Protein AF-A0A1Y6C029-F1 (afdb_monomer_lite)

InterPro domains:
  IPR007001 Bacterial shufflon protein, N-terminal [PF04917] (75-294)

Radius of gyration: 64.98 Å; chains: 1; bounding box: 108×84×203 Å

Organism: NCBI:txid560819

Structure (mmCIF, N/CA/C/O backbone):
data_AF-A0A1Y6C029-F1
#
_entry.id   AF-A0A1Y6C029-F1
#
loop_
_atom_site.group_PDB
_atom_site.id
_atom_site.type_symbol
_atom_site.label_atom_id
_atom_site.label_alt_id
_atom_site.label_comp_id
_atom_site.label_asym_id
_atom_site.label_entity_id
_atom_site.label_seq_id
_atom_site.pdbx_PDB_ins_code
_atom_site.Cartn_x
_atom_site.Cartn_y
_atom_site.Cartn_z
_atom_site.occupancy
_atom_site.B_iso_or_equiv
_atom_site.auth_seq_id
_atom_site.auth_comp_id
_atom_site.auth_asym_id
_atom_site.auth_atom_id
_atom_site.pdbx_PDB_model_num
ATOM 1 N N . MET A 1 1 ? -11.923 -45.412 23.834 1.00 36.31 1 MET A N 1
ATOM 2 C CA . MET A 1 1 ? -11.552 -46.823 24.087 1.00 36.31 1 MET A CA 1
ATOM 3 C C . MET A 1 1 ? -10.099 -46.885 24.559 1.00 36.31 1 MET A C 1
ATOM 5 O O . MET A 1 1 ? -9.344 -46.024 24.126 1.00 36.31 1 MET A O 1
ATOM 9 N N . PRO A 1 2 ? -9.738 -47.802 25.477 1.00 58.06 2 PRO A N 1
ATOM 10 C CA . PRO A 1 2 ? -8.610 -47.654 26.410 1.00 58.06 2 PRO A CA 1
ATOM 11 C C . PRO A 1 2 ? -7.475 -48.680 26.199 1.00 58.06 2 PRO A C 1
ATOM 13 O O . PRO A 1 2 ? -7.687 -49.678 25.525 1.00 58.06 2 PRO A O 1
ATOM 16 N N . LEU A 1 3 ? -6.317 -48.466 26.841 1.00 40.16 3 LEU A N 1
ATOM 17 C CA . LEU A 1 3 ? -5.255 -49.447 27.186 1.00 40.16 3 LEU A CA 1
ATOM 18 C C . LEU A 1 3 ? -4.322 -48.718 28.184 1.00 40.16 3 LEU A C 1
ATOM 20 O O . LEU A 1 3 ? -3.753 -47.699 27.818 1.00 40.16 3 LEU A O 1
ATOM 24 N N . ILE A 1 4 ? -4.324 -48.933 29.507 1.00 44.34 4 ILE A N 1
ATOM 25 C CA . ILE A 1 4 ? -3.969 -50.086 30.371 1.00 44.34 4 ILE A CA 1
ATOM 26 C C . ILE A 1 4 ? -2.526 -50.597 30.209 1.00 44.34 4 ILE A C 1
ATOM 28 O O . ILE A 1 4 ? -2.234 -51.295 29.245 1.00 44.34 4 ILE A O 1
ATOM 32 N N . ALA A 1 5 ? -1.715 -50.325 31.251 1.00 41.22 5 ALA A N 1
ATOM 33 C CA . ALA A 1 5 ? -0.671 -51.138 31.925 1.00 41.22 5 ALA A CA 1
ATOM 34 C C . ALA A 1 5 ? 0.509 -50.223 32.339 1.00 41.22 5 ALA A C 1
ATOM 36 O O . ALA A 1 5 ? 0.945 -49.410 31.542 1.00 41.22 5 ALA A O 1
ATOM 37 N N . GLY A 1 6 ? 1.102 -50.233 33.537 1.00 40.00 6 GLY A N 1
ATOM 38 C CA . GLY A 1 6 ? 1.032 -51.111 34.704 1.00 40.00 6 GLY A CA 1
ATOM 39 C C . GLY A 1 6 ? 2.453 -51.292 35.267 1.00 40.00 6 GLY A C 1
ATOM 40 O O . GLY A 1 6 ? 3.295 -51.788 34.540 1.00 40.00 6 GLY A O 1
ATOM 41 N N . LEU A 1 7 ? 2.729 -50.904 36.522 1.00 36.62 7 LEU A N 1
ATOM 42 C CA . LEU A 1 7 ? 3.889 -51.326 37.351 1.00 36.62 7 LEU A CA 1
ATOM 43 C C . LEU A 1 7 ? 3.725 -50.678 38.750 1.00 36.62 7 LEU A C 1
ATOM 45 O O . LEU A 1 7 ? 3.695 -49.461 38.853 1.00 36.62 7 LEU A O 1
ATOM 49 N N . SER A 1 8 ? 3.330 -51.368 39.828 1.00 40.12 8 SER A N 1
ATOM 50 C CA . SER A 1 8 ? 3.964 -52.455 40.607 1.00 40.12 8 SER A CA 1
ATOM 51 C C . SER A 1 8 ? 5.141 -52.022 41.498 1.00 40.12 8 SER A C 1
ATOM 53 O O . SER A 1 8 ? 6.244 -51.839 40.999 1.00 40.12 8 SER A O 1
ATOM 55 N N . ALA A 1 9 ? 4.889 -51.989 42.821 1.00 40.41 9 ALA A N 1
ATOM 56 C CA . ALA A 1 9 ? 5.679 -52.572 43.935 1.00 40.41 9 ALA A CA 1
ATOM 57 C C . ALA A 1 9 ? 5.615 -51.681 45.202 1.00 40.41 9 ALA A C 1
ATOM 59 O O . ALA A 1 9 ? 6.105 -50.563 45.226 1.00 40.41 9 ALA A O 1
ATOM 60 N N . ARG A 1 10 ? 4.853 -52.080 46.232 1.00 42.09 10 ARG A N 1
ATOM 61 C CA . ARG A 1 10 ? 5.277 -52.846 47.433 1.00 42.09 10 ARG A CA 1
ATOM 62 C C . ARG A 1 10 ? 6.065 -52.028 48.476 1.00 42.09 10 ARG A C 1
ATOM 64 O O . ARG A 1 10 ? 7.266 -51.846 48.360 1.00 42.09 10 ARG A O 1
ATOM 71 N N . GLY A 1 11 ? 5.401 -51.715 49.593 1.00 36.81 11 GLY A N 1
ATOM 72 C CA . GLY A 1 11 ? 6.038 -51.271 50.839 1.00 36.81 11 GLY A CA 1
ATOM 73 C C . GLY A 1 11 ? 5.141 -51.525 52.055 1.00 36.81 11 GLY A C 1
ATOM 74 O O . GLY A 1 11 ? 4.142 -50.850 52.254 1.00 36.81 11 GLY A O 1
ATOM 75 N N . ARG A 1 12 ? 5.467 -52.563 52.831 1.00 44.53 12 ARG A N 1
ATOM 76 C CA . ARG A 1 12 ? 4.744 -53.090 54.007 1.00 44.53 12 ARG A CA 1
ATOM 77 C C . ARG A 1 12 ? 4.944 -52.208 55.247 1.00 44.53 12 ARG A C 1
ATOM 79 O O . ARG A 1 12 ? 6.050 -51.718 55.441 1.00 44.53 12 ARG A O 1
ATOM 86 N N . GLY A 1 13 ? 3.984 -52.166 56.185 1.00 37.22 13 GLY A N 1
ATOM 87 C CA . GLY A 1 13 ? 4.285 -51.554 57.489 1.00 37.22 13 GLY A CA 1
ATOM 88 C C . GLY A 1 13 ? 3.221 -51.488 58.594 1.00 37.22 13 GLY A C 1
ATOM 89 O O . GLY A 1 13 ? 2.918 -50.405 59.060 1.00 37.22 13 GLY A O 1
ATOM 90 N N . ARG A 1 14 ? 2.799 -52.647 59.118 1.00 47.97 14 ARG A N 1
ATOM 91 C CA . ARG A 1 14 ? 2.467 -52.899 60.546 1.00 47.97 14 ARG A CA 1
ATOM 92 C C . ARG A 1 14 ? 1.189 -52.285 61.162 1.00 47.97 14 ARG A C 1
ATOM 94 O O . ARG A 1 14 ? 1.183 -51.217 61.761 1.00 47.97 14 ARG A O 1
ATOM 101 N N . PHE A 1 15 ? 0.172 -53.150 61.219 1.00 45.56 15 PHE A N 1
ATOM 102 C CA . PHE A 1 15 ? -0.856 -53.222 62.263 1.00 45.56 15 PHE A CA 1
ATOM 103 C C . PHE A 1 15 ? -0.260 -53.120 63.681 1.00 45.56 15 PHE A C 1
ATOM 105 O O . PHE A 1 15 ? 0.565 -53.954 64.070 1.00 45.56 15 PHE A O 1
ATOM 112 N N . ARG A 1 16 ? -0.732 -52.166 64.495 1.00 48.97 16 ARG A N 1
ATOM 113 C CA . ARG A 1 16 ? -0.515 -52.188 65.950 1.00 48.97 16 ARG A CA 1
ATOM 114 C C . ARG A 1 16 ? -1.663 -52.909 66.653 1.00 48.97 16 ARG A C 1
ATOM 116 O O . ARG A 1 16 ? -2.835 -52.587 66.490 1.00 48.97 16 ARG A O 1
ATOM 123 N N . ARG A 1 17 ? -1.264 -53.928 67.415 1.00 45.47 17 ARG A N 1
ATOM 124 C CA . ARG A 1 17 ? -2.083 -54.825 68.229 1.00 45.47 17 ARG A CA 1
ATOM 125 C C . ARG A 1 17 ? -2.697 -54.101 69.432 1.00 45.47 17 ARG A C 1
ATOM 127 O O . ARG A 1 17 ? -2.052 -53.266 70.061 1.00 45.47 17 ARG A O 1
ATOM 134 N N . ARG A 1 18 ? -3.918 -54.515 69.777 1.00 43.56 18 ARG A N 1
ATOM 135 C CA . ARG A 1 18 ? -4.595 -54.255 71.057 1.00 43.56 18 ARG A CA 1
ATOM 136 C C . ARG A 1 18 ? -3.767 -54.789 72.238 1.00 43.56 18 ARG A C 1
ATOM 138 O O . ARG A 1 18 ? -3.310 -55.930 72.152 1.00 43.56 18 ARG A O 1
ATOM 145 N N . PRO A 1 19 ? -3.663 -54.064 73.364 1.00 50.59 19 PRO A N 1
ATOM 146 C CA . PRO A 1 19 ? -3.292 -54.661 74.634 1.00 50.59 19 PRO A CA 1
ATOM 147 C C . PRO A 1 19 ? -4.546 -55.130 75.384 1.00 50.59 19 PRO A C 1
ATOM 149 O O . PRO A 1 19 ? -5.455 -54.358 75.685 1.00 50.59 19 PRO A O 1
ATOM 152 N N . THR A 1 20 ? -4.573 -56.419 75.704 1.00 52.31 20 THR A N 1
ATOM 153 C CA . THR A 1 20 ? -5.422 -57.023 76.733 1.00 52.31 20 THR A CA 1
ATOM 154 C C . THR A 1 20 ? -5.023 -56.478 78.104 1.00 52.31 20 THR A C 1
ATOM 156 O O . THR A 1 20 ? -3.860 -56.614 78.493 1.00 52.31 20 THR A O 1
ATOM 159 N N . ARG A 1 21 ? -5.963 -55.912 78.872 1.00 42.66 21 ARG A N 1
ATOM 160 C CA . ARG A 1 21 ? -5.742 -55.607 80.291 1.00 42.66 21 ARG A CA 1
ATOM 161 C C . ARG A 1 21 ? -6.826 -56.242 81.157 1.00 42.66 21 ARG A C 1
ATOM 163 O O . ARG A 1 21 ? -8.006 -56.219 80.829 1.00 42.66 21 ARG A O 1
ATOM 170 N N . ARG A 1 22 ? -6.323 -56.872 82.215 1.00 43.81 22 ARG A N 1
ATOM 171 C CA . ARG A 1 22 ? -6.956 -57.775 83.174 1.00 43.81 22 ARG A CA 1
ATOM 172 C C . ARG A 1 22 ? -8.194 -57.197 83.859 1.00 43.81 22 ARG A C 1
ATOM 174 O O . ARG A 1 22 ? -8.252 -56.014 84.175 1.00 43.81 22 ARG A O 1
ATOM 181 N N . VAL A 1 23 ? -9.107 -58.113 84.159 1.00 50.19 23 VAL A N 1
ATOM 182 C CA . VAL A 1 23 ? -10.266 -57.968 85.041 1.00 50.19 23 VAL A CA 1
ATOM 183 C C . VAL A 1 23 ? -9.814 -57.759 86.493 1.00 50.19 23 VAL A C 1
ATOM 185 O O . VAL A 1 23 ? -8.959 -58.492 86.986 1.00 50.19 23 VAL A O 1
ATOM 188 N N . ALA A 1 24 ? -10.434 -56.794 87.173 1.00 45.94 24 ALA A N 1
ATOM 189 C CA . ALA A 1 24 ? -10.551 -56.695 88.630 1.00 45.94 24 ALA A CA 1
ATOM 190 C C . ALA A 1 24 ? -11.930 -56.071 88.966 1.00 45.94 24 ALA A C 1
ATOM 192 O O . ALA A 1 24 ? -12.511 -55.406 88.106 1.00 45.94 24 ALA A O 1
ATOM 193 N N . PRO A 1 25 ? -12.507 -56.347 90.150 1.00 53.28 25 PRO A N 1
ATOM 194 C CA . PRO A 1 25 ? -13.935 -56.621 90.276 1.00 53.28 25 PRO A CA 1
ATOM 195 C C . PRO A 1 25 ? -14.823 -55.397 90.530 1.00 53.28 25 PRO A C 1
ATOM 197 O O . PRO A 1 25 ? -14.404 -54.366 91.053 1.00 53.28 25 PRO A O 1
ATOM 200 N N . PHE A 1 26 ? -16.096 -55.593 90.183 1.00 50.72 26 PHE A N 1
ATOM 201 C CA . PHE A 1 26 ? -17.255 -54.750 90.459 1.00 50.72 26 PHE A CA 1
ATOM 202 C C . PHE A 1 26 ? -17.260 -54.155 91.879 1.00 50.72 26 PHE A C 1
ATOM 204 O O . PHE A 1 26 ? -17.330 -54.878 92.873 1.00 50.72 26 PHE A O 1
ATOM 211 N N . ARG A 1 27 ? -17.322 -52.821 91.963 1.00 50.06 27 ARG A N 1
ATOM 212 C CA . ARG A 1 27 ? -17.817 -52.081 93.132 1.00 50.06 27 ARG A CA 1
ATOM 213 C C . ARG A 1 27 ? -18.992 -51.193 92.711 1.00 50.06 27 ARG A C 1
ATOM 215 O O . ARG A 1 27 ? -18.793 -50.206 92.020 1.00 50.06 27 ARG A O 1
ATOM 222 N N . GLY A 1 28 ? -20.186 -51.598 93.155 1.00 50.06 28 GLY A N 1
ATOM 223 C CA . GLY A 1 28 ? -21.361 -50.781 93.496 1.00 50.06 28 GLY A CA 1
ATOM 224 C C . GLY A 1 28 ? -21.942 -49.817 92.446 1.00 50.06 28 GLY A C 1
ATOM 225 O O . GLY A 1 28 ? -21.314 -48.808 92.138 1.00 50.06 28 GLY A O 1
ATOM 226 N N . PRO A 1 29 ? -23.197 -49.997 91.987 1.00 50.44 29 PRO A N 1
ATOM 227 C CA . PRO A 1 29 ? -23.883 -48.936 91.264 1.00 50.44 29 PRO A CA 1
ATOM 228 C C . PRO A 1 29 ? -24.217 -47.793 92.233 1.00 50.44 29 PRO A C 1
ATOM 230 O O . PRO A 1 29 ? -24.973 -47.971 93.192 1.00 50.44 29 PRO A O 1
ATOM 233 N N . LEU A 1 30 ? -23.695 -46.594 91.961 1.00 53.88 30 LEU A N 1
ATOM 234 C CA . LEU A 1 30 ? -24.238 -45.363 92.529 1.00 53.88 30 LEU A CA 1
ATOM 235 C C . LEU A 1 30 ? -25.687 -45.236 92.050 1.00 53.88 30 LEU A C 1
ATOM 237 O O . LEU A 1 30 ? -25.963 -44.810 90.929 1.00 53.88 30 LEU A O 1
ATOM 241 N N . ARG A 1 31 ? -26.629 -45.626 92.914 1.00 50.53 31 ARG A N 1
ATOM 242 C CA . ARG A 1 31 ? -28.053 -45.330 92.760 1.00 50.53 31 ARG A CA 1
ATOM 243 C C . ARG A 1 31 ? -28.228 -43.809 92.742 1.00 50.53 31 ARG A C 1
ATOM 245 O O . ARG A 1 31 ? -28.439 -43.193 93.785 1.00 50.53 31 ARG A O 1
ATOM 252 N N . ARG A 1 32 ? -28.204 -43.192 91.557 1.00 53.84 32 ARG A N 1
ATOM 253 C CA . ARG A 1 32 ? -28.836 -41.884 91.363 1.00 53.84 32 ARG A CA 1
ATOM 254 C C . ARG A 1 32 ? -30.337 -42.097 91.505 1.00 53.84 32 ARG A C 1
ATOM 256 O O . ARG A 1 32 ? -31.007 -42.599 90.607 1.00 53.84 32 ARG A O 1
ATOM 263 N N . ARG A 1 33 ? -30.854 -41.759 92.686 1.00 50.19 33 ARG A N 1
ATOM 264 C CA . ARG A 1 33 ? -32.289 -41.617 92.923 1.00 50.19 33 ARG A CA 1
ATOM 265 C C . ARG A 1 33 ? -32.805 -40.548 91.960 1.00 50.19 33 ARG A C 1
ATOM 267 O O . ARG A 1 33 ? -32.587 -39.362 92.188 1.00 50.19 33 ARG A O 1
ATOM 274 N N . LEU A 1 34 ? -33.498 -40.965 90.904 1.00 57.59 34 LEU A N 1
ATOM 275 C CA . LEU A 1 34 ? -34.440 -40.105 90.195 1.00 57.59 34 LEU A CA 1
ATOM 276 C C . LEU A 1 34 ? -35.531 -39.728 91.202 1.00 57.59 34 LEU A C 1
ATOM 278 O O . LEU A 1 34 ? -36.471 -40.486 91.441 1.00 57.59 34 LEU A O 1
ATOM 282 N N . ARG A 1 35 ? -35.369 -38.577 91.860 1.00 53.88 35 ARG A N 1
ATOM 283 C CA . ARG A 1 35 ? -36.437 -37.969 92.652 1.00 53.88 35 ARG A CA 1
ATOM 284 C C . ARG A 1 35 ? -37.494 -37.471 91.664 1.00 53.88 35 ARG A C 1
ATOM 286 O O . ARG A 1 35 ? -37.357 -36.394 91.098 1.00 53.88 35 ARG A O 1
ATOM 293 N N . ARG A 1 36 ? -38.553 -38.262 91.469 1.00 54.72 36 ARG A N 1
ATOM 294 C CA . ARG A 1 36 ? -39.771 -37.933 90.698 1.00 54.72 36 ARG A CA 1
ATOM 295 C C . ARG A 1 36 ? -40.638 -36.822 91.344 1.00 54.72 36 ARG A C 1
ATOM 297 O O . ARG A 1 36 ? -41.840 -36.797 91.143 1.00 54.72 36 ARG A O 1
ATOM 304 N N . GLY A 1 37 ? -40.050 -35.900 92.112 1.00 54.16 37 GLY A N 1
ATOM 305 C CA . GLY A 1 37 ? -40.796 -34.873 92.859 1.00 54.16 37 GLY A CA 1
ATOM 306 C C . GLY A 1 37 ? -41.042 -33.557 92.113 1.00 54.16 37 GLY A C 1
ATOM 307 O O . GLY A 1 37 ? -42.087 -32.957 92.306 1.00 54.16 37 GLY A O 1
ATOM 308 N N . ASN A 1 38 ? -40.134 -33.125 91.224 1.00 61.00 38 ASN A N 1
ATOM 309 C CA . ASN A 1 38 ? -40.182 -31.780 90.612 1.00 61.00 38 ASN A CA 1
ATOM 310 C C . ASN A 1 38 ? -40.140 -31.801 89.072 1.00 61.00 38 ASN A C 1
ATOM 312 O O . ASN A 1 38 ? -39.666 -30.852 88.450 1.00 61.00 38 ASN A O 1
ATOM 316 N N . MET A 1 39 ? -40.613 -32.876 88.432 1.00 64.94 39 MET A N 1
ATOM 317 C CA . MET A 1 39 ? -40.639 -32.947 86.961 1.00 64.94 39 MET A CA 1
ATOM 318 C C . MET A 1 39 ? -41.540 -31.867 86.345 1.00 64.94 39 MET A C 1
ATOM 320 O O . MET A 1 39 ? -41.173 -31.300 85.324 1.00 64.94 39 MET A O 1
ATOM 324 N N . LEU A 1 40 ? -42.656 -31.517 86.995 1.00 70.25 40 LEU A N 1
ATOM 325 C CA . LEU A 1 40 ? -43.554 -30.447 86.541 1.00 70.25 40 LEU A CA 1
ATOM 326 C C . LEU A 1 40 ? -42.917 -29.054 86.637 1.00 70.25 40 LEU A C 1
ATOM 328 O O . LEU A 1 40 ? -43.010 -28.279 85.693 1.00 70.25 40 LEU A O 1
ATOM 332 N N . LEU A 1 41 ? -42.220 -28.750 87.738 1.00 68.25 41 LEU A N 1
ATOM 333 C CA . LEU A 1 41 ? -41.574 -27.445 87.924 1.00 68.25 41 LEU A CA 1
ATOM 334 C C . LEU A 1 41 ? -40.386 -27.254 86.966 1.00 68.25 41 LEU A C 1
ATOM 336 O O . LEU A 1 41 ? -40.220 -26.186 86.386 1.00 68.25 41 LEU A O 1
ATOM 340 N N . GLY A 1 42 ? -39.582 -28.306 86.768 1.00 74.56 42 GLY A N 1
ATOM 341 C CA . GLY A 1 42 ? -38.482 -28.299 85.801 1.00 74.56 42 GLY A CA 1
ATOM 342 C C . GLY A 1 42 ? -38.969 -28.224 84.351 1.00 74.56 42 GLY A C 1
ATOM 343 O O . GLY A 1 42 ? -38.375 -27.505 83.552 1.00 74.56 42 GLY A O 1
ATOM 344 N N . ALA A 1 43 ? -40.073 -28.905 84.020 1.00 78.75 43 ALA A N 1
ATOM 345 C CA . ALA A 1 43 ? -40.700 -28.813 82.703 1.00 78.75 43 ALA A CA 1
ATOM 346 C C . ALA A 1 43 ? -41.279 -27.415 82.438 1.00 78.75 43 ALA A C 1
ATOM 348 O O . ALA A 1 43 ? -41.061 -26.876 81.359 1.00 78.75 43 ALA A O 1
ATOM 349 N N . LEU A 1 44 ? -41.938 -26.791 83.423 1.00 79.75 44 LEU A N 1
ATOM 350 C CA . LEU A 1 44 ? -42.438 -25.414 83.316 1.00 79.75 44 LEU A CA 1
ATOM 351 C C . LEU A 1 44 ? -41.307 -24.391 83.172 1.00 79.75 44 LEU A C 1
ATOM 353 O O . LEU A 1 44 ? -41.401 -23.501 82.333 1.00 79.75 44 LEU A O 1
ATOM 357 N N . ALA A 1 45 ? -40.218 -24.534 83.932 1.00 80.50 45 ALA A N 1
ATOM 358 C CA . ALA A 1 45 ? -39.046 -23.669 83.796 1.00 80.50 45 ALA A CA 1
ATOM 359 C C . ALA A 1 45 ? -38.373 -23.818 82.418 1.00 80.50 45 ALA A C 1
ATOM 361 O O . ALA A 1 45 ? -37.977 -22.822 81.815 1.00 80.50 45 ALA A O 1
ATOM 362 N N . ALA A 1 46 ? -38.289 -25.042 81.885 1.00 84.06 46 ALA A N 1
ATOM 363 C CA . ALA A 1 46 ? -37.775 -25.293 80.540 1.00 84.06 46 ALA A CA 1
ATOM 364 C C . ALA A 1 46 ? -38.685 -24.700 79.449 1.00 84.06 46 ALA A C 1
ATOM 366 O O . ALA A 1 46 ? -38.182 -24.121 78.491 1.00 84.06 46 ALA A O 1
ATOM 367 N N . LEU A 1 47 ? -40.009 -24.786 79.611 1.00 84.88 47 LEU A N 1
ATOM 368 C CA . LEU A 1 47 ? -40.985 -24.179 78.700 1.00 84.88 47 LEU A CA 1
ATOM 369 C C . LEU A 1 47 ? -40.930 -22.647 78.741 1.00 84.88 47 LEU A C 1
ATOM 371 O O . LEU A 1 47 ? -40.963 -22.012 77.693 1.00 84.88 47 LEU A O 1
ATOM 375 N N . ALA A 1 48 ? -40.770 -22.056 79.928 1.00 83.62 48 ALA A N 1
ATOM 376 C CA . ALA A 1 48 ? -40.584 -20.617 80.090 1.00 83.62 48 ALA A CA 1
ATOM 377 C C . ALA A 1 48 ? -39.274 -20.131 79.438 1.00 83.62 48 ALA A C 1
ATOM 379 O O . ALA A 1 48 ? -39.269 -19.115 78.748 1.00 83.62 48 ALA A O 1
ATOM 380 N N . LEU A 1 49 ? -38.175 -20.882 79.583 1.00 84.94 49 LEU A N 1
ATOM 381 C CA . LEU A 1 49 ? -36.897 -20.589 78.918 1.00 84.94 49 LEU A CA 1
ATOM 382 C C . LEU A 1 49 ? -36.969 -20.773 77.395 1.00 84.94 49 LEU A C 1
ATOM 384 O O . LEU A 1 49 ? -36.402 -19.974 76.648 1.00 84.94 49 LEU A O 1
ATOM 388 N N . ALA A 1 50 ? -37.685 -21.792 76.918 1.00 84.50 50 ALA A N 1
ATOM 389 C CA . ALA A 1 50 ? -37.929 -21.990 75.495 1.00 84.50 50 ALA A CA 1
ATOM 390 C C . ALA A 1 50 ? -38.778 -20.846 74.922 1.00 84.50 50 ALA A C 1
ATOM 392 O O . ALA A 1 50 ? -38.400 -20.263 73.914 1.00 84.50 50 ALA A O 1
ATOM 393 N N . ALA A 1 51 ? -39.851 -20.431 75.600 1.00 84.81 51 ALA A N 1
ATOM 394 C CA . ALA A 1 51 ? -40.680 -19.300 75.179 1.00 84.81 51 ALA A CA 1
ATOM 395 C C . ALA A 1 51 ? -39.896 -17.975 75.095 1.00 84.81 51 ALA A C 1
ATOM 397 O O . ALA A 1 51 ? -40.230 -17.114 74.288 1.00 84.81 51 ALA A O 1
ATOM 398 N N . LEU A 1 52 ? -38.827 -17.824 75.886 1.00 85.75 52 LEU A N 1
ATOM 399 C CA . LEU A 1 52 ? -37.986 -16.624 75.905 1.00 85.75 52 LEU A CA 1
ATOM 400 C C . LEU A 1 52 ? -36.865 -16.649 74.848 1.00 85.75 52 LEU A C 1
ATOM 402 O O . LEU A 1 52 ? -36.427 -15.596 74.380 1.00 85.75 52 LEU A O 1
ATOM 406 N N . THR A 1 53 ? -36.396 -17.839 74.461 1.00 87.25 53 THR A N 1
ATOM 407 C CA . THR A 1 53 ? -35.293 -18.016 73.496 1.00 87.25 53 THR A CA 1
ATOM 408 C C . THR A 1 53 ? -35.767 -18.300 72.071 1.00 87.25 53 THR A C 1
ATOM 410 O O . THR A 1 53 ? -35.132 -17.826 71.130 1.00 87.25 53 THR A O 1
ATOM 413 N N . LEU A 1 54 ? -36.898 -18.991 71.887 1.00 87.25 54 LEU A N 1
ATOM 414 C CA . LEU A 1 54 ? -37.468 -19.310 70.573 1.00 87.25 54 LEU A CA 1
ATOM 415 C C . LEU A 1 54 ? -37.710 -18.066 69.699 1.00 87.25 54 LEU A C 1
ATOM 417 O O . LEU A 1 54 ? -37.296 -18.106 68.543 1.00 87.25 54 LEU A O 1
ATOM 421 N N . PRO A 1 55 ? -38.262 -16.937 70.198 1.00 87.19 55 PRO A N 1
ATOM 422 C CA . PRO A 1 55 ? -38.446 -15.740 69.374 1.00 87.19 55 PRO A CA 1
ATOM 423 C C . PRO A 1 55 ? -37.122 -15.162 68.861 1.00 87.19 55 PRO A C 1
ATOM 425 O O . PRO A 1 55 ? -37.030 -14.762 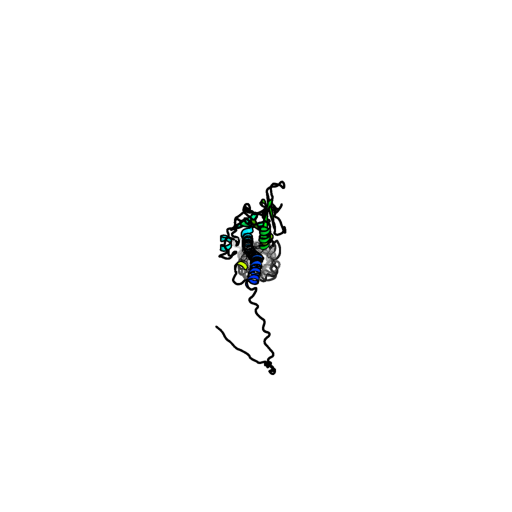67.706 1.00 87.19 55 PRO A O 1
ATOM 428 N N . ARG A 1 56 ? -36.065 -15.175 69.691 1.00 82.62 56 ARG A N 1
ATOM 429 C CA . ARG A 1 56 ? -34.720 -14.741 69.274 1.00 82.62 56 ARG A CA 1
ATOM 430 C C . ARG A 1 56 ? -34.090 -15.703 68.270 1.00 82.62 56 ARG A C 1
ATOM 432 O O . ARG A 1 56 ? -33.421 -15.253 67.348 1.00 82.62 56 ARG A O 1
ATOM 439 N N . GLY A 1 57 ? -34.313 -17.007 68.435 1.00 85.75 57 GLY A N 1
ATOM 440 C CA . GLY A 1 57 ? -33.866 -18.022 67.481 1.00 85.75 57 GLY A CA 1
ATOM 441 C C . GLY A 1 57 ? -34.541 -17.875 66.115 1.00 85.75 57 GLY A C 1
ATOM 442 O O . GLY A 1 57 ? -33.860 -17.922 65.095 1.00 85.75 57 GLY A O 1
ATOM 443 N N . VAL A 1 58 ? -35.855 -17.630 66.092 1.00 84.62 58 VAL A N 1
ATOM 444 C CA . VAL A 1 58 ? -36.615 -17.376 64.856 1.00 84.62 58 VAL A CA 1
ATOM 445 C C . VAL A 1 58 ? -36.161 -16.075 64.195 1.00 84.62 58 VAL A C 1
ATOM 447 O O . VAL A 1 58 ? -35.886 -16.090 63.002 1.00 84.62 58 VAL A O 1
ATOM 450 N N . ALA A 1 59 ? -35.983 -14.991 64.957 1.00 83.81 59 ALA A N 1
ATOM 451 C CA . ALA A 1 59 ? -35.469 -13.728 64.422 1.00 83.81 59 ALA A CA 1
ATOM 452 C C . ALA A 1 59 ? -34.059 -13.880 63.817 1.00 83.81 59 ALA A C 1
ATOM 454 O O . ALA A 1 59 ? -33.775 -13.336 62.757 1.00 83.81 59 ALA A O 1
ATOM 455 N N . MET A 1 60 ? -33.184 -14.675 64.443 1.00 85.94 60 MET A N 1
ATOM 456 C CA . MET A 1 60 ? -31.848 -14.959 63.909 1.00 85.94 60 MET A CA 1
ATOM 457 C C . MET A 1 60 ? -31.897 -15.805 62.624 1.00 85.94 60 MET A C 1
ATOM 459 O O . MET A 1 60 ? -31.112 -15.565 61.709 1.00 85.94 60 MET A O 1
ATOM 463 N N . LEU A 1 61 ? -32.813 -16.775 62.536 1.00 87.62 61 LEU A N 1
ATOM 464 C CA . LEU A 1 61 ? -33.052 -17.558 61.316 1.00 87.62 61 LEU A CA 1
ATOM 465 C C . LEU A 1 61 ? -33.617 -16.690 60.185 1.00 87.62 61 LEU A C 1
ATOM 467 O O . LEU A 1 61 ? -33.170 -16.823 59.051 1.00 87.62 61 LEU A O 1
ATOM 471 N N . GLN A 1 62 ? -34.539 -15.779 60.501 1.00 84.94 62 GLN A N 1
ATOM 472 C CA . GLN A 1 62 ? -35.094 -14.812 59.551 1.00 84.94 62 GLN A CA 1
ATOM 473 C C . GLN A 1 62 ? -34.013 -13.852 59.034 1.00 84.94 62 GLN A C 1
ATOM 475 O O . GLN A 1 62 ? -33.846 -13.697 57.830 1.00 84.94 62 GLN A O 1
ATOM 480 N N . GLU A 1 63 ? -33.176 -13.303 59.919 1.00 86.94 63 GLU A N 1
ATOM 481 C CA . GLU A 1 63 ? -32.038 -12.465 59.517 1.00 86.94 63 GLU A CA 1
ATOM 482 C C . GLU A 1 63 ? -31.064 -13.240 58.605 1.00 86.94 63 GLU A C 1
ATOM 484 O O . GLU A 1 63 ? -30.519 -12.685 57.646 1.00 86.94 63 GLU A O 1
ATOM 489 N N . GLN A 1 64 ? -30.853 -14.538 58.869 1.00 87.94 64 GLN A N 1
ATOM 490 C CA . GLN A 1 64 ? -30.039 -15.395 58.006 1.00 87.94 64 GLN A CA 1
ATOM 491 C C . GLN A 1 64 ? -30.671 -15.614 56.630 1.00 87.94 64 GLN A C 1
ATOM 493 O O . GLN A 1 64 ? -29.951 -15.516 55.635 1.00 87.94 64 GLN A O 1
ATOM 498 N N . THR A 1 65 ? -31.977 -15.881 56.545 1.00 88.56 65 THR A N 1
ATOM 499 C CA . THR A 1 65 ? -32.664 -16.023 55.254 1.00 88.56 65 THR A CA 1
ATOM 500 C C . THR A 1 65 ? -32.645 -14.715 54.477 1.00 88.56 65 THR A C 1
ATOM 502 O O . THR A 1 65 ? -32.259 -14.717 53.312 1.00 88.56 65 THR A O 1
ATOM 505 N N . ASP A 1 66 ? -32.920 -13.588 55.130 1.00 88.06 66 ASP A N 1
ATOM 506 C CA . ASP A 1 66 ? -32.916 -12.267 54.497 1.00 88.06 66 ASP A CA 1
ATOM 507 C C . ASP A 1 66 ? -31.518 -11.899 54.001 1.00 88.06 66 ASP A C 1
ATOM 509 O O . ASP A 1 66 ? -31.340 -11.309 52.935 1.00 88.06 66 ASP A O 1
ATOM 513 N N . ARG A 1 67 ? -30.478 -12.291 54.748 1.00 89.94 67 ARG A N 1
ATOM 514 C CA . ARG A 1 67 ? -29.092 -12.126 54.306 1.00 89.94 67 ARG A CA 1
ATOM 515 C C . ARG A 1 67 ? -28.802 -12.944 53.052 1.00 89.94 67 ARG A C 1
ATOM 517 O O . ARG A 1 67 ? -28.165 -12.408 52.152 1.00 89.94 67 ARG A O 1
ATOM 524 N N . GLN A 1 68 ? -29.254 -14.194 52.982 1.00 91.88 68 GLN A N 1
ATOM 525 C CA . GLN A 1 68 ? -29.071 -15.019 51.786 1.00 91.88 68 GLN A CA 1
ATOM 526 C C . GLN A 1 68 ? -29.834 -14.445 50.590 1.00 91.88 68 GLN A C 1
ATOM 528 O O . GLN A 1 68 ? -29.259 -14.321 49.514 1.00 91.88 68 GLN A O 1
ATOM 533 N N . LEU A 1 69 ? -31.081 -14.006 50.784 1.00 91.56 69 LEU A N 1
ATOM 534 C CA . LEU A 1 69 ? -31.873 -13.373 49.727 1.00 91.56 69 LEU A CA 1
ATOM 535 C C . LEU A 1 69 ? -31.202 -12.103 49.190 1.00 91.56 69 LEU A C 1
ATOM 537 O O . LEU A 1 69 ? -31.159 -11.912 47.975 1.00 91.56 69 LEU A O 1
ATOM 541 N N . ARG A 1 70 ? -30.612 -11.271 50.062 1.00 92.44 70 ARG A N 1
ATOM 542 C CA . ARG A 1 70 ? -29.829 -10.093 49.646 1.00 92.44 70 ARG A CA 1
ATOM 543 C C . ARG A 1 70 ? -28.579 -10.471 48.857 1.00 92.44 70 ARG A C 1
ATOM 545 O O . ARG A 1 70 ? -28.332 -9.880 47.815 1.00 92.44 70 ARG A O 1
ATOM 552 N N . ILE A 1 71 ? -27.811 -11.457 49.323 1.00 92.94 71 ILE A N 1
ATOM 553 C CA . ILE A 1 71 ? -26.597 -11.909 48.626 1.00 92.94 71 ILE A CA 1
ATOM 554 C C . ILE A 1 71 ? -26.942 -12.442 47.232 1.00 92.94 71 ILE A C 1
ATOM 556 O O . ILE A 1 71 ? -26.306 -12.059 46.255 1.00 92.94 71 ILE A O 1
ATOM 560 N N . VAL A 1 72 ? -27.979 -13.277 47.122 1.00 93.88 72 VAL A N 1
ATOM 561 C CA . VAL A 1 72 ? -28.421 -13.822 45.832 1.00 93.88 72 VAL A CA 1
ATOM 562 C C . VAL A 1 72 ? -28.925 -12.706 44.918 1.00 93.88 72 VAL A C 1
ATOM 564 O O . VAL A 1 72 ? -28.488 -12.628 43.773 1.00 93.88 72 VAL A O 1
ATOM 567 N N . SER A 1 73 ? -29.762 -11.798 45.424 1.00 94.00 73 SER A N 1
ATOM 568 C CA . SER A 1 73 ? -30.269 -10.657 44.647 1.00 94.00 73 SER A CA 1
ATOM 569 C C . SER A 1 73 ? -29.141 -9.753 44.143 1.00 94.00 73 SER A C 1
ATOM 571 O O . SER A 1 73 ? -29.137 -9.373 42.975 1.00 94.00 73 SER A O 1
ATOM 573 N N . GLY A 1 74 ? -28.150 -9.467 44.994 1.00 94.69 74 GLY A N 1
ATOM 574 C CA . GLY A 1 74 ? -26.959 -8.711 44.612 1.00 94.69 74 GLY A CA 1
ATOM 575 C C . GLY A 1 74 ? -26.142 -9.423 43.533 1.00 94.69 74 GLY A C 1
ATOM 576 O O . GLY A 1 74 ? -25.773 -8.808 42.537 1.00 94.69 74 GLY A O 1
ATOM 577 N N . SER A 1 75 ? -25.951 -10.741 43.660 1.00 93.25 75 SER A N 1
ATOM 578 C CA . SER A 1 75 ? -25.250 -11.539 42.646 1.00 93.25 75 SER A CA 1
ATOM 579 C C . SER A 1 75 ? -25.985 -11.598 41.301 1.00 93.25 75 SER A C 1
ATOM 581 O O . SER A 1 75 ? -25.338 -11.613 40.258 1.00 93.25 75 SER A O 1
ATOM 583 N N . GLN A 1 76 ? -27.324 -11.590 41.304 1.00 94.25 76 GLN A N 1
ATOM 584 C CA . GLN A 1 76 ? -28.129 -11.528 40.080 1.00 94.25 76 GLN A CA 1
ATOM 585 C C . GLN A 1 76 ? -27.955 -10.176 39.383 1.00 94.25 76 GLN A C 1
ATOM 587 O O . GLN A 1 76 ? -27.706 -10.147 38.182 1.00 94.25 76 GLN A O 1
ATOM 592 N N . ALA A 1 77 ? -28.025 -9.072 40.133 1.00 94.94 77 ALA A N 1
ATOM 593 C CA . ALA A 1 77 ? -27.793 -7.736 39.590 1.00 94.94 77 ALA A CA 1
ATOM 594 C C . ALA A 1 77 ? -26.358 -7.574 39.059 1.00 94.94 77 ALA A C 1
ATOM 596 O O . ALA A 1 77 ? -26.171 -7.049 37.969 1.00 94.94 77 ALA A O 1
ATOM 597 N N . SER A 1 78 ? -25.359 -8.093 39.780 1.00 95.00 78 SER A N 1
ATOM 598 C CA . SER A 1 78 ? -23.958 -8.100 39.342 1.00 95.00 78 SER A CA 1
ATOM 599 C C . SER A 1 78 ? -23.758 -8.913 38.055 1.00 95.00 78 SER A C 1
ATOM 601 O O . SER A 1 78 ? -23.110 -8.440 37.128 1.00 95.00 78 SER A O 1
ATOM 603 N N . ALA A 1 79 ? -24.372 -10.096 37.937 1.00 94.44 79 ALA A N 1
ATOM 604 C CA . ALA A 1 79 ? -24.302 -10.898 36.714 1.00 94.44 79 ALA A CA 1
ATOM 605 C C . ALA A 1 79 ? -24.923 -10.180 35.503 1.00 94.44 79 ALA A C 1
ATOM 607 O O . ALA A 1 79 ? -24.384 -10.255 34.400 1.00 94.44 79 ALA A O 1
ATOM 608 N N . VAL A 1 80 ? -26.036 -9.470 35.710 1.00 96.19 80 VAL A N 1
ATOM 609 C CA . VAL A 1 80 ? -26.664 -8.649 34.667 1.00 96.19 80 VAL A CA 1
ATOM 610 C C . VAL A 1 80 ? -25.795 -7.441 34.321 1.00 96.19 80 VAL A C 1
ATOM 612 O O . VAL A 1 80 ? -25.651 -7.146 33.142 1.00 96.19 80 VAL A O 1
ATOM 615 N N . LEU A 1 81 ? -25.165 -6.789 35.304 1.00 96.38 81 LEU A N 1
ATOM 616 C CA . LEU A 1 81 ? -24.244 -5.677 35.059 1.00 96.38 81 LEU A CA 1
ATOM 617 C C . LEU A 1 81 ? -23.046 -6.112 34.210 1.00 96.38 81 LEU A C 1
ATOM 619 O O . LEU A 1 81 ? -22.714 -5.432 33.251 1.00 96.38 81 LEU A O 1
ATOM 623 N N . VAL A 1 82 ? -22.438 -7.262 34.512 1.00 95.69 82 VAL A N 1
ATOM 624 C CA . VAL A 1 82 ? -21.314 -7.804 33.727 1.00 95.69 82 VAL A CA 1
ATOM 625 C C . VAL A 1 82 ? -21.736 -8.124 32.288 1.00 95.69 82 VAL A C 1
ATOM 627 O O . VAL A 1 82 ? -20.991 -7.850 31.350 1.00 95.69 82 VAL A O 1
ATOM 630 N N . ALA A 1 83 ? -22.936 -8.676 32.090 1.00 96.25 83 ALA A N 1
ATOM 631 C CA . ALA A 1 83 ? -23.469 -8.915 30.748 1.00 96.25 83 ALA A CA 1
ATOM 632 C C . ALA A 1 83 ? -23.765 -7.599 30.004 1.00 96.25 83 ALA A C 1
ATOM 634 O O . ALA A 1 83 ? -23.462 -7.479 28.819 1.00 96.25 83 ALA A O 1
ATOM 635 N N . ALA A 1 84 ? -24.318 -6.606 30.703 1.00 96.06 84 ALA A N 1
ATOM 636 C CA . ALA A 1 84 ? -24.599 -5.284 30.158 1.00 96.06 84 ALA A CA 1
ATOM 637 C C . ALA A 1 84 ? -23.318 -4.509 29.810 1.00 96.06 84 ALA A C 1
ATOM 639 O O . ALA A 1 84 ? -23.296 -3.831 28.792 1.00 96.06 84 ALA A O 1
ATOM 640 N N . ASP A 1 85 ? -22.245 -4.646 30.596 1.00 95.12 85 ASP A N 1
ATOM 641 C CA . ASP A 1 85 ? -20.912 -4.116 30.279 1.00 95.12 85 ASP A CA 1
ATOM 642 C C . ASP A 1 85 ? -20.375 -4.702 28.968 1.00 95.12 85 ASP A C 1
ATOM 644 O O . ASP A 1 85 ? -19.964 -3.960 28.076 1.00 95.12 85 ASP A O 1
ATOM 648 N N . ALA A 1 86 ? -20.452 -6.024 28.798 1.00 93.81 86 ALA A N 1
ATOM 649 C CA . ALA A 1 86 ? -20.039 -6.670 27.555 1.00 93.81 86 ALA A CA 1
ATOM 650 C C . ALA A 1 86 ? -20.878 -6.205 26.348 1.00 93.81 86 ALA A C 1
ATOM 652 O O . ALA A 1 86 ? -20.322 -5.933 25.282 1.00 93.81 86 ALA A O 1
ATOM 653 N N . TYR A 1 87 ? -22.192 -6.042 26.529 1.00 94.50 87 TYR A N 1
ATOM 654 C CA . TYR A 1 87 ? -23.085 -5.505 25.500 1.00 94.50 87 TYR A CA 1
ATOM 655 C C . TYR A 1 87 ? -22.726 -4.054 25.161 1.00 94.50 87 TYR A C 1
ATOM 657 O O . TYR A 1 87 ? -22.561 -3.694 23.998 1.00 94.50 87 TYR A O 1
ATOM 665 N N . ALA A 1 88 ? -22.532 -3.210 26.175 1.00 93.31 88 ALA A N 1
ATOM 666 C CA . ALA A 1 88 ? -22.182 -1.810 25.988 1.00 93.31 88 ALA A CA 1
ATOM 667 C C . ALA A 1 88 ? -20.817 -1.632 25.311 1.00 93.31 88 ALA A C 1
ATOM 669 O O . ALA A 1 88 ? -20.648 -0.689 24.544 1.00 93.31 88 ALA A O 1
ATOM 670 N N . LYS A 1 89 ? -19.860 -2.543 25.533 1.00 91.88 89 LYS A N 1
ATOM 671 C CA . LYS A 1 89 ? -18.593 -2.589 24.787 1.00 91.88 89 LYS A CA 1
ATOM 672 C C . LYS A 1 89 ? -18.820 -2.897 23.309 1.00 91.88 89 LYS A C 1
ATOM 674 O O . LYS A 1 89 ? -18.281 -2.192 22.461 1.00 91.88 89 LYS A O 1
ATOM 679 N N . ALA A 1 90 ? -19.641 -3.899 22.995 1.00 90.38 90 ALA A N 1
ATOM 680 C CA . ALA A 1 90 ? -19.962 -4.261 21.613 1.00 90.38 90 ALA A CA 1
ATOM 681 C C . ALA A 1 90 ? -20.719 -3.142 20.869 1.00 90.38 90 ALA A C 1
ATOM 683 O O . ALA A 1 90 ? -20.469 -2.896 19.690 1.00 90.38 90 ALA A O 1
ATOM 684 N N . HIS A 1 91 ? -21.587 -2.417 21.578 1.00 91.25 91 HIS A N 1
ATOM 685 C CA . HIS A 1 91 ? -22.452 -1.365 21.031 1.00 91.25 91 HIS A CA 1
ATOM 686 C C . HIS A 1 91 ? -22.011 0.055 21.424 1.00 91.25 91 HIS A C 1
ATOM 688 O O . HIS A 1 91 ? -22.792 1.004 21.369 1.00 91.25 91 HIS A O 1
ATOM 694 N N . PHE A 1 92 ? -20.744 0.239 21.806 1.00 91.31 92 PHE A N 1
ATOM 695 C CA . PHE A 1 92 ? -20.255 1.517 22.334 1.00 91.31 92 PHE A CA 1
ATOM 696 C C . PHE A 1 92 ? -20.485 2.713 21.398 1.00 91.31 92 PHE A C 1
ATOM 698 O O . PHE A 1 92 ? -20.942 3.748 21.882 1.00 91.31 92 PHE A O 1
ATOM 705 N N . PRO A 1 93 ? -20.216 2.632 20.074 1.00 86.44 93 PRO A N 1
ATOM 706 C CA . PRO A 1 93 ? -20.350 3.797 19.200 1.00 86.44 93 PRO A CA 1
ATOM 707 C C . PRO A 1 93 ? -21.774 4.358 19.131 1.00 86.44 93 PRO A C 1
ATOM 709 O O . PRO A 1 93 ? -21.933 5.558 18.927 1.00 86.44 93 PRO A O 1
ATOM 712 N N . THR A 1 94 ? -22.803 3.519 19.294 1.00 87.88 94 THR A N 1
ATOM 713 C CA . THR A 1 94 ? -24.204 3.964 19.281 1.00 87.88 94 THR A CA 1
ATOM 714 C C . THR A 1 94 ? -24.621 4.510 20.644 1.00 87.88 94 THR A C 1
ATOM 716 O O . THR A 1 94 ? -25.245 5.567 20.713 1.00 87.88 94 THR A O 1
ATOM 719 N N . LEU A 1 95 ? -24.216 3.850 21.731 1.00 90.44 95 LEU A N 1
ATOM 720 C CA . LEU A 1 95 ? -24.554 4.253 23.098 1.00 90.44 95 LEU A CA 1
ATOM 721 C C . LEU A 1 95 ? -23.817 5.522 23.553 1.00 90.44 95 LEU A C 1
ATOM 723 O O . LEU A 1 95 ? -24.372 6.304 24.315 1.00 90.44 95 LEU A O 1
ATOM 727 N N . ALA A 1 96 ? -22.593 5.765 23.075 1.00 86.88 96 ALA A N 1
ATOM 728 C CA . ALA A 1 96 ? -21.757 6.883 23.526 1.00 86.88 96 ALA A CA 1
ATOM 729 C C . ALA A 1 96 ? -22.170 8.258 22.963 1.00 86.88 96 ALA A C 1
ATOM 731 O O . ALA A 1 96 ? -21.637 9.285 23.388 1.00 86.88 96 ALA A O 1
ATOM 732 N N . VAL A 1 97 ? -23.079 8.290 21.984 1.00 81.69 97 VAL A N 1
ATOM 733 C CA . VAL A 1 97 ? -23.533 9.524 21.308 1.00 81.69 97 VAL A CA 1
ATOM 734 C C . VAL A 1 97 ? -25.057 9.576 21.130 1.00 81.69 97 VAL A C 1
ATOM 736 O O . VAL A 1 97 ? -25.594 10.603 20.717 1.00 81.69 97 VAL A O 1
ATOM 739 N N . GLY A 1 98 ? -25.753 8.470 21.403 1.00 71.38 98 GLY A N 1
ATOM 740 C CA . GLY A 1 98 ? -27.203 8.357 21.299 1.00 71.38 98 GLY A CA 1
ATOM 741 C C . GLY A 1 98 ? -27.946 8.842 22.543 1.00 71.38 98 GLY A C 1
ATOM 742 O O . GLY A 1 98 ? -27.355 9.145 23.579 1.00 71.38 98 GLY A O 1
ATOM 743 N N . SER A 1 99 ? -29.275 8.895 22.434 1.00 81.31 99 SER A N 1
ATOM 744 C CA . SER A 1 99 ? -30.151 8.990 23.602 1.00 81.31 99 SER A CA 1
ATOM 745 C C . SER A 1 99 ? -30.032 7.732 24.458 1.00 81.31 99 SER A C 1
ATOM 747 O O . SER A 1 99 ? -29.633 6.680 23.965 1.00 81.31 99 SER A O 1
ATOM 749 N N . GLU A 1 100 ? -30.442 7.830 25.716 1.00 90.06 100 GLU A N 1
ATOM 750 C CA . GLU A 1 100 ? -30.603 6.686 26.607 1.00 90.06 100 GLU A CA 1
ATOM 751 C C . GLU A 1 100 ? -31.364 5.520 25.940 1.00 90.06 100 GLU A C 1
ATOM 753 O O . GLU A 1 100 ? -32.399 5.719 25.296 1.00 90.06 100 GLU A O 1
ATOM 758 N N . VAL A 1 101 ? -30.841 4.303 26.103 1.00 93.69 101 VAL 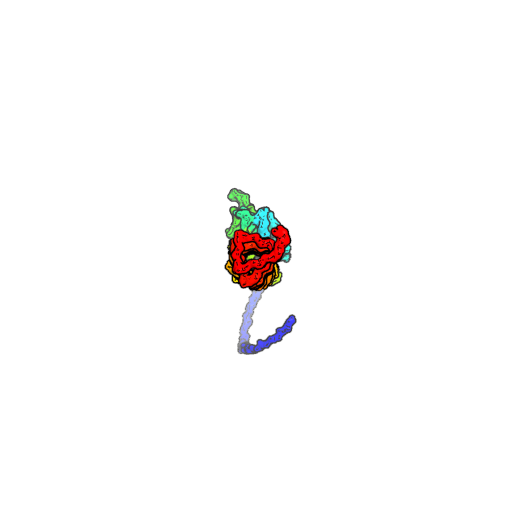A N 1
ATOM 759 C CA . VAL A 1 101 ? -31.378 3.063 25.541 1.00 93.69 101 VAL A CA 1
ATOM 760 C C . VAL A 1 101 ? -31.656 2.071 26.667 1.00 93.69 101 VAL A C 1
ATOM 762 O O . VAL A 1 101 ? -30.762 1.704 27.431 1.00 93.69 101 VAL A O 1
ATOM 765 N N . ALA A 1 102 ? -32.896 1.590 26.743 1.00 94.81 102 ALA A N 1
ATOM 766 C CA . ALA A 1 102 ? -33.232 0.430 27.558 1.00 94.81 102 ALA A CA 1
ATOM 767 C C . ALA A 1 102 ? -32.708 -0.838 26.871 1.00 94.81 102 ALA A C 1
ATOM 769 O O . ALA A 1 102 ? -33.003 -1.054 25.696 1.00 94.81 102 ALA A O 1
ATOM 770 N N . ILE A 1 103 ? -31.963 -1.668 27.601 1.00 95.38 103 ILE A N 1
ATOM 771 C CA . ILE A 1 103 ? -31.410 -2.934 27.110 1.00 95.38 103 ILE A CA 1
ATOM 772 C C . ILE A 1 103 ? -32.263 -4.076 27.686 1.00 95.38 103 ILE A C 1
ATOM 774 O O . ILE A 1 103 ? -32.164 -4.384 28.879 1.00 95.38 103 ILE A O 1
ATOM 778 N N . PRO A 1 104 ? -33.139 -4.708 26.887 1.00 94.31 104 PRO A N 1
ATOM 779 C CA . PRO A 1 104 ? -33.885 -5.880 27.317 1.00 94.31 104 PRO A CA 1
ATOM 780 C C . PRO A 1 104 ? -32.948 -6.999 27.780 1.00 94.31 104 PRO A C 1
ATOM 782 O O . PRO A 1 104 ? -31.941 -7.298 27.144 1.00 94.31 104 PRO A O 1
ATOM 785 N N . LEU A 1 105 ? -33.327 -7.711 28.846 1.00 93.12 105 LEU A N 1
ATOM 786 C CA . LEU A 1 105 ? -32.590 -8.911 29.264 1.00 93.12 105 LEU A CA 1
ATOM 787 C C . LEU A 1 105 ? -32.580 -9.998 28.172 1.00 93.12 105 LEU A C 1
ATOM 789 O O . LEU A 1 105 ? -31.703 -10.855 28.194 1.00 93.12 105 LEU A O 1
ATOM 793 N N . ALA A 1 106 ? -33.549 -9.976 27.249 1.00 92.56 106 ALA A N 1
ATOM 794 C CA . ALA A 1 106 ? -33.598 -10.880 26.103 1.00 92.56 106 ALA A CA 1
ATOM 795 C C . ALA A 1 106 ? -32.401 -10.666 25.167 1.00 92.56 106 ALA A C 1
ATOM 797 O O . ALA A 1 106 ? -31.722 -11.635 24.855 1.00 92.56 106 ALA A O 1
ATOM 798 N N . ASP A 1 107 ? -32.071 -9.416 24.840 1.00 94.56 107 ASP A N 1
ATOM 799 C CA . ASP A 1 107 ? -30.952 -9.069 23.957 1.00 94.56 107 ASP A CA 1
ATOM 800 C C . ASP A 1 107 ? -29.616 -9.566 24.539 1.00 94.56 107 ASP A C 1
ATOM 802 O O . ASP A 1 107 ? -28.795 -10.153 23.836 1.00 94.56 107 ASP A O 1
ATOM 806 N N . LEU A 1 108 ? -29.439 -9.451 25.863 1.00 95.25 108 LEU A N 1
ATOM 807 C CA . LEU A 1 108 ? -28.264 -9.994 26.556 1.00 95.25 108 LEU A CA 1
ATOM 808 C C . LEU A 1 108 ? -28.178 -11.529 26.473 1.00 95.25 108 LEU A C 1
ATOM 810 O O . LEU A 1 108 ? -27.082 -12.090 26.476 1.00 95.25 108 LEU A O 1
ATOM 814 N N . VAL A 1 109 ? -29.317 -12.226 26.442 1.00 94.81 109 VAL A N 1
ATOM 815 C CA . VAL A 1 109 ? -29.370 -13.689 26.286 1.00 94.81 109 VAL A CA 1
ATOM 816 C C . VAL A 1 109 ? -29.135 -14.090 24.829 1.00 94.81 109 VAL A C 1
ATOM 818 O O . VAL A 1 109 ? -28.408 -15.054 24.587 1.00 94.81 109 VAL A O 1
ATOM 821 N N . ASP A 1 110 ? -29.702 -13.351 23.878 1.00 93.44 110 ASP A N 1
ATOM 822 C CA . ASP A 1 110 ? -29.602 -13.617 22.441 1.00 93.44 110 ASP A CA 1
ATOM 823 C C . ASP A 1 110 ? -28.163 -13.440 21.928 1.00 93.44 110 ASP A C 1
ATOM 825 O O . ASP A 1 110 ? -27.694 -14.248 21.125 1.00 93.44 110 ASP A O 1
ATOM 829 N N . GLU A 1 111 ? -27.416 -12.468 22.465 1.00 93.06 111 GLU A N 1
ATOM 830 C CA . GLU A 1 111 ? -25.976 -12.301 22.203 1.00 93.06 111 GLU A CA 1
ATOM 831 C C . GLU A 1 111 ? -25.082 -13.260 23.016 1.00 93.06 111 GLU A C 1
ATOM 833 O O . GLU A 1 111 ? -23.856 -13.241 22.903 1.00 93.06 111 GLU A O 1
ATOM 838 N N . GLY A 1 112 ? -25.671 -14.128 23.844 1.00 92.44 112 GLY A N 1
ATOM 839 C CA . GLY A 1 112 ? -24.937 -15.109 24.646 1.00 92.44 112 GLY A CA 1
ATOM 840 C C . GLY A 1 112 ? -24.136 -14.513 25.811 1.00 92.44 112 GLY A C 1
ATOM 841 O O . GLY A 1 112 ? -23.299 -15.208 26.391 1.00 92.44 112 GLY A O 1
ATOM 842 N N . LEU A 1 113 ? -24.397 -13.254 26.175 1.00 93.94 113 LEU A N 1
ATOM 843 C CA . LEU A 1 113 ? -23.728 -12.532 27.263 1.00 93.94 113 LEU A CA 1
ATOM 844 C C . LEU A 1 113 ? -24.322 -12.881 28.636 1.00 93.94 113 LEU A C 1
ATOM 846 O O . LEU A 1 113 ? -23.616 -12.896 29.645 1.00 93.94 113 LEU A O 1
ATOM 850 N N . LEU A 1 114 ? -25.618 -13.207 28.680 1.00 94.31 114 LEU A N 1
ATOM 851 C CA . LEU A 1 114 ? -26.346 -13.613 29.879 1.00 94.31 114 LEU A CA 1
ATOM 852 C C . LEU A 1 114 ? -26.843 -15.060 29.759 1.00 94.31 114 LEU A C 1
ATOM 854 O O . LEU A 1 114 ? -27.346 -15.501 28.728 1.00 94.31 114 LEU A O 1
ATOM 858 N N . ARG A 1 115 ? -26.741 -15.831 30.849 1.00 90.50 115 ARG A N 1
ATOM 859 C CA . ARG A 1 115 ? -27.212 -17.225 30.876 1.00 90.50 115 ARG A CA 1
ATOM 860 C C . ARG A 1 115 ? -28.732 -17.299 30.682 1.00 90.50 115 ARG A C 1
ATOM 862 O O . ARG A 1 115 ? -29.489 -16.740 31.476 1.00 90.50 115 ARG A O 1
ATOM 869 N N . ALA A 1 116 ? -29.167 -18.128 29.731 1.00 84.50 116 ALA A N 1
ATOM 870 C CA . ALA A 1 116 ? -30.574 -18.482 29.558 1.00 84.50 116 ALA A CA 1
ATOM 871 C C . ALA A 1 116 ? -31.178 -19.074 30.851 1.00 84.50 116 ALA A C 1
ATOM 873 O O . ALA A 1 116 ? -30.622 -19.999 31.450 1.00 84.50 116 ALA A O 1
ATOM 874 N N . GLY A 1 117 ? -32.328 -18.541 31.278 1.00 80.75 117 GLY A N 1
ATOM 875 C CA . GLY A 1 117 ? -33.055 -18.989 32.473 1.00 80.75 117 GLY A CA 1
ATOM 876 C C . GLY A 1 117 ? -32.848 -18.148 33.738 1.00 80.75 117 GLY A C 1
ATOM 877 O O . GLY A 1 117 ? -33.408 -18.495 34.778 1.00 80.75 117 GLY A O 1
ATOM 878 N N . LEU A 1 118 ? -32.087 -17.047 33.683 1.00 84.00 118 LEU A N 1
ATOM 879 C CA . LEU A 1 118 ? -32.103 -16.048 34.756 1.00 84.00 118 LEU A CA 1
ATOM 880 C C . LEU A 1 118 ? -33.487 -15.374 34.809 1.00 84.00 118 LEU A C 1
ATOM 882 O O . LEU A 1 118 ? -33.991 -14.905 33.789 1.00 84.00 118 LEU A O 1
ATOM 886 N N . SER A 1 119 ? -34.119 -15.324 35.984 1.00 83.38 119 SER A N 1
ATOM 887 C CA . SER A 1 119 ? -35.381 -14.599 36.155 1.00 83.38 119 SER A CA 1
ATOM 888 C C . SER A 1 119 ? -35.154 -13.091 36.038 1.00 83.38 119 SER A C 1
ATOM 890 O O . SER A 1 119 ? -34.225 -12.561 36.639 1.00 83.38 119 SER A O 1
ATOM 892 N N . GLY A 1 120 ? -36.068 -12.378 35.371 1.00 86.19 120 GLY A N 1
ATOM 893 C CA . GLY A 1 120 ? -36.097 -10.905 35.366 1.00 86.19 120 GLY A CA 1
ATOM 894 C C . GLY A 1 120 ? -36.468 -10.276 36.717 1.00 86.19 120 GLY A C 1
ATOM 895 O O . GLY A 1 120 ? -36.663 -9.067 36.805 1.00 86.19 120 GLY A O 1
ATOM 896 N N . GLN A 1 121 ? -36.590 -11.096 37.764 1.00 91.12 121 GLN A N 1
ATOM 897 C CA . GLN A 1 121 ? -36.792 -10.677 39.141 1.00 91.12 121 GLN A CA 1
ATOM 898 C C . GLN A 1 121 ? -35.684 -11.220 40.039 1.00 91.12 121 GLN A C 1
ATOM 900 O O . GLN A 1 121 ? -35.214 -12.349 39.856 1.00 91.12 121 GLN A O 1
ATOM 905 N N . THR A 1 122 ? -35.303 -10.430 41.036 1.00 92.75 122 THR A N 1
ATOM 906 C CA . THR A 1 122 ? -34.369 -10.837 42.081 1.00 92.75 122 THR A CA 1
ATOM 907 C C . THR A 1 122 ? -35.030 -11.775 43.090 1.00 92.75 122 THR A C 1
ATOM 909 O O . THR A 1 122 ? -36.256 -11.873 43.168 1.00 92.75 122 THR A O 1
ATOM 912 N N . ALA A 1 123 ? -34.232 -12.433 43.932 1.00 91.19 123 ALA A N 1
ATOM 913 C CA . ALA A 1 123 ? -34.746 -13.253 45.033 1.00 91.19 123 ALA A CA 1
ATOM 914 C C . ALA A 1 123 ? -35.598 -12.462 46.056 1.00 91.19 123 ALA A C 1
ATOM 916 O O . ALA A 1 123 ? -36.366 -13.062 46.805 1.00 91.19 123 ALA A O 1
ATOM 917 N N . LEU A 1 124 ? -35.487 -11.128 46.078 1.00 90.94 124 LEU A N 1
ATOM 918 C CA . LEU A 1 124 ? -36.319 -10.220 46.879 1.00 90.94 124 LEU A CA 1
ATOM 919 C C . LEU A 1 124 ? -37.600 -9.754 46.156 1.00 90.94 124 LEU A C 1
ATOM 921 O O . LEU A 1 124 ? -38.361 -8.964 46.713 1.00 90.94 124 LEU A O 1
ATOM 925 N N . GLY A 1 125 ? -37.856 -10.233 44.934 1.00 90.75 125 GLY A N 1
ATOM 926 C CA . GLY A 1 125 ? -39.050 -9.902 44.149 1.00 90.75 125 GLY A CA 1
ATOM 927 C C . GLY A 1 125 ? -38.993 -8.546 43.440 1.00 90.75 125 GLY A C 1
ATOM 928 O O . GLY A 1 125 ? -40.034 -8.020 43.055 1.00 90.75 125 GLY A O 1
ATOM 929 N N . GLN A 1 126 ? -37.803 -7.962 43.285 1.00 92.94 126 GLN A N 1
ATOM 930 C CA . GLN A 1 126 ? -37.602 -6.715 42.537 1.00 92.94 126 GLN A CA 1
ATOM 931 C C . GLN A 1 126 ? -37.367 -7.037 41.063 1.00 92.94 126 GLN A C 1
ATOM 933 O O . GLN A 1 126 ? -36.646 -7.987 40.769 1.00 92.94 126 GLN A O 1
ATOM 938 N N . SER A 1 127 ? -37.930 -6.265 40.138 1.00 93.75 127 SER A N 1
ATOM 939 C CA . SER A 1 127 ? -37.607 -6.371 38.713 1.00 93.75 127 SER A CA 1
ATOM 940 C C . SER A 1 127 ? -36.224 -5.799 38.417 1.00 93.75 127 SER A C 1
ATOM 942 O O . SER A 1 127 ? -35.812 -4.815 39.028 1.00 93.75 127 SER A O 1
ATOM 944 N N . ILE A 1 128 ? -35.519 -6.417 37.471 1.00 94.75 128 ILE A N 1
ATOM 945 C CA . ILE A 1 128 ? -34.214 -5.963 36.989 1.00 94.75 128 ILE A CA 1
ATOM 946 C C . ILE A 1 128 ? -34.428 -5.231 35.663 1.00 94.75 128 ILE A C 1
ATOM 948 O O . ILE A 1 128 ? -34.891 -5.839 34.699 1.00 94.75 128 ILE A O 1
ATOM 952 N N . ALA A 1 129 ? -34.094 -3.944 35.616 1.00 94.50 129 ALA A N 1
ATOM 953 C CA . ALA A 1 129 ? -34.100 -3.139 34.398 1.00 94.50 129 ALA A CA 1
ATOM 954 C C . ALA A 1 129 ? -32.675 -2.681 34.078 1.00 94.50 129 ALA A C 1
ATOM 956 O O . ALA A 1 129 ? -31.942 -2.296 34.987 1.00 94.50 129 ALA A O 1
ATOM 957 N N . VAL A 1 130 ? -32.286 -2.739 32.805 1.00 96.75 130 VAL A N 1
ATOM 958 C CA . VAL A 1 130 ? -30.967 -2.300 32.339 1.00 96.75 130 VAL A CA 1
ATOM 959 C C . VAL A 1 130 ? -31.149 -1.138 31.384 1.00 96.75 130 VAL A C 1
ATOM 961 O O . VAL A 1 130 ? -31.927 -1.225 30.433 1.00 96.75 130 VAL A O 1
ATOM 964 N N . THR A 1 131 ? -30.391 -0.082 31.622 1.00 96.31 131 THR A N 1
ATOM 965 C CA . THR A 1 131 ? -30.373 1.103 30.782 1.00 96.31 131 THR A CA 1
ATOM 966 C C . THR A 1 131 ? -28.932 1.535 30.569 1.00 96.31 131 THR A C 1
ATOM 968 O O . THR A 1 131 ? -28.135 1.512 31.504 1.00 96.31 131 THR A O 1
ATOM 971 N N . ALA A 1 132 ? -28.583 1.932 29.350 1.00 95.75 132 ALA A N 1
ATOM 972 C CA . ALA A 1 132 ? -27.290 2.524 29.047 1.00 95.75 132 ALA A CA 1
ATOM 973 C C . ALA A 1 132 ? -27.462 3.814 28.247 1.00 95.75 132 ALA A C 1
ATOM 975 O O . ALA A 1 132 ? -28.406 3.960 27.473 1.00 95.75 132 ALA A O 1
ATOM 976 N N . GLY A 1 133 ? -26.536 4.749 28.410 1.00 92.50 133 GLY A N 1
ATOM 977 C CA . GLY A 1 133 ? -26.543 5.998 27.658 1.00 92.50 133 GLY A CA 1
ATOM 978 C C . GLY A 1 133 ? -25.199 6.702 27.707 1.00 92.50 133 GLY A C 1
ATOM 979 O O . GLY A 1 133 ? -24.306 6.313 28.465 1.00 92.50 133 GLY A O 1
ATOM 980 N N . ALA A 1 134 ? -25.064 7.741 26.886 1.00 90.00 134 ALA A N 1
ATOM 981 C CA . ALA A 1 134 ? -23.903 8.611 26.922 1.00 90.00 134 ALA A CA 1
ATOM 982 C C . ALA A 1 134 ? -23.755 9.208 28.325 1.00 90.00 134 ALA A C 1
ATOM 984 O O . ALA A 1 134 ? -24.728 9.644 28.941 1.00 90.00 134 ALA A O 1
ATOM 985 N N . ASP A 1 135 ? -22.529 9.209 28.824 1.00 85.00 135 ASP A N 1
ATOM 986 C CA . ASP A 1 135 ? -22.226 9.757 30.135 1.00 85.00 135 ASP A CA 1
ATOM 987 C C . ASP A 1 135 ? -22.424 11.282 30.154 1.00 85.00 135 ASP A C 1
ATOM 989 O O . ASP A 1 135 ? -21.742 12.012 29.428 1.00 85.00 135 ASP A O 1
ATOM 993 N N . ALA A 1 136 ? -23.370 11.760 30.967 1.00 74.50 136 ALA A N 1
ATOM 994 C CA . ALA A 1 136 ? -23.844 13.145 30.942 1.00 74.50 136 ALA A CA 1
ATOM 995 C C . ALA A 1 136 ? -22.784 14.165 31.396 1.00 74.50 136 ALA A C 1
ATOM 997 O O . ALA A 1 136 ? -22.823 15.325 30.981 1.00 74.50 136 ALA A O 1
ATOM 998 N N . SER A 1 137 ? -21.822 13.742 32.218 1.00 71.81 137 SER A N 1
ATOM 999 C CA . SER A 1 137 ? -20.775 14.608 32.771 1.00 71.81 137 SER A CA 1
ATOM 1000 C C . SER A 1 137 ? -19.487 14.650 31.946 1.00 71.81 137 SER A C 1
ATOM 1002 O O . SER A 1 137 ? -18.592 15.455 32.220 1.00 71.81 137 SER A O 1
ATOM 1004 N N . GLY A 1 138 ? -19.369 13.786 30.936 1.00 73.62 138 GLY A N 1
ATOM 1005 C CA . GLY A 1 138 ? -18.187 13.657 30.091 1.00 73.62 138 GLY A CA 1
ATOM 1006 C C . GLY A 1 138 ? -18.290 14.402 28.754 1.00 73.62 138 GLY A C 1
ATOM 1007 O O . GLY A 1 138 ? -19.360 14.857 28.351 1.00 73.62 138 GLY A O 1
ATOM 1008 N N . PRO A 1 139 ? -17.177 14.517 28.006 1.00 74.88 139 PRO A N 1
ATOM 1009 C CA . PRO A 1 139 ? -17.251 14.909 26.603 1.00 74.88 139 PRO A CA 1
ATOM 1010 C C . PRO A 1 139 ? -18.084 13.883 25.820 1.00 74.88 139 PRO A C 1
ATOM 1012 O O . PRO A 1 139 ? -17.939 12.675 26.026 1.00 74.88 139 PRO A O 1
ATOM 1015 N N . ALA A 1 140 ? -18.921 14.359 24.894 1.00 73.75 140 ALA A N 1
ATOM 1016 C CA . ALA A 1 140 ? -19.738 13.497 24.041 1.00 73.75 140 ALA A CA 1
ATOM 1017 C C . ALA A 1 140 ? -18.874 12.428 23.341 1.00 73.75 140 ALA A C 1
ATOM 1019 O O . ALA A 1 140 ? -17.815 12.737 22.790 1.00 73.75 140 ALA A O 1
ATOM 1020 N N . GLY A 1 141 ? -19.305 11.162 23.378 1.00 77.44 141 GLY A N 1
ATOM 1021 C CA . GLY A 1 141 ? -18.532 10.033 22.847 1.00 77.44 141 GLY A CA 1
ATOM 1022 C C . GLY A 1 141 ? -17.365 9.560 23.727 1.00 77.44 141 GLY A C 1
ATOM 1023 O O . GLY A 1 141 ? -16.586 8.710 23.282 1.00 77.44 141 GLY A O 1
ATOM 1024 N N . GLY A 1 142 ? -17.206 10.121 24.932 1.00 84.25 142 GLY A N 1
ATO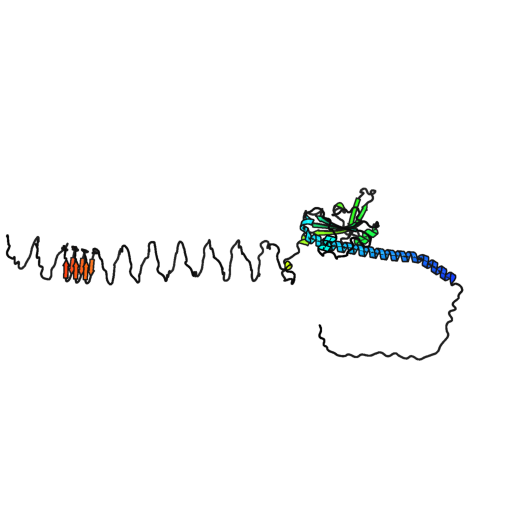M 1025 C CA . GLY A 1 142 ? -16.103 9.834 25.853 1.00 84.25 142 GLY A CA 1
ATOM 1026 C C . GLY A 1 142 ? -16.330 8.632 26.773 1.00 84.25 142 GLY A C 1
ATOM 1027 O O . GLY A 1 142 ? -15.374 7.908 27.064 1.00 84.25 142 GLY A O 1
ATOM 1028 N N . ALA A 1 143 ? -17.570 8.392 27.205 1.00 90.38 143 ALA A N 1
ATOM 1029 C CA . ALA A 1 143 ? -17.943 7.264 28.055 1.00 90.38 143 ALA A CA 1
ATOM 1030 C C . ALA A 1 143 ? -19.428 6.896 27.892 1.00 90.38 143 ALA A C 1
ATOM 1032 O O . ALA A 1 143 ? -20.239 7.712 27.451 1.00 90.38 143 ALA A O 1
ATOM 1033 N N . VAL A 1 144 ? -19.760 5.662 28.265 1.00 93.12 144 VAL A N 1
ATOM 1034 C CA . VAL A 1 144 ? -21.131 5.152 28.393 1.00 93.12 144 VAL A CA 1
ATOM 1035 C C . VAL A 1 144 ? -21.364 4.809 29.857 1.00 93.12 144 VAL A C 1
ATOM 1037 O O . VAL A 1 144 ? -20.548 4.114 30.460 1.00 93.12 144 VAL A O 1
ATOM 1040 N N . THR A 1 145 ? -22.473 5.268 30.422 1.00 93.94 145 THR A N 1
ATOM 1041 C CA . THR A 1 145 ? -22.901 4.886 31.770 1.00 93.94 145 THR A CA 1
ATOM 1042 C C . THR A 1 145 ? -23.973 3.811 31.652 1.00 93.94 145 THR A C 1
ATOM 1044 O O . THR A 1 145 ? -24.901 3.930 30.853 1.00 93.94 145 THR A O 1
ATOM 1047 N N . ILE A 1 146 ? -23.823 2.739 32.423 1.00 95.50 146 ILE A N 1
ATOM 1048 C CA . ILE A 1 146 ? -24.719 1.585 32.451 1.00 95.50 146 ILE A CA 1
ATOM 1049 C C . ILE A 1 146 ? -25.344 1.530 33.833 1.00 95.50 146 ILE A C 1
ATOM 1051 O O . ILE A 1 146 ? -24.639 1.553 34.842 1.00 95.50 146 ILE A O 1
ATOM 1055 N N . VAL A 1 147 ? -26.666 1.422 33.880 1.00 96.31 147 VAL A N 1
ATOM 1056 C CA . VAL A 1 147 ? -27.432 1.332 35.116 1.00 96.31 147 VAL A CA 1
ATOM 1057 C C . VAL A 1 147 ? -28.264 0.064 35.103 1.00 96.31 147 VAL A C 1
ATOM 1059 O O . VAL A 1 147 ? -29.079 -0.165 34.211 1.00 96.31 147 VAL A O 1
ATOM 1062 N N . VAL A 1 148 ? -28.083 -0.753 36.137 1.00 96.94 148 VAL A N 1
ATOM 1063 C CA . VAL A 1 148 ? -28.959 -1.884 36.444 1.00 96.94 148 VAL A CA 1
ATOM 1064 C C . VAL A 1 148 ? -29.823 -1.493 37.634 1.00 96.94 148 VAL A C 1
ATOM 1066 O O . VAL A 1 148 ? -29.367 -1.506 38.777 1.00 96.94 148 VAL A O 1
ATOM 1069 N N . ALA A 1 149 ? -31.072 -1.125 37.376 1.00 95.69 149 ALA A N 1
ATOM 1070 C CA . ALA A 1 149 ? -32.019 -0.686 38.388 1.00 95.69 149 ALA A CA 1
ATOM 1071 C C . ALA A 1 149 ? -32.833 -1.864 38.943 1.00 95.69 149 ALA A C 1
ATOM 1073 O O . ALA A 1 149 ? -33.424 -2.643 38.191 1.00 95.69 149 ALA A O 1
ATOM 1074 N N . LEU A 1 150 ? -32.900 -1.971 40.275 1.00 95.19 150 LEU A N 1
ATOM 1075 C CA . LEU A 1 150 ? -33.798 -2.889 40.975 1.00 95.19 150 LEU A CA 1
ATOM 1076 C C . LEU A 1 150 ? -35.070 -2.141 41.380 1.00 95.19 150 LEU A C 1
ATOM 1078 O O . LEU A 1 150 ? -35.102 -1.416 42.386 1.00 95.19 150 LEU A O 1
ATOM 1082 N N . THR A 1 151 ? -36.109 -2.316 40.569 1.00 90.69 151 THR A N 1
ATOM 1083 C CA . THR A 1 151 ? -37.389 -1.609 40.676 1.00 90.69 151 THR A CA 1
ATOM 1084 C C . THR A 1 151 ? -38.467 -2.481 41.314 1.00 90.69 151 THR A C 1
ATOM 1086 O O . THR A 1 151 ? -38.432 -3.712 41.258 1.00 90.69 151 THR A O 1
ATOM 1089 N N . GLY A 1 152 ? -39.439 -1.843 41.964 1.00 84.81 152 GLY A N 1
ATOM 1090 C CA . GLY A 1 152 ? -40.539 -2.549 42.623 1.00 84.81 152 GLY A CA 1
ATOM 1091 C C . GLY A 1 152 ? -40.106 -3.394 43.832 1.00 84.81 152 GLY A C 1
ATOM 1092 O O . GLY A 1 152 ? -39.112 -3.102 44.502 1.00 84.81 152 GLY A O 1
ATOM 1093 N N . GLY A 1 153 ? -40.893 -4.431 44.132 1.00 84.56 153 GLY A N 1
ATOM 1094 C CA . GLY A 1 153 ? -40.735 -5.271 45.322 1.00 84.56 153 GLY A CA 1
ATOM 1095 C C . GLY A 1 153 ? -41.182 -4.597 46.632 1.00 84.56 153 GLY A C 1
ATOM 1096 O O . GLY A 1 153 ? -41.701 -3.477 46.623 1.00 84.56 153 GLY A O 1
ATOM 1097 N N . PRO A 1 154 ? -41.018 -5.278 47.781 1.00 86.06 154 PRO A N 1
ATOM 1098 C CA . PRO A 1 154 ? -41.303 -4.697 49.090 1.00 86.06 154 PRO A CA 1
ATOM 1099 C C . PRO A 1 154 ? -40.414 -3.469 49.356 1.00 86.06 154 PRO A C 1
ATOM 1101 O O . PRO A 1 154 ? -39.244 -3.471 48.961 1.00 86.06 154 PRO A O 1
ATOM 1104 N N . PRO A 1 155 ? -40.916 -2.431 50.048 1.00 85.44 155 PRO A N 1
ATOM 1105 C CA . PRO A 1 155 ? -40.077 -1.312 50.458 1.00 85.44 155 PRO A CA 1
ATOM 1106 C C . PRO A 1 155 ? -38.989 -1.799 51.424 1.00 85.44 155 PRO A C 1
ATOM 1108 O O . PRO A 1 155 ? -39.274 -2.429 52.444 1.00 85.44 155 PRO A O 1
ATOM 1111 N N . LEU A 1 156 ? -37.736 -1.501 51.097 1.00 88.88 156 LEU A N 1
ATOM 1112 C CA . LEU A 1 156 ? -36.556 -1.814 51.887 1.00 88.88 156 LEU A CA 1
ATOM 1113 C C . LEU A 1 156 ? -36.188 -0.610 52.755 1.00 88.88 156 LEU A C 1
ATOM 1115 O O . LEU A 1 156 ? -36.085 0.524 52.279 1.00 88.88 156 LEU A O 1
ATOM 1119 N N . GLY A 1 157 ? -35.921 -0.862 54.037 1.00 89.75 157 GLY A N 1
ATOM 1120 C CA . GLY A 1 157 ? -35.336 0.147 54.914 1.00 89.75 157 GLY A CA 1
ATOM 1121 C C . GLY A 1 157 ? -33.942 0.564 54.430 1.00 89.75 157 GLY A C 1
ATOM 1122 O O . GLY A 1 157 ? -33.243 -0.204 53.768 1.00 89.75 157 GLY A O 1
ATOM 1123 N N . LEU A 1 158 ? -33.497 1.769 54.799 1.00 89.31 158 LEU A N 1
ATOM 1124 C CA . LEU A 1 158 ? -32.208 2.318 54.350 1.00 89.31 158 LEU A CA 1
ATOM 1125 C C . LEU A 1 158 ? -31.026 1.375 54.640 1.00 89.31 158 LEU A C 1
ATOM 1127 O O . LEU A 1 158 ? -30.171 1.171 53.785 1.00 89.31 158 LEU A O 1
ATOM 1131 N N . THR A 1 159 ? -31.013 0.724 55.804 1.00 90.75 159 THR A N 1
ATOM 1132 C CA . THR A 1 159 ? -29.981 -0.263 56.153 1.00 90.75 159 THR A CA 1
ATOM 1133 C C . THR A 1 159 ? -29.979 -1.477 55.220 1.00 90.75 159 THR A C 1
ATOM 1135 O O . THR A 1 159 ? -28.909 -1.967 54.862 1.00 90.75 159 THR A O 1
ATOM 1138 N N . ASP A 1 160 ? -31.148 -1.967 54.806 1.00 92.25 160 ASP A N 1
ATOM 1139 C CA . ASP A 1 160 ? -31.244 -3.113 53.898 1.00 92.25 160 ASP A CA 1
ATOM 1140 C C . ASP A 1 160 ? -30.846 -2.751 52.472 1.00 92.25 160 ASP A C 1
ATOM 1142 O O . ASP A 1 160 ? -30.204 -3.560 51.805 1.00 92.25 160 ASP A O 1
ATOM 1146 N N . ARG A 1 161 ? -31.137 -1.519 52.042 1.00 93.31 161 ARG A N 1
ATOM 1147 C CA . ARG A 1 161 ? -30.686 -0.981 50.753 1.00 93.31 161 ARG A CA 1
ATOM 1148 C C . ARG A 1 161 ? -29.165 -0.909 50.686 1.00 93.31 161 ARG A C 1
ATOM 1150 O O . ARG A 1 161 ? -28.586 -1.413 49.733 1.00 93.31 161 ARG A O 1
ATOM 1157 N N . VAL A 1 162 ? -28.514 -0.393 51.733 1.00 94.06 162 VAL A N 1
ATOM 1158 C CA . VAL A 1 162 ? -27.042 -0.359 51.831 1.00 94.06 162 VAL A CA 1
ATOM 1159 C C . VAL A 1 162 ? -26.455 -1.773 51.824 1.00 94.06 162 VAL A C 1
ATOM 1161 O O . VAL A 1 162 ? -25.487 -2.033 51.115 1.00 94.06 162 VAL A O 1
ATOM 1164 N N . LYS A 1 163 ? -27.042 -2.712 52.582 1.00 93.62 163 LYS A N 1
ATOM 1165 C CA . LYS A 1 163 ? -26.591 -4.117 52.612 1.00 93.62 163 LYS A CA 1
ATOM 1166 C C . LYS A 1 163 ? -26.756 -4.810 51.255 1.00 93.62 163 LYS A C 1
ATOM 1168 O O . LYS A 1 163 ? -25.911 -5.626 50.900 1.00 93.62 163 LYS A O 1
ATOM 1173 N N . LEU A 1 164 ? -27.839 -4.529 50.529 1.00 95.38 164 LEU A N 1
ATOM 1174 C CA . LEU A 1 164 ? -28.078 -5.083 49.198 1.00 95.38 164 LEU A CA 1
ATOM 1175 C C . LEU A 1 164 ? -27.148 -4.448 48.156 1.00 95.38 164 LEU A C 1
ATOM 1177 O O . LEU A 1 164 ? -26.543 -5.186 47.389 1.00 95.38 164 LEU A O 1
ATOM 1181 N N . ALA A 1 165 ? -26.950 -3.127 48.186 1.00 95.81 165 ALA A N 1
ATOM 1182 C CA . ALA A 1 165 ? -25.954 -2.439 47.363 1.00 95.81 165 ALA A CA 1
ATOM 1183 C C . ALA A 1 165 ? -24.553 -3.034 47.586 1.00 95.81 165 ALA A C 1
ATOM 1185 O O . ALA A 1 165 ? -23.877 -3.417 46.639 1.00 95.81 165 ALA A O 1
ATOM 1186 N N . ALA A 1 166 ? -24.159 -3.250 48.844 1.00 95.19 166 ALA A N 1
ATOM 1187 C CA . ALA A 1 166 ? -22.892 -3.902 49.174 1.00 95.19 166 ALA A CA 1
ATOM 1188 C C . ALA A 1 166 ? -22.794 -5.355 48.668 1.00 95.19 166 ALA A C 1
ATOM 1190 O O . ALA A 1 166 ? -21.693 -5.854 48.456 1.00 95.19 166 ALA A O 1
ATOM 1191 N N . ALA A 1 167 ? -23.925 -6.047 48.490 1.00 95.50 167 ALA A N 1
ATOM 1192 C CA . ALA A 1 167 ? -23.958 -7.396 47.931 1.00 95.50 167 ALA A CA 1
ATOM 1193 C C . ALA A 1 167 ? -23.809 -7.424 46.400 1.00 95.50 167 ALA A C 1
ATOM 1195 O O . ALA A 1 167 ? -23.463 -8.472 45.861 1.00 95.50 167 ALA A O 1
ATOM 1196 N N . ILE A 1 168 ? -24.069 -6.307 45.712 1.00 95.50 168 ILE A N 1
ATOM 1197 C CA . ILE A 1 168 ? -23.780 -6.139 44.279 1.00 95.50 168 ILE A CA 1
ATOM 1198 C C . ILE A 1 168 ? -22.270 -5.970 44.066 1.00 95.50 168 ILE A C 1
ATOM 1200 O O . ILE A 1 168 ? -21.724 -6.499 43.103 1.00 95.50 168 ILE A O 1
ATOM 1204 N N . GLY A 1 169 ? -21.597 -5.281 44.991 1.00 93.81 169 GLY A N 1
ATOM 1205 C CA . GLY A 1 169 ? -20.159 -5.027 44.950 1.00 93.81 169 GLY A CA 1
ATOM 1206 C C . GLY A 1 169 ? -19.852 -3.537 44.853 1.00 93.81 169 GLY A C 1
ATOM 1207 O O . GLY A 1 169 ? -20.627 -2.710 45.329 1.00 93.81 169 GLY A O 1
ATOM 1208 N N . GLU A 1 170 ? -18.715 -3.197 44.248 1.00 92.06 170 GLU A N 1
ATOM 1209 C CA . GLU A 1 170 ? -18.245 -1.808 44.128 1.00 92.06 170 GLU A CA 1
ATOM 1210 C C . GLU A 1 170 ? -19.178 -0.929 43.287 1.00 92.06 170 GLU A C 1
ATOM 1212 O O . GLU A 1 170 ? -19.456 0.202 43.673 1.00 92.06 170 GLU A O 1
ATOM 1217 N N . ALA A 1 171 ? -19.761 -1.486 42.225 1.00 94.94 171 ALA A N 1
ATOM 1218 C CA . ALA A 1 171 ? -20.756 -0.824 41.386 1.00 94.94 171 ALA A CA 1
ATOM 1219 C C . ALA A 1 171 ? -22.112 -0.616 42.089 1.00 94.94 171 ALA A C 1
ATOM 1221 O O . ALA A 1 171 ? -22.984 0.077 41.573 1.00 94.94 171 ALA A O 1
ATOM 1222 N N . GLY A 1 172 ? -22.343 -1.242 43.248 1.00 95.56 172 GLY A N 1
ATOM 1223 C CA . GLY A 1 172 ? -23.631 -1.213 43.931 1.00 95.56 172 GLY A CA 1
ATOM 1224 C C . GLY A 1 172 ? -23.918 0.118 44.620 1.00 95.56 172 GLY A C 1
ATOM 1225 O O . GLY A 1 172 ? -23.121 0.594 45.428 1.00 95.56 172 GLY A O 1
ATOM 1226 N N . GLY A 1 173 ? -25.107 0.669 44.382 1.00 94.69 173 GLY A N 1
ATOM 1227 C CA . GLY A 1 173 ? -25.603 1.895 44.998 1.00 94.69 173 GLY A CA 1
ATOM 1228 C C . GLY A 1 173 ? -27.066 1.815 45.433 1.00 94.69 173 GLY A C 1
ATOM 1229 O O . GLY A 1 173 ? -27.794 0.871 45.132 1.00 94.69 173 GLY A O 1
ATOM 1230 N N . TYR A 1 174 ? -27.513 2.807 46.192 1.00 93.56 174 TYR A N 1
ATOM 1231 C CA . TYR A 1 174 ? -28.882 2.942 46.669 1.00 93.56 174 TYR A CA 1
ATOM 1232 C C . TYR A 1 174 ? -29.341 4.389 46.546 1.00 93.56 174 TYR A C 1
ATOM 1234 O O . TYR A 1 174 ? -28.555 5.320 46.711 1.00 93.56 174 TYR A O 1
ATOM 1242 N N . LEU A 1 175 ? -30.639 4.569 46.299 1.00 91.62 175 LEU A N 1
ATOM 1243 C CA . LEU A 1 175 ? -31.244 5.892 46.408 1.00 91.62 175 LEU A CA 1
ATOM 1244 C C . LEU A 1 175 ? -31.522 6.225 47.879 1.00 91.62 175 LEU A C 1
ATOM 1246 O O . LEU A 1 175 ? -31.841 5.365 48.697 1.00 91.62 175 LEU A O 1
ATOM 1250 N N . ARG A 1 176 ? -31.431 7.486 48.255 1.00 87.69 176 ARG A N 1
ATOM 1251 C CA . ARG A 1 176 ? -31.859 7.978 49.558 1.00 87.69 176 ARG A CA 1
ATOM 1252 C C . ARG A 1 176 ? -32.877 9.068 49.312 1.00 87.69 176 ARG A C 1
ATOM 1254 O O . ARG A 1 176 ? -32.566 10.046 48.653 1.00 87.69 176 ARG A O 1
ATOM 1261 N N . GLN A 1 177 ? -34.075 8.901 49.856 1.00 80.06 177 GLN A N 1
ATOM 1262 C CA . GLN A 1 177 ? -35.051 9.980 49.853 1.00 80.06 177 GLN A CA 1
ATOM 1263 C C . GLN A 1 177 ? -34.666 10.964 50.960 1.00 80.06 177 GLN A C 1
ATOM 1265 O O . GLN A 1 177 ? -34.448 10.548 52.104 1.00 80.06 177 GLN A O 1
ATOM 1270 N N . THR A 1 178 ? -34.518 12.239 50.619 1.00 69.25 178 THR A N 1
ATOM 1271 C CA . THR A 1 178 ? -34.314 13.309 51.594 1.00 69.25 178 THR A CA 1
ATOM 1272 C C . THR A 1 178 ? -35.666 13.906 51.955 1.00 69.25 178 THR A C 1
ATOM 1274 O O . THR A 1 178 ? -36.486 14.239 51.096 1.00 69.25 178 THR A O 1
ATOM 1277 N N . ASP A 1 179 ? -35.933 14.013 53.253 1.00 60.66 179 ASP A N 1
ATOM 1278 C CA . ASP A 1 179 ? -37.174 14.614 53.720 1.00 60.66 179 ASP A CA 1
ATOM 1279 C C . ASP A 1 179 ? -37.174 16.111 53.374 1.00 60.66 179 ASP A C 1
ATOM 1281 O O . ASP A 1 179 ? -36.180 16.816 53.561 1.00 60.66 179 ASP A O 1
ATOM 1285 N N . ALA A 1 180 ? -38.319 16.639 52.935 1.00 55.72 180 ALA A N 1
ATOM 1286 C CA . ALA A 1 180 ? -38.476 18.054 52.576 1.00 55.72 180 ALA A CA 1
ATOM 1287 C C . ALA A 1 180 ? -38.137 19.037 53.726 1.00 55.72 180 ALA A C 1
ATOM 1289 O O . ALA A 1 180 ? -37.957 20.231 53.492 1.00 55.72 180 ALA A O 1
ATOM 1290 N N . ALA A 1 181 ? -38.013 18.545 54.965 1.00 55.72 181 ALA A N 1
ATOM 1291 C CA . ALA A 1 181 ? -37.650 19.323 56.148 1.00 55.72 181 ALA A CA 1
ATOM 1292 C C . ALA A 1 181 ? -36.201 19.859 56.135 1.00 55.72 181 ALA A C 1
ATOM 1294 O O . ALA A 1 181 ? -35.913 20.810 56.858 1.00 55.72 181 ALA A O 1
ATOM 1295 N N . SER A 1 182 ? -35.302 19.300 55.313 1.00 53.97 182 SER A N 1
ATOM 1296 C CA . SER A 1 182 ? -33.907 19.762 55.164 1.00 53.97 182 SER A CA 1
ATOM 1297 C C . SER A 1 182 ? -33.673 20.742 54.002 1.00 53.97 182 SER A C 1
ATOM 1299 O O . SER A 1 182 ? -32.527 21.029 53.673 1.00 53.97 182 SER A O 1
ATOM 1301 N N . GLY A 1 183 ? -34.729 21.297 53.394 1.00 45.03 183 GLY A N 1
ATOM 1302 C CA . GLY A 1 183 ? -34.603 22.360 52.382 1.00 45.03 183 GLY A CA 1
ATOM 1303 C C . GLY A 1 183 ? -34.337 21.887 50.947 1.00 45.03 183 GLY A C 1
ATOM 1304 O O . GLY A 1 183 ? -34.142 22.718 50.067 1.00 45.03 183 GLY A O 1
ATOM 1305 N N . GLY A 1 184 ? -34.395 20.580 50.691 1.00 51.56 184 GLY A N 1
ATOM 1306 C CA . GLY A 1 184 ? -34.347 19.996 49.351 1.00 51.56 184 GLY A CA 1
ATOM 1307 C C . GLY A 1 184 ? -35.017 18.629 49.376 1.00 51.56 184 GLY A C 1
ATOM 1308 O O . GLY A 1 184 ? -34.399 17.651 49.782 1.00 51.56 184 GLY A O 1
ATOM 1309 N N . GLY A 1 185 ? -36.306 18.571 49.031 1.00 55.53 185 GLY A N 1
ATOM 1310 C CA . GLY A 1 185 ? -36.998 17.300 48.830 1.00 55.53 185 GLY A CA 1
ATOM 1311 C C . GLY A 1 185 ? -36.511 16.686 47.524 1.00 55.53 185 GLY A C 1
ATOM 1312 O O . GLY A 1 185 ? -36.826 17.210 46.459 1.00 55.53 185 GLY A O 1
ATOM 1313 N N . GLY A 1 186 ? -35.718 15.624 47.613 1.00 70.88 186 GLY A N 1
ATOM 1314 C CA . GLY A 1 186 ? -35.094 14.985 46.462 1.00 70.88 186 GLY A CA 1
ATOM 1315 C C . GLY A 1 186 ? -34.729 13.529 46.735 1.00 70.88 186 GLY A C 1
ATOM 1316 O O . GLY A 1 186 ? -34.966 12.989 47.819 1.00 70.88 186 GLY A O 1
ATOM 1317 N N . SER A 1 187 ? -34.169 12.886 45.719 1.00 80.75 187 SER A N 1
ATOM 1318 C CA . SER A 1 187 ? -33.531 11.579 45.838 1.00 80.75 187 SER A CA 1
ATOM 1319 C C . SER A 1 187 ? -32.046 11.779 45.582 1.00 80.75 187 SER A C 1
ATOM 1321 O O . SER A 1 187 ? -31.695 12.466 44.637 1.00 80.75 187 SER A O 1
ATOM 1323 N N . GLU A 1 188 ? -31.188 11.193 46.405 1.00 88.50 188 GLU A N 1
ATOM 1324 C CA . GLU A 1 188 ? -29.732 11.201 46.217 1.00 88.50 188 GLU A CA 1
ATOM 1325 C C . GLU A 1 188 ? -29.256 9.776 45.923 1.00 88.50 188 GLU A C 1
ATOM 1327 O O . GLU A 1 188 ? -29.818 8.823 46.472 1.00 88.50 188 GLU A O 1
ATOM 1332 N N . VAL A 1 189 ? -28.223 9.602 45.099 1.00 91.44 189 VAL A N 1
ATOM 1333 C CA . VAL A 1 189 ? -27.652 8.281 44.785 1.00 91.44 189 VAL A CA 1
ATOM 1334 C C . VAL A 1 189 ? -26.281 8.132 45.421 1.00 91.44 189 VAL A C 1
ATOM 1336 O O . VAL A 1 189 ? -25.374 8.909 45.145 1.00 91.44 189 VAL A O 1
ATOM 1339 N N . TYR A 1 190 ? -26.105 7.085 46.227 1.00 92.19 190 TYR A N 1
ATOM 1340 C CA . TYR A 1 190 ? -24.810 6.747 46.814 1.00 92.19 190 TYR A CA 1
ATOM 1341 C C . TYR A 1 190 ? -24.451 5.295 46.557 1.00 92.19 190 TYR A C 1
ATOM 1343 O O . TYR A 1 190 ? -25.289 4.403 46.678 1.00 92.19 190 TYR A O 1
ATOM 1351 N N . GLY A 1 191 ? -23.171 5.049 46.308 1.00 93.56 191 GLY A N 1
ATOM 1352 C CA . GLY A 1 191 ? -22.563 3.736 46.411 1.00 93.56 191 GLY A CA 1
ATOM 1353 C C . GLY A 1 191 ? -22.701 3.158 47.820 1.00 93.56 191 GLY A C 1
ATOM 1354 O O . GLY A 1 191 ? -22.899 3.877 48.809 1.00 93.56 191 GLY A O 1
ATOM 1355 N N . ALA A 1 192 ? -22.577 1.838 47.936 1.00 91.31 192 ALA A N 1
ATOM 1356 C CA . ALA A 1 192 ? -22.593 1.152 49.220 1.00 91.31 192 ALA A CA 1
ATOM 1357 C C . ALA A 1 192 ? -21.618 1.813 50.213 1.00 91.31 192 ALA A C 1
ATOM 1359 O O . ALA A 1 192 ? -20.456 2.061 49.897 1.00 91.31 192 ALA A O 1
ATOM 1360 N N . PHE A 1 193 ? -22.108 2.123 51.419 1.00 89.25 193 PHE A N 1
ATOM 1361 C CA . PHE A 1 193 ? -21.344 2.819 52.464 1.00 89.25 193 PHE A CA 1
ATOM 1362 C C . PHE A 1 193 ? -20.714 4.157 52.021 1.00 89.25 193 PHE A C 1
ATOM 1364 O O . PHE A 1 193 ? -19.691 4.549 52.574 1.00 89.25 193 PHE A O 1
ATOM 1371 N N . HIS A 1 194 ? -21.333 4.861 51.062 1.00 87.69 194 HIS A N 1
ATOM 1372 C CA . HIS A 1 194 ? -20.823 6.102 50.462 1.00 87.69 194 HIS A CA 1
ATOM 1373 C C . HIS A 1 194 ? -19.470 5.936 49.741 1.00 87.69 194 HIS A C 1
ATOM 1375 O O . HIS A 1 194 ? -18.684 6.878 49.679 1.00 87.69 194 HIS A O 1
ATOM 1381 N N . GLY A 1 195 ? -19.184 4.748 49.193 1.00 86.31 195 GLY A N 1
ATOM 1382 C CA . GLY A 1 195 ? -17.944 4.494 48.443 1.00 86.31 195 GLY A CA 1
ATOM 1383 C C . GLY A 1 195 ? -17.798 5.331 47.165 1.00 86.31 195 GLY A C 1
ATOM 1384 O O . GLY A 1 195 ? -16.680 5.614 46.746 1.00 86.31 195 GLY A O 1
ATOM 1385 N N . TRP A 1 196 ? -18.918 5.755 46.581 1.00 90.44 196 TRP A N 1
ATOM 1386 C CA . TRP A 1 196 ? -19.001 6.693 45.461 1.00 90.44 196 TRP A CA 1
ATOM 1387 C C . TRP A 1 196 ? -20.365 7.403 45.498 1.00 90.44 196 TRP A C 1
ATOM 1389 O O . TRP A 1 196 ? -21.246 7.022 46.275 1.00 90.44 196 TRP A O 1
ATOM 1399 N N . CYS A 1 197 ? -20.554 8.435 44.685 1.00 88.31 197 CYS A N 1
ATOM 1400 C CA . CYS A 1 197 ? -21.875 8.950 44.329 1.00 88.31 197 CYS A CA 1
ATOM 1401 C C . CYS A 1 197 ? -21.868 9.348 42.848 1.00 88.31 197 CYS A C 1
ATOM 1403 O O . CYS A 1 197 ? -20.783 9.459 42.268 1.00 88.31 197 CYS A O 1
ATOM 1405 N N . SER A 1 198 ? -23.043 9.474 42.222 1.00 79.69 198 SER A N 1
ATOM 1406 C CA . SER A 1 198 ? -23.134 10.059 40.875 1.00 79.69 198 SER A CA 1
ATOM 1407 C C . SER A 1 198 ? -22.610 11.499 40.890 1.00 79.69 198 SER A C 1
ATOM 1409 O O . SER A 1 198 ? -22.340 12.054 41.960 1.00 79.69 198 SER A O 1
ATOM 1411 N N . ASP A 1 199 ? -22.439 12.128 39.731 1.00 77.69 199 ASP A N 1
ATOM 1412 C CA . ASP A 1 199 ? -22.094 13.548 39.714 1.00 77.69 199 ASP A CA 1
ATOM 1413 C C . ASP A 1 199 ? -23.156 14.354 40.486 1.00 77.69 199 ASP A C 1
ATOM 1415 O O . ASP A 1 199 ? -24.342 14.036 40.491 1.00 77.69 199 ASP A O 1
ATOM 1419 N N . GLY A 1 200 ? -22.703 15.261 41.358 1.00 78.50 200 GLY A N 1
ATOM 1420 C CA . GLY A 1 200 ? -23.589 15.960 42.306 1.00 78.50 200 GLY A CA 1
ATOM 1421 C C . GLY A 1 200 ? -24.396 15.065 43.270 1.00 78.50 200 GLY A C 1
ATOM 1422 O O . GLY A 1 200 ? -25.235 15.580 44.005 1.00 78.50 200 GLY A O 1
ATOM 1423 N N . CYS A 1 201 ? -24.143 13.752 43.288 1.00 86.94 201 CYS A N 1
ATOM 1424 C CA . CYS A 1 201 ? -24.969 12.709 43.889 1.00 86.94 201 CYS A CA 1
ATOM 1425 C C . CYS A 1 201 ? -26.449 12.734 43.427 1.00 86.94 201 CYS A C 1
ATOM 1427 O O . CYS A 1 201 ? -27.330 12.251 44.149 1.00 86.94 201 CYS A O 1
ATOM 1429 N N . ASP A 1 202 ? -26.723 13.283 42.235 1.00 87.06 202 ASP A N 1
ATOM 1430 C CA . ASP A 1 202 ? -28.062 13.431 41.657 1.00 87.06 202 ASP A CA 1
ATOM 1431 C C . ASP A 1 202 ? -28.430 12.187 40.816 1.00 87.06 202 ASP A C 1
ATOM 1433 O O . ASP A 1 202 ? -27.627 11.740 39.990 1.00 87.06 202 ASP A O 1
ATOM 1437 N N . PRO A 1 203 ? -29.611 11.568 41.007 1.00 87.56 203 PRO A N 1
ATOM 1438 C CA . PRO A 1 203 ? -30.102 10.504 40.133 1.00 87.56 203 PRO A CA 1
ATOM 1439 C C . PRO A 1 203 ? -30.356 10.950 38.690 1.00 87.56 203 PRO A C 1
ATOM 1441 O O . PRO A 1 203 ? -30.406 10.082 37.826 1.00 87.56 203 PRO A O 1
ATOM 1444 N N . ALA A 1 204 ? -30.529 12.247 38.420 1.00 86.25 204 ALA A N 1
ATOM 1445 C CA . ALA A 1 204 ? -30.735 12.767 37.068 1.00 86.25 204 ALA A CA 1
ATOM 1446 C C . ALA A 1 204 ? -29.502 12.610 36.160 1.00 86.25 204 ALA A C 1
ATOM 1448 O O . ALA A 1 204 ? -29.649 12.623 34.940 1.00 86.25 204 ALA A O 1
ATOM 1449 N N . ASP A 1 205 ? -28.314 12.420 36.742 1.00 85.75 205 ASP A N 1
ATOM 1450 C CA . ASP A 1 205 ? -27.064 12.195 36.003 1.00 85.75 205 ASP A CA 1
ATOM 1451 C C . ASP A 1 205 ? -26.875 10.729 35.573 1.00 85.75 205 ASP A C 1
ATOM 1453 O O . ASP A 1 205 ? -25.904 10.386 34.896 1.00 85.75 205 ASP A O 1
ATOM 1457 N N . LEU A 1 206 ? -27.796 9.843 35.960 1.00 90.06 206 LEU A N 1
ATOM 1458 C CA . LEU A 1 206 ? -27.784 8.433 35.593 1.00 90.06 206 LEU A CA 1
ATOM 1459 C C . LEU A 1 206 ? -28.853 8.134 34.533 1.00 90.06 206 LEU A C 1
ATOM 1461 O O . LEU A 1 206 ? -29.970 8.637 34.638 1.00 90.06 206 LEU A O 1
ATOM 1465 N N . PRO A 1 207 ? -28.557 7.266 33.548 1.00 90.88 207 PRO A N 1
ATOM 1466 C CA . PRO A 1 207 ? -29.562 6.824 32.594 1.00 90.88 207 PRO A CA 1
ATOM 1467 C C . PRO A 1 207 ? -30.626 5.959 33.285 1.00 90.88 207 PRO A C 1
ATOM 1469 O O . PRO A 1 207 ? -30.312 5.073 34.085 1.00 90.88 207 PRO A O 1
ATOM 1472 N N . GLY A 1 208 ? -31.886 6.168 32.926 1.00 88.88 208 GLY A N 1
ATOM 1473 C CA . GLY A 1 208 ? -33.033 5.386 33.376 1.00 88.88 208 GLY A CA 1
ATOM 1474 C C . GLY A 1 208 ? -34.038 6.207 34.171 1.00 88.88 208 GLY A C 1
ATOM 1475 O O . GLY A 1 208 ? -33.690 7.130 34.903 1.00 88.88 208 GLY A O 1
ATOM 1476 N N . ASP A 1 209 ? -35.307 5.797 34.134 1.00 88.06 209 ASP A N 1
ATOM 1477 C CA . ASP A 1 209 ? -36.267 6.226 35.153 1.00 88.06 209 ASP A CA 1
ATOM 1478 C C . ASP A 1 209 ? -35.958 5.522 36.486 1.00 88.06 209 ASP A C 1
ATOM 1480 O O . ASP A 1 209 ? -36.227 4.331 36.672 1.00 88.06 209 ASP A O 1
ATOM 1484 N N . LEU A 1 210 ? -35.391 6.276 37.433 1.00 89.06 210 LEU A N 1
ATOM 1485 C CA . LEU A 1 210 ? -35.021 5.787 38.763 1.00 89.06 210 LEU A CA 1
ATOM 1486 C C . LEU A 1 210 ? -36.084 6.043 39.844 1.00 89.06 210 LEU A C 1
ATOM 1488 O O . LEU A 1 210 ? -35.837 5.773 41.022 1.00 89.06 210 LEU A O 1
ATOM 1492 N N . SER A 1 211 ? -37.277 6.522 39.480 1.00 85.69 211 SER A N 1
ATOM 1493 C CA . SER A 1 211 ? -38.322 6.932 40.433 1.00 85.69 211 SER A CA 1
ATOM 1494 C C . SER A 1 211 ? -38.806 5.813 41.365 1.00 85.69 211 SER A C 1
ATOM 1496 O O . SER A 1 211 ? -39.172 6.071 42.513 1.00 85.69 211 SER A O 1
ATOM 1498 N N . THR A 1 212 ? -38.784 4.561 40.899 1.00 86.81 212 THR A N 1
ATOM 1499 C CA . THR A 1 212 ? -39.194 3.369 41.670 1.00 86.81 212 THR A CA 1
ATOM 1500 C C . THR A 1 212 ? -38.016 2.498 42.108 1.00 86.81 212 THR A C 1
ATOM 1502 O O . THR A 1 212 ? -38.204 1.411 42.668 1.00 86.81 212 THR A O 1
ATOM 1505 N N . THR A 1 213 ? -36.794 2.966 41.863 1.00 91.81 213 THR A N 1
ATOM 1506 C CA . THR A 1 213 ? -35.569 2.220 42.126 1.00 91.81 213 THR A CA 1
ATOM 1507 C C . THR A 1 213 ? -35.194 2.338 43.596 1.00 91.81 213 THR A C 1
ATOM 1509 O O . THR A 1 213 ? -35.141 3.421 44.179 1.00 91.81 213 THR A O 1
ATOM 1512 N N . GLN A 1 214 ? -34.920 1.202 44.237 1.00 90.94 214 GLN A N 1
ATOM 1513 C CA . GLN A 1 214 ? -34.462 1.205 45.628 1.00 90.94 214 GLN A CA 1
ATOM 1514 C C . GLN A 1 214 ? -32.949 1.018 45.728 1.00 90.94 214 GLN A C 1
ATOM 1516 O O . GLN A 1 214 ? -32.285 1.678 46.534 1.00 90.94 214 GLN A O 1
ATOM 1521 N N . VAL A 1 215 ? -32.424 0.130 44.894 1.00 95.25 215 VAL A N 1
ATOM 1522 C CA . VAL A 1 215 ? -31.015 -0.240 44.787 1.00 95.25 215 VAL A CA 1
ATOM 1523 C C . VAL A 1 215 ? -30.690 -0.331 43.305 1.00 95.25 215 VAL A C 1
ATOM 1525 O O . VAL A 1 215 ? -31.546 -0.714 42.511 1.00 95.25 215 VAL A O 1
ATOM 1528 N N . LEU A 1 216 ? -29.474 0.036 42.934 1.00 96.00 216 LEU A N 1
ATOM 1529 C CA . LEU A 1 216 ? -29.006 -0.041 41.562 1.00 96.00 216 LEU A CA 1
ATOM 1530 C C . LEU A 1 216 ? -27.538 -0.457 41.507 1.00 96.00 216 LEU A C 1
ATOM 1532 O O . LEU A 1 216 ? -26.850 -0.469 42.527 1.00 96.00 216 LEU A O 1
ATOM 1536 N N . ALA A 1 217 ? -27.072 -0.797 40.317 1.00 96.50 217 ALA A N 1
ATOM 1537 C CA . ALA A 1 217 ? -25.661 -0.937 40.013 1.00 96.50 217 ALA A CA 1
ATOM 1538 C C . ALA A 1 217 ? -25.297 0.056 38.909 1.00 96.50 217 ALA A C 1
ATOM 1540 O O . ALA A 1 217 ? -26.061 0.177 37.952 1.00 96.50 217 ALA A O 1
ATOM 1541 N N . VAL A 1 218 ? -24.172 0.755 39.050 1.00 94.31 218 VAL A N 1
ATOM 1542 C CA . VAL A 1 218 ? -23.663 1.699 38.046 1.00 94.31 218 VAL A CA 1
ATOM 1543 C C . VAL A 1 218 ? -22.280 1.265 37.616 1.00 94.31 218 VAL A C 1
ATOM 1545 O O . VAL A 1 218 ? -21.407 1.084 38.460 1.00 94.31 218 VAL A O 1
ATOM 1548 N N . GLU A 1 219 ? -22.088 1.157 36.310 1.00 93.81 219 GLU A N 1
ATOM 1549 C CA . GLU A 1 219 ? -20.775 1.000 35.695 1.00 93.81 219 GLU A CA 1
ATOM 1550 C C . GLU A 1 219 ? -20.556 2.151 34.716 1.00 93.81 219 GLU A C 1
ATOM 1552 O O . GLU A 1 219 ? -21.441 2.483 33.924 1.00 93.81 219 GLU A O 1
ATOM 1557 N N . ARG A 1 220 ? -19.372 2.761 34.764 1.00 91.69 220 ARG A N 1
ATOM 1558 C CA . ARG A 1 220 ? -18.959 3.781 33.798 1.00 91.69 220 ARG A CA 1
ATOM 1559 C C . ARG A 1 220 ? -17.913 3.175 32.881 1.00 91.69 220 ARG A C 1
ATOM 1561 O O . ARG A 1 220 ? -16.795 2.906 33.306 1.00 91.69 220 ARG A O 1
ATOM 1568 N N . LEU A 1 221 ? -18.266 3.017 31.614 1.00 91.44 221 LEU A N 1
ATOM 1569 C CA . LEU A 1 221 ? -17.410 2.451 30.586 1.00 91.44 221 LEU A CA 1
ATOM 1570 C C . LEU A 1 221 ? -16.706 3.580 29.815 1.00 91.44 221 LEU A C 1
ATOM 1572 O O . LEU A 1 221 ? -17.332 4.216 28.961 1.00 91.44 221 LEU A O 1
ATOM 1576 N N . PRO A 1 222 ? -15.418 3.873 30.073 1.00 89.06 222 PRO A N 1
ATOM 1577 C CA . PRO A 1 222 ? -14.690 4.860 29.288 1.00 89.06 222 PRO A CA 1
ATOM 1578 C C . PRO A 1 222 ? -14.392 4.316 27.887 1.00 89.06 222 PRO A C 1
ATOM 1580 O O . PRO A 1 222 ? -14.156 3.122 27.705 1.00 89.06 222 PRO A O 1
ATOM 1583 N N . ARG A 1 223 ? -14.293 5.207 26.894 1.00 84.25 223 ARG A N 1
ATOM 1584 C CA . ARG A 1 223 ? -13.971 4.852 25.497 1.00 84.25 223 ARG A CA 1
ATOM 1585 C C . ARG A 1 223 ? -12.719 3.983 25.356 1.00 84.25 223 ARG A C 1
ATOM 1587 O O . ARG A 1 223 ? -12.650 3.140 24.468 1.00 84.25 223 ARG A O 1
ATOM 1594 N N . GLN A 1 224 ? -11.733 4.181 26.228 1.00 81.75 224 GLN A N 1
ATOM 1595 C CA . GLN A 1 224 ? -10.477 3.426 26.213 1.00 81.75 224 GLN A CA 1
ATOM 1596 C C . GLN A 1 224 ? -10.686 1.923 26.440 1.00 81.75 224 GLN A C 1
ATOM 1598 O O . GLN A 1 224 ? -9.956 1.126 25.862 1.00 81.75 224 GLN A O 1
ATOM 1603 N N . SER A 1 225 ? -11.719 1.535 27.193 1.00 80.56 225 SER A N 1
ATOM 1604 C CA . SER A 1 225 ? -12.049 0.133 27.479 1.00 80.56 225 SER A CA 1
ATOM 1605 C C . SER A 1 225 ? -12.619 -0.631 26.278 1.00 80.56 225 SER A C 1
ATOM 1607 O O . SER A 1 225 ? -12.820 -1.838 26.373 1.00 80.56 225 SER A O 1
ATOM 1609 N N . VAL A 1 226 ? -12.906 0.057 25.165 1.00 77.19 226 VAL A N 1
ATOM 1610 C CA . VAL A 1 226 ? -13.455 -0.531 23.926 1.00 77.19 226 VAL A CA 1
ATOM 1611 C C . VAL A 1 226 ? -12.417 -0.576 22.800 1.00 77.19 226 VAL A C 1
ATOM 1613 O O . VAL A 1 226 ? -12.629 -1.211 21.774 1.00 77.19 226 VAL A O 1
ATOM 1616 N N . LEU A 1 227 ? -11.250 0.048 22.990 1.00 66.38 227 LEU A N 1
ATOM 1617 C CA . LEU A 1 227 ? -10.161 0.037 22.005 1.00 66.38 227 LEU A CA 1
ATOM 1618 C C . LEU A 1 227 ? -9.422 -1.315 21.923 1.00 66.38 227 LEU A C 1
ATOM 1620 O O . LEU A 1 227 ? -8.467 -1.442 21.162 1.00 66.38 227 LEU A O 1
ATOM 1624 N N . GLU A 1 228 ? -9.846 -2.323 22.686 1.00 67.25 228 GLU A N 1
ATOM 1625 C CA . GLU A 1 228 ? -9.289 -3.674 22.645 1.00 67.25 228 GLU A CA 1
ATOM 1626 C C . GLU A 1 228 ? -10.059 -4.527 21.625 1.00 67.25 228 GLU A C 1
ATOM 1628 O O . GLU A 1 228 ? -11.038 -5.197 21.951 1.00 67.25 228 GLU A O 1
ATOM 1633 N N . PRO A 1 229 ? -9.602 -4.529 20.368 1.00 63.78 229 PRO A N 1
ATOM 1634 C CA . PRO A 1 229 ? -8.862 -5.714 19.965 1.00 63.78 229 PRO A CA 1
ATOM 1635 C C . PRO A 1 229 ? -7.553 -5.333 19.273 1.00 63.78 229 PRO A C 1
ATOM 1637 O O . PRO A 1 229 ? -7.525 -4.860 18.137 1.00 63.78 229 PRO A O 1
ATOM 1640 N N . TYR A 1 230 ? -6.434 -5.605 19.945 1.00 68.56 230 TYR A N 1
ATOM 1641 C CA . TYR A 1 230 ? -5.149 -5.681 19.261 1.00 68.56 230 TYR A CA 1
ATOM 1642 C C . TYR A 1 230 ? -5.234 -6.752 18.170 1.00 68.56 230 TYR A C 1
ATOM 1644 O O . TYR A 1 230 ? -5.783 -7.830 18.398 1.00 68.56 230 TYR A O 1
ATOM 1652 N N . LEU A 1 231 ? -4.643 -6.482 17.005 1.00 77.62 231 LEU A N 1
ATOM 1653 C CA . LEU A 1 231 ? -4.433 -7.492 15.970 1.00 77.62 231 LEU A CA 1
ATOM 1654 C C . LEU A 1 231 ? -3.823 -8.755 16.604 1.00 77.62 231 LEU A C 1
ATOM 1656 O O . LEU A 1 231 ? -2.718 -8.689 17.154 1.00 77.62 231 LEU A O 1
ATOM 1660 N N . TYR A 1 232 ? -4.511 -9.899 16.533 1.00 76.50 232 TYR A N 1
ATOM 1661 C CA . TYR A 1 232 ? -3.951 -11.150 17.038 1.00 76.50 232 TYR A CA 1
ATOM 1662 C C . TYR A 1 232 ? -2.767 -11.554 16.161 1.00 76.50 232 TYR A C 1
ATOM 1664 O O . TYR A 1 232 ? -2.893 -11.829 14.971 1.00 76.50 232 TYR A O 1
ATOM 1672 N N . ARG A 1 233 ? -1.583 -11.597 16.772 1.00 80.62 233 ARG A N 1
ATOM 1673 C CA . ARG A 1 233 ? -0.321 -11.955 16.098 1.00 80.62 233 ARG A CA 1
ATOM 1674 C C . ARG A 1 233 ? 0.002 -13.443 16.196 1.00 80.62 233 ARG A C 1
ATOM 1676 O O . ARG A 1 233 ? 1.075 -13.880 15.792 1.00 80.62 233 ARG A O 1
ATOM 1683 N N . VAL A 1 234 ? -0.913 -14.210 16.779 1.00 80.81 234 VAL A N 1
ATOM 1684 C CA . VAL A 1 234 ? -0.807 -15.653 16.953 1.00 80.81 234 VAL A CA 1
ATOM 1685 C C . VAL A 1 234 ? -2.059 -16.260 16.361 1.00 80.81 234 VAL A C 1
ATOM 1687 O O . VAL A 1 234 ? -3.160 -15.817 16.680 1.00 80.81 234 VAL A O 1
ATOM 1690 N N . ALA A 1 235 ? -1.876 -17.273 15.516 1.00 86.31 235 ALA A N 1
ATOM 1691 C CA . ALA A 1 235 ? -2.994 -17.995 14.941 1.00 86.31 235 ALA A CA 1
ATOM 1692 C C . ALA A 1 235 ? -3.889 -18.538 16.061 1.00 86.31 235 ALA A C 1
ATOM 1694 O O . ALA A 1 235 ? -3.414 -19.272 16.929 1.00 86.31 235 ALA A O 1
ATOM 1695 N N . VAL A 1 236 ? -5.174 -18.196 16.020 1.00 83.38 236 VAL A N 1
ATOM 1696 C CA . VAL A 1 236 ? -6.199 -18.729 16.921 1.00 83.38 236 VAL A CA 1
ATOM 1697 C C . VAL A 1 236 ? -6.981 -19.805 16.158 1.00 83.38 236 VAL A C 1
ATOM 1699 O O . VAL A 1 236 ? -7.808 -19.471 15.304 1.00 83.38 236 VAL A O 1
ATOM 1702 N N . PRO A 1 237 ? -6.709 -21.106 16.379 1.00 85.94 237 PRO A N 1
ATOM 1703 C CA . PRO A 1 237 ? -7.360 -22.170 15.623 1.00 85.94 237 PRO A CA 1
ATOM 1704 C C . PRO A 1 237 ? -8.872 -22.178 15.855 1.00 85.94 237 PRO A C 1
ATOM 1706 O O . PRO A 1 237 ? -9.323 -22.111 16.994 1.00 85.94 237 PRO A O 1
ATOM 1709 N N . GLY A 1 238 ? -9.650 -22.304 14.779 1.00 86.50 238 GLY A N 1
ATOM 1710 C CA . GLY A 1 238 ? -11.116 -22.328 14.846 1.00 86.50 238 GLY A CA 1
ATOM 1711 C C . GLY A 1 238 ? -11.788 -20.952 14.887 1.00 86.50 238 GLY A C 1
ATOM 1712 O O . GLY A 1 238 ? -13.010 -20.909 14.823 1.00 86.50 238 GLY A O 1
ATOM 1713 N N . PHE A 1 239 ? -11.014 -19.861 14.919 1.00 80.50 239 PHE A N 1
ATOM 1714 C CA . PHE A 1 239 ? -11.522 -18.484 14.927 1.00 80.50 239 PHE A CA 1
ATOM 1715 C C . PHE A 1 239 ? -10.919 -17.677 13.762 1.00 80.50 239 PHE A C 1
ATOM 1717 O O . PHE A 1 239 ? -9.942 -16.947 13.951 1.00 80.50 239 PHE A O 1
ATOM 1724 N N . PRO A 1 240 ? -11.416 -17.838 12.519 1.00 84.12 240 PRO A N 1
ATOM 1725 C CA . PRO A 1 240 ? -10.956 -17.070 11.357 1.00 84.12 240 PRO A CA 1
ATOM 1726 C C . PRO A 1 240 ? -10.974 -15.550 11.557 1.00 84.12 240 PRO A C 1
ATOM 1728 O O . PRO A 1 240 ? -10.127 -14.852 11.011 1.00 84.12 240 PRO A O 1
ATOM 1731 N N . GLU A 1 241 ? -11.921 -15.060 12.341 1.00 81.81 241 GLU A N 1
ATOM 1732 C CA . GLU A 1 241 ? -12.221 -13.659 12.628 1.00 81.81 241 GLU A CA 1
ATOM 1733 C C . GLU A 1 241 ? -11.092 -13.038 13.448 1.00 81.81 241 GLU A C 1
ATOM 1735 O O . GLU A 1 241 ? -10.672 -11.922 13.174 1.00 81.81 241 GLU A O 1
ATOM 1740 N N . ALA A 1 242 ? -10.523 -13.806 14.383 1.00 81.88 242 ALA A N 1
ATOM 1741 C CA . ALA A 1 242 ? -9.351 -13.391 15.147 1.00 81.88 242 ALA A CA 1
ATOM 1742 C C . ALA A 1 242 ? -8.089 -13.301 14.270 1.00 81.88 242 ALA A C 1
ATOM 1744 O O . ALA A 1 242 ? -7.174 -12.553 14.586 1.00 81.88 242 ALA A O 1
ATOM 1745 N N . ASN A 1 243 ? -8.035 -14.036 13.156 1.00 84.69 243 ASN A N 1
ATOM 1746 C CA . ASN A 1 243 ? -6.870 -14.096 12.267 1.00 84.69 243 ASN A CA 1
ATOM 1747 C C . ASN A 1 243 ? -7.011 -13.198 11.023 1.00 84.69 243 ASN A C 1
ATOM 1749 O O . ASN A 1 243 ? -6.245 -13.351 10.069 1.00 84.69 243 ASN A O 1
ATOM 1753 N N . ARG A 1 244 ? -8.012 -12.309 10.986 1.00 86.94 244 ARG A N 1
ATOM 1754 C CA . ARG A 1 244 ? -8.302 -11.420 9.853 1.00 86.94 244 ARG A CA 1
ATOM 1755 C C . ARG A 1 244 ? -8.442 -9.980 10.329 1.00 86.94 244 ARG A C 1
ATOM 1757 O O . ARG A 1 244 ? -8.900 -9.723 11.434 1.00 86.94 244 ARG A O 1
ATOM 1764 N N . MET A 1 245 ? -8.084 -9.045 9.457 1.00 88.25 245 MET A N 1
ATOM 1765 C CA . MET A 1 245 ? -8.439 -7.636 9.617 1.00 88.25 245 MET A CA 1
ATOM 1766 C C . MET A 1 245 ? -9.752 -7.382 8.872 1.00 88.25 245 MET A C 1
ATOM 1768 O O . MET A 1 245 ? -9.929 -7.880 7.760 1.00 88.25 245 MET A O 1
ATOM 1772 N N . SER A 1 246 ? -10.676 -6.641 9.482 1.00 84.69 246 SER A N 1
ATOM 1773 C CA . SER A 1 246 ? -11.955 -6.233 8.870 1.00 84.69 246 SER A CA 1
ATOM 1774 C C . SER A 1 246 ? -11.946 -4.789 8.356 1.00 84.69 246 SER A C 1
ATOM 1776 O O . SER A 1 246 ? -12.958 -4.304 7.863 1.00 84.69 246 SER A O 1
ATOM 1778 N N . THR A 1 247 ? -10.818 -4.100 8.510 1.00 87.44 247 THR A N 1
ATOM 1779 C CA . THR A 1 247 ? -10.555 -2.731 8.064 1.00 87.44 247 THR A CA 1
ATOM 1780 C C . THR A 1 247 ? -9.074 -2.614 7.711 1.00 87.44 247 THR A C 1
ATOM 1782 O O . THR A 1 247 ? -8.279 -3.483 8.084 1.00 87.44 247 THR A O 1
ATOM 1785 N N . ASP A 1 248 ? -8.708 -1.544 7.017 1.00 90.69 248 ASP A N 1
ATOM 1786 C CA . ASP A 1 248 ? -7.316 -1.241 6.701 1.00 90.69 248 ASP A CA 1
ATOM 1787 C C . ASP A 1 248 ? -6.495 -1.001 7.976 1.00 90.69 248 ASP A C 1
ATOM 1789 O O . ASP A 1 248 ? -6.994 -0.473 8.974 1.00 90.69 248 ASP A O 1
ATOM 1793 N N . LEU A 1 249 ? -5.223 -1.403 7.934 1.00 90.31 249 LEU A N 1
ATOM 1794 C CA . LEU A 1 249 ? -4.262 -1.142 8.998 1.00 90.31 249 LEU A CA 1
ATOM 1795 C C . LEU A 1 249 ? -3.589 0.206 8.745 1.00 90.31 249 LEU A C 1
ATOM 1797 O O . LEU A 1 249 ? -2.713 0.309 7.887 1.00 90.31 249 LEU A O 1
ATOM 1801 N N . ASP A 1 250 ? -3.977 1.217 9.514 1.00 90.94 250 ASP A N 1
ATOM 1802 C CA . ASP A 1 250 ? -3.216 2.459 9.603 1.00 90.94 250 ASP A CA 1
ATOM 1803 C C . ASP A 1 250 ? -2.011 2.249 10.530 1.00 90.94 250 ASP A C 1
ATOM 1805 O O . ASP A 1 250 ? -2.155 1.805 11.673 1.00 90.94 250 ASP A O 1
ATOM 1809 N N . LEU A 1 251 ? -0.815 2.524 10.015 1.00 91.94 251 LEU A N 1
ATOM 1810 C CA . LEU A 1 251 ? 0.431 2.436 10.767 1.00 91.94 251 LEU A CA 1
ATOM 1811 C C . LEU A 1 251 ? 0.860 3.790 11.341 1.00 91.94 251 LEU A C 1
ATOM 1813 O O . LEU A 1 251 ? 1.940 3.838 11.905 1.00 91.94 251 LEU A O 1
ATOM 1817 N N . ASP A 1 252 ? 0.091 4.876 11.193 1.00 92.25 252 ASP A N 1
ATOM 1818 C CA . ASP A 1 252 ? 0.416 6.224 11.709 1.00 92.25 252 ASP A CA 1
ATOM 1819 C C . ASP A 1 252 ? 1.839 6.690 11.320 1.00 92.25 252 ASP A C 1
ATOM 1821 O O . ASP A 1 252 ? 2.571 7.320 12.082 1.00 92.25 252 ASP A O 1
ATOM 1825 N N . GLY A 1 253 ? 2.277 6.300 10.116 1.00 92.38 253 GLY A N 1
ATOM 1826 C CA . GLY A 1 253 ? 3.618 6.584 9.594 1.00 92.38 253 GLY A CA 1
ATOM 1827 C C . GLY A 1 253 ? 4.745 5.674 10.101 1.00 92.38 253 GLY A C 1
ATOM 1828 O O . GLY A 1 253 ? 5.903 5.928 9.776 1.00 92.38 253 GLY A O 1
ATOM 1829 N N . PHE A 1 254 ? 4.446 4.622 10.867 1.00 93.50 254 PHE A N 1
ATOM 1830 C CA . PHE A 1 254 ? 5.426 3.622 11.293 1.00 93.50 254 PHE A CA 1
ATOM 1831 C C . PHE A 1 254 ? 5.693 2.552 10.221 1.00 93.50 254 PHE A C 1
ATOM 1833 O O . PHE A 1 254 ? 4.825 2.186 9.428 1.00 93.50 254 PHE A O 1
ATOM 1840 N N . ASP A 1 255 ? 6.907 1.998 10.241 1.00 93.94 255 ASP A N 1
ATOM 1841 C CA . ASP A 1 255 ? 7.357 0.989 9.280 1.00 93.94 255 ASP A CA 1
ATOM 1842 C C . ASP A 1 255 ? 6.900 -0.436 9.635 1.00 93.94 255 ASP A C 1
ATOM 1844 O O . ASP A 1 255 ? 6.921 -0.859 10.796 1.00 93.94 255 ASP A O 1
ATOM 1848 N N . LEU A 1 256 ? 6.627 -1.251 8.610 1.00 93.56 256 LEU A N 1
ATOM 1849 C CA . LEU A 1 256 ? 6.495 -2.704 8.749 1.00 93.56 256 LEU A CA 1
ATOM 1850 C C . LEU A 1 256 ? 7.863 -3.387 8.586 1.00 93.56 256 LEU A C 1
ATOM 1852 O O . LEU A 1 256 ? 8.286 -3.729 7.483 1.00 93.56 256 LEU A O 1
ATOM 1856 N N . THR A 1 257 ? 8.557 -3.629 9.698 1.00 94.06 257 THR A N 1
ATOM 1857 C CA . THR A 1 257 ? 9.879 -4.282 9.692 1.00 94.06 257 THR A CA 1
ATOM 1858 C C . THR A 1 257 ? 9.775 -5.787 9.955 1.00 94.06 257 THR A C 1
ATOM 1860 O O . THR A 1 257 ? 9.065 -6.222 10.859 1.00 94.06 257 THR A O 1
ATOM 1863 N N . GLY A 1 258 ? 10.524 -6.601 9.200 1.00 92.44 258 GLY A N 1
ATOM 1864 C CA . GLY A 1 258 ? 10.670 -8.039 9.474 1.00 92.44 258 GLY A CA 1
ATOM 1865 C C . GLY A 1 258 ? 9.508 -8.929 9.015 1.00 92.44 258 GLY A C 1
ATOM 1866 O O . GLY A 1 258 ? 9.395 -10.055 9.491 1.00 92.44 258 GLY A O 1
ATOM 1867 N N . ALA A 1 259 ? 8.667 -8.471 8.079 1.00 92.19 259 ALA A N 1
ATOM 1868 C CA . ALA A 1 259 ? 7.536 -9.250 7.559 1.00 92.19 259 ALA A CA 1
ATOM 1869 C C . ALA A 1 259 ? 7.943 -10.569 6.861 1.00 92.19 259 ALA A C 1
ATOM 1871 O O . ALA A 1 259 ? 7.121 -11.473 6.728 1.00 92.19 259 ALA A O 1
ATOM 1872 N N . GLY A 1 260 ? 9.203 -10.706 6.424 1.00 92.88 260 GLY A N 1
ATOM 1873 C CA . GLY A 1 260 ? 9.731 -11.882 5.722 1.00 92.88 260 GLY A CA 1
ATOM 1874 C C . GLY A 1 260 ? 9.187 -12.014 4.296 1.00 92.88 260 GLY A C 1
ATOM 1875 O O . GLY A 1 260 ? 9.949 -11.921 3.340 1.00 92.88 260 GLY A O 1
ATOM 1876 N N . ARG A 1 261 ? 7.867 -12.185 4.156 1.00 93.44 261 ARG A N 1
ATOM 1877 C CA . ARG A 1 261 ? 7.128 -12.196 2.889 1.00 93.44 261 ARG A CA 1
ATOM 1878 C C . ARG A 1 261 ? 5.882 -11.323 3.013 1.00 93.44 261 ARG A C 1
ATOM 1880 O O . ARG A 1 261 ? 5.031 -11.589 3.858 1.00 93.44 261 ARG A O 1
ATOM 1887 N N . LEU A 1 262 ? 5.764 -10.336 2.130 1.00 94.50 262 LEU A N 1
ATOM 1888 C CA . LEU A 1 262 ? 4.538 -9.575 1.908 1.00 94.50 262 LEU A CA 1
ATOM 1889 C C . LEU A 1 262 ? 3.852 -10.116 0.650 1.00 94.50 262 LEU A C 1
ATOM 1891 O O . LEU A 1 262 ? 4.495 -10.265 -0.385 1.00 94.50 262 LEU A O 1
ATOM 1895 N N . ASP A 1 263 ? 2.570 -10.438 0.763 1.00 94.50 263 ASP A N 1
ATOM 1896 C CA . ASP A 1 263 ? 1.735 -10.954 -0.322 1.00 94.50 263 ASP A CA 1
ATOM 1897 C C . ASP A 1 263 ? 0.538 -10.023 -0.458 1.00 94.50 263 ASP A C 1
ATOM 1899 O O . ASP A 1 263 ? -0.328 -9.980 0.418 1.00 94.50 263 ASP A O 1
ATOM 1903 N N . ALA A 1 264 ? 0.580 -9.193 -1.493 1.00 94.38 264 ALA A N 1
ATOM 1904 C CA . ALA A 1 264 ? -0.355 -8.107 -1.728 1.00 94.38 264 ALA A CA 1
ATOM 1905 C C . ALA A 1 264 ? -0.797 -8.144 -3.192 1.00 94.38 264 ALA A C 1
ATOM 1907 O O . ALA A 1 264 ? 0.007 -8.454 -4.070 1.00 94.38 264 ALA A O 1
ATOM 1908 N N . GLY A 1 265 ? -2.069 -7.824 -3.444 1.00 93.50 265 GLY A N 1
ATOM 1909 C CA . GLY A 1 265 ? -2.584 -7.698 -4.809 1.00 93.50 265 GLY A CA 1
ATOM 1910 C C . GLY A 1 265 ? -1.951 -6.510 -5.529 1.00 93.50 265 GLY A C 1
ATOM 1911 O O . GLY A 1 265 ? -1.338 -6.686 -6.576 1.00 93.50 265 GLY A O 1
ATOM 1912 N N . ASP A 1 266 ? -2.030 -5.333 -4.903 1.00 93.06 266 ASP A N 1
ATOM 1913 C CA . ASP A 1 266 ? -1.457 -4.087 -5.405 1.00 93.06 266 ASP A CA 1
ATOM 1914 C C . ASP A 1 266 ? -0.540 -3.455 -4.353 1.00 93.06 266 ASP A C 1
ATOM 1916 O O . ASP A 1 266 ? -0.819 -3.495 -3.152 1.00 93.06 266 ASP A O 1
ATOM 1920 N N . VAL A 1 267 ? 0.549 -2.837 -4.814 1.00 94.94 267 VAL A N 1
ATOM 1921 C CA . VAL A 1 267 ? 1.479 -2.077 -3.970 1.00 94.94 267 VAL A CA 1
ATOM 1922 C C . VAL A 1 267 ? 1.646 -0.684 -4.564 1.00 94.94 267 VAL A C 1
ATOM 1924 O O . VAL A 1 267 ? 2.256 -0.516 -5.619 1.00 94.94 267 VAL A O 1
ATOM 1927 N N . ALA A 1 268 ? 1.117 0.323 -3.872 1.00 95.19 268 ALA A N 1
ATOM 1928 C CA . ALA A 1 268 ? 1.332 1.726 -4.200 1.00 95.19 268 ALA A CA 1
ATOM 1929 C C . ALA A 1 268 ? 2.436 2.300 -3.303 1.00 95.19 268 ALA A C 1
ATOM 1931 O O . ALA A 1 268 ? 2.309 2.311 -2.080 1.00 95.19 268 ALA A O 1
ATOM 1932 N N . VAL A 1 269 ? 3.515 2.792 -3.911 1.00 95.31 269 VAL A N 1
ATOM 1933 C CA . VAL A 1 269 ? 4.630 3.433 -3.203 1.00 95.31 269 VAL A CA 1
ATOM 1934 C C . VAL A 1 269 ? 4.593 4.926 -3.516 1.00 95.31 269 VAL A C 1
ATOM 1936 O O . VAL A 1 269 ? 4.750 5.319 -4.667 1.00 95.31 269 VAL A O 1
ATOM 1939 N N . SER A 1 270 ? 4.354 5.761 -2.504 1.00 93.12 270 SER A N 1
ATOM 1940 C CA . SER A 1 270 ? 4.302 7.226 -2.656 1.00 93.12 270 SER A CA 1
ATOM 1941 C C . SER A 1 270 ? 5.686 7.875 -2.761 1.00 93.12 270 SER A C 1
ATOM 1943 O O . SER A 1 270 ? 5.808 8.994 -3.257 1.00 93.12 270 SER A O 1
ATOM 1945 N N . GLY A 1 271 ? 6.720 7.180 -2.279 1.00 92.88 271 GLY A N 1
ATOM 1946 C CA . GLY A 1 271 ? 8.121 7.585 -2.354 1.00 92.88 271 GLY A CA 1
ATOM 1947 C C . GLY A 1 271 ? 8.921 6.737 -3.342 1.00 92.88 271 GLY A C 1
ATOM 1948 O O . GLY A 1 271 ? 8.460 6.406 -4.431 1.00 92.88 271 GLY A O 1
ATOM 1949 N N . SER A 1 272 ? 10.142 6.377 -2.953 1.00 93.62 272 SER A N 1
ATOM 1950 C CA . SER A 1 272 ? 11.000 5.483 -3.727 1.00 93.62 272 SER A CA 1
ATOM 1951 C C . SER A 1 272 ? 10.798 4.021 -3.331 1.00 93.62 272 SER A C 1
ATOM 1953 O O . SER A 1 272 ? 10.650 3.685 -2.157 1.00 93.62 272 SER A O 1
ATOM 1955 N N . LEU A 1 273 ? 10.852 3.135 -4.325 1.00 95.44 273 LEU A N 1
ATOM 1956 C CA . LEU A 1 273 ? 10.996 1.701 -4.112 1.00 95.44 273 LEU A CA 1
ATOM 1957 C C . LEU A 1 273 ? 12.470 1.328 -4.293 1.00 95.44 273 LEU A C 1
ATOM 1959 O O . LEU A 1 273 ? 13.032 1.526 -5.367 1.00 95.44 273 LEU A O 1
ATOM 1963 N N . SER A 1 274 ? 13.086 0.783 -3.247 1.00 95.94 274 SER A N 1
ATOM 1964 C CA . SER A 1 274 ? 14.431 0.210 -3.309 1.00 95.94 274 SER A CA 1
ATOM 1965 C C . SER A 1 274 ? 14.338 -1.304 -3.165 1.00 95.94 274 SER A C 1
ATOM 1967 O O . SER A 1 274 ? 13.808 -1.802 -2.172 1.00 95.94 274 SER A O 1
ATOM 1969 N N . VAL A 1 275 ? 14.849 -2.035 -4.154 1.00 96.19 275 VAL A N 1
ATOM 1970 C CA . VAL A 1 275 ? 14.916 -3.499 -4.143 1.00 96.19 275 VAL A CA 1
ATOM 1971 C C . VAL A 1 275 ? 16.387 -3.890 -4.076 1.00 96.19 275 VAL A C 1
ATOM 1973 O O . VAL A 1 275 ? 17.155 -3.579 -4.979 1.00 96.19 275 VAL A O 1
ATOM 1976 N N . ALA A 1 276 ? 16.794 -4.532 -2.979 1.00 95.12 276 ALA A N 1
ATOM 1977 C CA . ALA A 1 276 ? 18.194 -4.909 -2.757 1.00 95.12 276 ALA A CA 1
ATOM 1978 C C . ALA A 1 276 ? 18.619 -6.177 -3.519 1.00 95.12 276 ALA A C 1
ATOM 1980 O O . ALA A 1 276 ? 19.811 -6.412 -3.696 1.00 95.12 276 ALA A O 1
ATOM 1981 N N . GLY A 1 277 ? 17.652 -7.008 -3.914 1.00 94.19 277 GLY A N 1
ATOM 1982 C CA . GLY A 1 277 ? 17.863 -8.203 -4.729 1.00 94.19 277 GLY A CA 1
ATOM 1983 C C . GLY A 1 277 ? 17.188 -8.073 -6.091 1.00 94.19 277 GLY A C 1
ATOM 1984 O O . GLY A 1 277 ? 17.043 -6.974 -6.622 1.00 94.19 277 GLY A O 1
ATOM 1985 N N . ASP A 1 278 ? 16.733 -9.200 -6.626 1.00 94.06 278 ASP A N 1
ATOM 1986 C CA . ASP A 1 278 ? 16.084 -9.235 -7.932 1.00 94.06 278 ASP A CA 1
ATOM 1987 C C . ASP A 1 278 ? 14.632 -8.740 -7.862 1.00 94.06 278 ASP A C 1
ATOM 1989 O O . ASP A 1 278 ? 13.876 -9.084 -6.949 1.00 94.06 278 ASP A O 1
ATOM 1993 N N . ALA A 1 279 ? 14.225 -7.975 -8.874 1.00 95.56 279 ALA A N 1
ATOM 1994 C CA . ALA A 1 279 ? 12.837 -7.605 -9.114 1.00 95.56 279 ALA A CA 1
ATOM 1995 C C . ALA A 1 279 ? 12.338 -8.319 -10.375 1.00 95.56 279 ALA A C 1
ATOM 1997 O O . ALA A 1 279 ? 12.891 -8.138 -11.458 1.00 95.56 279 ALA A O 1
ATOM 1998 N N . SER A 1 280 ? 11.279 -9.116 -10.242 1.00 95.38 280 SER A N 1
ATOM 1999 C CA . SER A 1 280 ? 10.603 -9.746 -11.377 1.00 95.38 280 SER A CA 1
ATOM 2000 C C . SER A 1 280 ? 9.237 -9.104 -11.569 1.00 95.38 280 SER A C 1
ATOM 2002 O O . SER A 1 280 ? 8.404 -9.128 -10.664 1.00 95.38 280 SER A O 1
ATOM 2004 N N . ILE A 1 281 ? 9.013 -8.520 -12.746 1.00 95.56 281 ILE A N 1
ATOM 2005 C CA . ILE A 1 281 ? 7.739 -7.910 -13.126 1.00 95.56 281 ILE A CA 1
ATOM 2006 C C . ILE A 1 281 ? 7.074 -8.837 -14.139 1.00 95.56 281 ILE A C 1
ATOM 2008 O O . ILE A 1 281 ? 7.541 -8.977 -15.264 1.00 95.56 281 ILE A O 1
ATOM 2012 N N . GLY A 1 282 ? 5.982 -9.491 -13.734 1.00 92.81 282 GLY A N 1
ATOM 2013 C CA . GLY A 1 282 ? 5.248 -10.417 -14.606 1.00 92.81 282 GLY A CA 1
ATOM 2014 C C . GLY A 1 282 ? 4.463 -9.735 -15.737 1.00 92.81 282 GLY A C 1
ATOM 2015 O O . GLY A 1 282 ? 3.999 -10.415 -16.647 1.00 92.81 282 GLY A O 1
ATOM 2016 N N . GLY A 1 283 ? 4.296 -8.410 -15.667 1.00 93.25 283 GLY A N 1
ATOM 2017 C CA . GLY A 1 283 ? 3.613 -7.579 -16.662 1.00 93.25 283 GLY A CA 1
ATOM 2018 C C . GLY A 1 283 ? 4.539 -6.557 -17.330 1.00 93.25 283 GLY A C 1
ATOM 2019 O O . GLY A 1 283 ? 5.757 -6.713 -17.349 1.00 93.25 283 GLY A O 1
ATOM 2020 N N . ALA A 1 284 ? 3.958 -5.490 -17.881 1.00 94.12 284 ALA A N 1
ATOM 2021 C CA . ALA A 1 284 ? 4.728 -4.401 -18.477 1.00 94.12 284 ALA A CA 1
ATOM 2022 C C . ALA A 1 284 ? 5.393 -3.524 -17.402 1.00 94.12 284 ALA A C 1
ATOM 2024 O O . ALA A 1 284 ? 4.769 -3.180 -16.398 1.00 94.12 284 ALA A O 1
ATOM 2025 N N . LEU A 1 285 ? 6.635 -3.108 -17.654 1.00 95.31 285 LEU A N 1
ATOM 2026 C CA . LEU A 1 285 ? 7.332 -2.093 -16.869 1.00 95.31 285 LEU A CA 1
ATOM 2027 C C . LEU A 1 285 ? 7.298 -0.762 -17.627 1.00 95.31 285 LEU A C 1
ATOM 2029 O O . LEU A 1 285 ? 7.903 -0.637 -18.688 1.00 95.31 285 LEU A O 1
ATOM 2033 N N . SER A 1 286 ? 6.601 0.232 -17.075 1.00 95.56 286 SER A N 1
ATOM 2034 C CA . SER A 1 286 ? 6.595 1.601 -17.597 1.00 95.56 286 SER A CA 1
ATOM 2035 C C . SER A 1 286 ? 7.504 2.477 -16.744 1.00 95.56 286 SER A C 1
ATOM 2037 O O . SER A 1 286 ? 7.217 2.711 -15.572 1.00 95.56 286 SER A O 1
ATOM 2039 N N . VAL A 1 287 ? 8.578 2.994 -17.339 1.00 96.31 287 VAL A N 1
ATOM 2040 C CA . VAL A 1 287 ? 9.498 3.936 -16.692 1.00 96.31 287 VAL A CA 1
ATOM 2041 C C . VAL A 1 287 ? 9.297 5.304 -17.332 1.00 96.31 287 VAL A C 1
ATOM 2043 O O . VAL A 1 287 ? 9.553 5.476 -18.516 1.00 96.31 287 VAL A O 1
ATOM 2046 N N . THR A 1 288 ? 8.801 6.270 -16.560 1.00 94.62 288 THR A N 1
ATOM 2047 C CA . THR A 1 288 ? 8.579 7.650 -17.034 1.00 94.62 288 THR A CA 1
ATOM 2048 C C . THR A 1 288 ? 9.816 8.536 -16.895 1.00 94.62 288 THR A C 1
ATOM 2050 O O . THR A 1 288 ? 9.904 9.576 -17.540 1.00 94.62 288 THR A O 1
ATOM 2053 N N . GLY A 1 289 ? 10.753 8.139 -16.031 1.00 94.56 289 GLY A N 1
ATOM 2054 C CA . GLY A 1 289 ? 12.066 8.759 -15.886 1.00 94.56 289 GLY A CA 1
ATOM 2055 C C . GLY A 1 289 ? 13.148 7.986 -16.640 1.00 94.56 289 GLY A C 1
ATOM 2056 O O . GLY A 1 289 ? 12.909 7.392 -17.686 1.00 94.56 289 GLY A O 1
ATOM 2057 N N . THR A 1 290 ? 14.354 7.969 -16.083 1.00 94.88 290 THR A N 1
ATOM 2058 C CA . THR A 1 290 ? 15.493 7.247 -16.659 1.00 94.88 290 THR A CA 1
ATOM 2059 C C . THR A 1 290 ? 15.482 5.775 -16.254 1.00 94.88 290 THR A C 1
ATOM 2061 O O . THR A 1 290 ? 15.383 5.456 -15.069 1.00 94.88 290 THR A O 1
ATOM 2064 N N . LEU A 1 291 ? 15.682 4.880 -17.223 1.00 95.50 291 LEU A N 1
ATOM 2065 C CA . LEU A 1 291 ? 16.099 3.503 -16.970 1.00 95.50 291 LEU A CA 1
ATOM 2066 C C . LEU A 1 291 ? 17.623 3.422 -17.106 1.00 95.50 291 LEU A C 1
ATOM 2068 O O . LEU A 1 291 ? 18.155 3.577 -18.201 1.00 95.50 291 LEU A O 1
ATOM 2072 N N . SER A 1 292 ? 18.320 3.187 -15.995 1.00 95.06 292 SER A N 1
ATOM 2073 C CA . SER A 1 292 ? 19.755 2.893 -15.993 1.00 95.06 292 SER A CA 1
ATOM 2074 C C . SER A 1 292 ? 19.952 1.420 -15.669 1.00 95.06 292 SER A C 1
ATOM 2076 O O . SER A 1 292 ? 19.543 0.959 -14.603 1.00 95.06 292 SER A O 1
ATOM 2078 N N . ALA A 1 293 ? 20.544 0.679 -16.599 1.00 94.19 293 ALA A N 1
ATOM 2079 C CA . ALA A 1 293 ? 20.803 -0.746 -16.466 1.00 94.19 293 ALA A CA 1
ATOM 2080 C C . ALA A 1 293 ? 22.241 -1.041 -16.894 1.00 94.19 293 ALA A C 1
ATOM 2082 O O . ALA A 1 293 ? 22.725 -0.474 -17.871 1.00 94.19 293 ALA A O 1
ATOM 2083 N N . GLY A 1 294 ? 22.920 -1.937 -16.171 1.00 93.50 294 GLY A N 1
ATOM 2084 C CA . GLY A 1 294 ? 24.244 -2.415 -16.584 1.00 93.50 294 GLY A CA 1
ATOM 2085 C C . GLY A 1 294 ? 24.183 -3.258 -17.862 1.00 93.50 294 GLY A C 1
ATOM 2086 O O . GLY A 1 294 ? 25.088 -3.198 -18.686 1.00 93.50 294 GLY A O 1
ATOM 2087 N N . GLU A 1 295 ? 23.092 -4.001 -18.042 1.00 94.38 295 GLU A N 1
ATOM 2088 C CA . GLU A 1 295 ? 22.792 -4.770 -19.244 1.00 94.38 295 GLU A CA 1
ATOM 2089 C C . GLU A 1 295 ? 21.283 -4.721 -19.509 1.00 94.38 295 GLU A C 1
ATOM 2091 O O . GLU A 1 295 ? 20.480 -4.846 -18.583 1.00 94.38 295 GLU A O 1
ATOM 2096 N N . LEU A 1 296 ? 20.898 -4.551 -20.775 1.00 94.75 296 LEU A N 1
ATOM 2097 C CA . LEU A 1 296 ? 19.511 -4.631 -21.223 1.00 94.75 296 LEU A CA 1
ATOM 2098 C C . LEU A 1 296 ? 19.376 -5.777 -22.226 1.00 94.75 296 LEU A C 1
ATOM 2100 O O . LEU A 1 296 ? 19.811 -5.663 -23.370 1.00 94.75 296 LEU A O 1
ATOM 2104 N N . GLN A 1 297 ? 18.748 -6.873 -21.802 1.00 94.31 297 GLN A N 1
ATOM 2105 C CA . GLN A 1 297 ? 18.391 -7.980 -22.686 1.00 94.31 297 GLN A CA 1
ATOM 2106 C C . GLN A 1 297 ? 16.909 -7.885 -23.049 1.00 94.31 297 GLN A C 1
ATOM 2108 O O . GLN A 1 297 ? 16.037 -8.063 -22.200 1.00 94.31 297 GLN A O 1
ATOM 2113 N N . ALA A 1 298 ? 16.624 -7.622 -24.321 1.00 93.88 298 ALA A N 1
ATOM 2114 C CA . ALA A 1 298 ? 15.273 -7.623 -24.863 1.00 93.88 298 ALA A CA 1
ATOM 2115 C C . ALA A 1 298 ? 15.115 -8.793 -25.841 1.00 93.88 298 ALA A C 1
ATOM 2117 O O . ALA A 1 298 ? 15.901 -8.945 -26.773 1.00 93.88 298 ALA A O 1
ATOM 2118 N N . SER A 1 299 ? 14.095 -9.628 -25.637 1.00 92.00 299 SER A N 1
ATOM 2119 C CA . SER A 1 299 ? 13.729 -10.686 -26.592 1.00 92.00 299 SER A CA 1
ATOM 2120 C C . SER A 1 299 ? 12.938 -10.150 -27.791 1.00 92.00 299 SER A C 1
ATOM 2122 O O . SER A 1 299 ? 12.872 -10.801 -28.832 1.00 92.00 299 SER A O 1
ATOM 2124 N N . GLY A 1 300 ? 12.325 -8.974 -27.632 1.00 91.62 300 GLY A N 1
ATOM 2125 C CA . GLY A 1 300 ? 11.617 -8.236 -28.673 1.00 91.62 300 GLY A CA 1
ATOM 2126 C C . GLY A 1 300 ? 12.413 -7.032 -29.192 1.00 91.62 300 GLY A C 1
ATOM 2127 O O . GLY A 1 300 ? 13.537 -6.790 -28.750 1.00 91.62 300 GLY A O 1
ATOM 2128 N N . PRO A 1 301 ? 11.835 -6.263 -30.131 1.00 91.25 301 PRO A N 1
ATOM 2129 C CA . PRO A 1 301 ? 12.464 -5.052 -30.644 1.00 91.25 301 PRO A CA 1
ATOM 2130 C C . PRO A 1 301 ? 12.618 -3.992 -29.547 1.00 91.25 301 PRO A C 1
ATOM 2132 O O . PRO A 1 301 ? 11.762 -3.854 -28.674 1.00 91.25 301 PRO A O 1
ATOM 2135 N N . VAL A 1 302 ? 13.689 -3.204 -29.645 1.00 94.69 302 VAL A N 1
ATOM 2136 C CA . VAL A 1 302 ? 13.905 -2.002 -28.835 1.00 94.69 302 VAL A CA 1
ATOM 2137 C C . VAL A 1 302 ? 13.661 -0.792 -29.727 1.00 94.69 302 VAL A C 1
ATOM 2139 O O . VAL A 1 302 ? 14.367 -0.593 -30.713 1.00 94.69 302 VAL A O 1
ATOM 2142 N N . THR A 1 303 ? 12.642 -0.003 -29.396 1.00 94.38 303 THR A N 1
ATOM 2143 C CA . THR A 1 303 ? 12.334 1.263 -30.071 1.00 94.38 303 THR A CA 1
ATOM 2144 C C . THR A 1 303 ? 12.752 2.417 -29.177 1.00 94.38 303 THR A C 1
ATOM 2146 O O . THR A 1 303 ? 12.314 2.493 -28.030 1.00 94.38 303 THR A O 1
ATOM 2149 N N . VAL A 1 304 ? 13.578 3.309 -29.707 1.00 94.81 304 VAL A N 1
ATOM 2150 C CA . VAL A 1 304 ? 14.033 4.535 -29.047 1.00 94.81 304 VAL A CA 1
ATOM 2151 C C . VAL A 1 304 ? 13.958 5.676 -30.055 1.00 94.81 304 VAL A C 1
ATOM 2153 O O . VAL A 1 304 ? 14.137 5.431 -31.248 1.00 94.81 304 VAL A O 1
ATOM 2156 N N . ASP A 1 305 ? 13.680 6.892 -29.586 1.00 94.75 305 ASP A N 1
ATOM 2157 C CA . ASP A 1 305 ? 13.646 8.078 -30.452 1.00 94.75 305 ASP A CA 1
ATOM 2158 C C . ASP A 1 305 ? 15.066 8.464 -30.885 1.00 94.75 305 ASP A C 1
ATOM 2160 O O . ASP A 1 305 ? 15.353 8.555 -32.077 1.00 94.75 305 ASP A O 1
ATOM 2164 N N . ASP A 1 306 ? 15.969 8.585 -29.909 1.00 94.56 306 ASP A N 1
ATOM 2165 C CA . ASP A 1 306 ? 17.389 8.848 -30.117 1.00 94.56 306 ASP A CA 1
ATOM 2166 C C . ASP A 1 306 ? 18.229 7.720 -29.511 1.00 94.56 306 ASP A C 1
ATOM 2168 O O . ASP A 1 306 ? 18.015 7.297 -28.371 1.00 94.56 306 ASP A O 1
ATOM 2172 N N . LEU A 1 307 ? 19.224 7.249 -30.266 1.00 95.00 307 LEU A N 1
ATOM 2173 C CA . LEU A 1 307 ? 20.202 6.267 -29.807 1.00 95.00 307 LEU A CA 1
ATOM 2174 C C . LEU A 1 307 ? 21.608 6.865 -29.877 1.00 95.00 307 LEU A C 1
ATOM 2176 O O . LEU A 1 307 ? 22.164 7.035 -30.960 1.00 95.00 307 LEU A O 1
ATOM 2180 N N . ALA A 1 308 ? 22.199 7.132 -28.714 1.00 95.62 308 ALA A N 1
ATOM 2181 C CA . ALA A 1 308 ? 23.612 7.465 -28.590 1.00 95.62 308 ALA A CA 1
ATOM 2182 C C . ALA A 1 308 ? 24.384 6.238 -28.095 1.00 95.62 308 ALA A C 1
ATOM 2184 O O . ALA A 1 308 ? 24.050 5.659 -27.061 1.00 95.62 308 ALA A O 1
ATOM 2185 N N . VAL A 1 309 ? 25.426 5.845 -28.826 1.00 95.44 309 VAL A N 1
ATOM 2186 C CA . VAL A 1 309 ? 26.325 4.754 -28.438 1.00 95.44 309 VAL A CA 1
ATOM 2187 C C . VAL A 1 309 ? 27.729 5.329 -28.315 1.00 95.44 309 VAL A C 1
ATOM 2189 O O . VAL A 1 309 ? 28.348 5.666 -29.316 1.00 95.44 309 VAL A O 1
ATOM 2192 N N . GLU A 1 310 ? 28.231 5.452 -27.085 1.00 93.25 310 GLU A N 1
ATOM 2193 C CA . GLU A 1 310 ? 29.599 5.938 -26.825 1.00 93.25 310 GLU A CA 1
ATOM 2194 C C . GLU A 1 310 ? 30.671 4.887 -27.164 1.00 93.25 310 GLU A C 1
ATOM 2196 O O . GLU A 1 310 ? 31.840 5.215 -27.354 1.00 93.25 310 GLU A O 1
ATOM 2201 N N . GLY A 1 311 ? 30.271 3.614 -27.214 1.00 92.94 311 GLY A N 1
ATOM 2202 C CA . GLY A 1 311 ? 31.129 2.478 -27.531 1.00 92.94 311 GLY A CA 1
ATOM 2203 C C . GLY A 1 311 ? 30.887 1.914 -28.929 1.00 92.94 311 GLY A C 1
ATOM 2204 O O . GLY A 1 311 ? 30.700 2.633 -29.905 1.00 92.94 311 GLY A O 1
ATOM 2205 N N . THR A 1 312 ? 30.886 0.587 -29.028 1.00 93.81 312 THR A N 1
ATOM 2206 C CA . THR A 1 312 ? 30.619 -0.117 -30.287 1.00 93.81 312 THR A CA 1
ATOM 2207 C C . THR A 1 312 ? 29.173 -0.597 -30.336 1.00 93.81 312 THR A C 1
ATOM 2209 O O . THR A 1 312 ? 28.657 -1.137 -29.359 1.00 93.81 312 THR A O 1
ATOM 2212 N N . ALA A 1 313 ? 28.524 -0.430 -31.487 1.00 95.12 313 ALA A N 1
ATOM 2213 C CA . ALA A 1 313 ? 27.241 -1.053 -31.786 1.00 95.12 313 ALA A CA 1
ATOM 2214 C C . ALA A 1 313 ? 27.471 -2.211 -32.762 1.00 95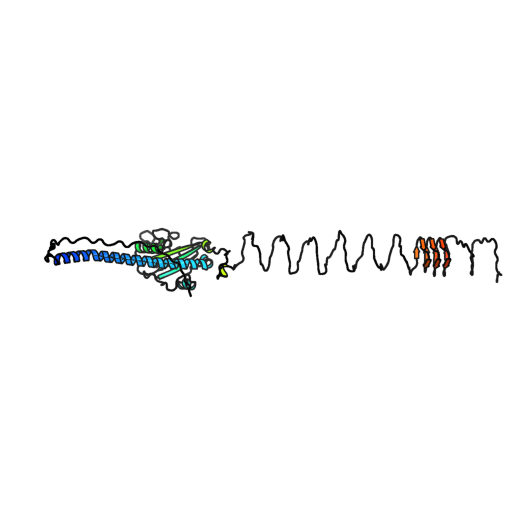.12 313 ALA A C 1
ATOM 2216 O O . ALA A 1 313 ? 27.977 -2.002 -33.863 1.00 95.12 313 ALA A O 1
ATOM 2217 N N . THR A 1 314 ? 27.104 -3.431 -32.368 1.00 94.88 314 THR A N 1
ATOM 2218 C CA . THR A 1 314 ? 27.139 -4.603 -33.254 1.00 94.88 314 THR A CA 1
ATOM 2219 C C . THR A 1 314 ? 25.715 -5.061 -33.525 1.00 94.88 314 THR A C 1
ATOM 2221 O O . THR A 1 314 ? 25.006 -5.457 -32.603 1.00 94.88 314 THR A O 1
ATOM 2224 N N . LEU A 1 315 ? 25.303 -5.032 -34.791 1.00 93.88 315 LEU A N 1
ATOM 2225 C CA . LEU A 1 315 ? 24.019 -5.561 -35.236 1.00 93.88 315 LEU A CA 1
ATOM 2226 C C . LEU A 1 315 ? 24.282 -6.785 -36.111 1.00 93.88 315 LEU A C 1
ATOM 2228 O O . LEU A 1 315 ? 24.988 -6.698 -37.110 1.00 93.88 315 LEU A O 1
ATOM 2232 N N . ALA A 1 316 ? 23.736 -7.937 -35.719 1.00 91.19 316 ALA A N 1
ATOM 2233 C CA . ALA A 1 316 ? 23.904 -9.181 -36.476 1.00 91.19 316 ALA A CA 1
ATOM 2234 C C . ALA A 1 316 ? 23.084 -9.197 -37.781 1.00 91.19 316 ALA A C 1
ATOM 2236 O O . ALA A 1 316 ? 23.410 -9.931 -38.712 1.00 91.19 316 ALA A O 1
ATOM 2237 N N . GLY A 1 317 ? 22.001 -8.416 -37.826 1.00 90.00 317 GLY A N 1
ATOM 2238 C CA . GLY A 1 317 ? 21.148 -8.246 -38.999 1.00 90.00 317 GLY A CA 1
ATOM 2239 C C . GLY A 1 317 ? 21.515 -7.013 -39.834 1.00 90.00 317 GLY A C 1
ATOM 2240 O O . GLY A 1 317 ? 22.350 -6.208 -39.421 1.00 90.00 317 GLY A O 1
ATOM 2241 N N . PRO A 1 318 ? 20.874 -6.839 -41.004 1.00 89.75 318 PRO A N 1
ATOM 2242 C CA . PRO A 1 318 ? 21.063 -5.655 -41.832 1.00 89.75 318 PRO A CA 1
ATOM 2243 C C . PRO A 1 318 ? 20.594 -4.388 -41.108 1.00 89.75 318 PRO A C 1
ATOM 2245 O O . PRO A 1 318 ? 19.607 -4.407 -40.370 1.00 89.75 318 PRO A O 1
ATOM 2248 N N . VAL A 1 319 ? 21.272 -3.272 -41.377 1.00 93.50 319 VAL A N 1
ATOM 2249 C CA . VAL A 1 319 ? 20.900 -1.949 -40.865 1.00 93.50 319 VAL A CA 1
ATOM 2250 C C . VAL A 1 319 ? 20.252 -1.156 -41.994 1.00 93.50 319 VAL A C 1
ATOM 2252 O O . VAL A 1 319 ? 20.908 -0.819 -42.977 1.00 93.50 319 VAL A O 1
ATOM 2255 N N . ALA A 1 320 ? 18.959 -0.868 -41.860 1.00 92.56 320 ALA A N 1
ATOM 2256 C CA . ALA A 1 320 ? 18.249 0.023 -42.769 1.00 92.56 320 ALA A CA 1
ATOM 2257 C C . ALA A 1 320 ? 18.260 1.442 -42.194 1.00 92.56 320 ALA A C 1
ATOM 2259 O O . ALA A 1 320 ? 17.694 1.688 -41.132 1.00 92.56 320 ALA A O 1
ATOM 2260 N N . VAL A 1 321 ? 18.892 2.374 -42.906 1.00 94.25 321 VAL A N 1
ATOM 2261 C CA . VAL A 1 321 ? 18.932 3.792 -42.537 1.00 94.25 321 VAL A CA 1
ATOM 2262 C C . VAL A 1 321 ? 18.135 4.565 -43.580 1.00 94.25 321 VAL A C 1
ATOM 2264 O O . VAL A 1 321 ? 18.498 4.583 -44.751 1.00 94.25 321 VAL A O 1
ATOM 2267 N N . SER A 1 322 ? 17.025 5.181 -43.173 1.00 91.81 322 SER A N 1
ATOM 2268 C CA . SER A 1 322 ? 16.219 6.038 -44.057 1.00 91.81 322 SER A CA 1
ATOM 2269 C C . SER A 1 322 ? 16.807 7.442 -44.227 1.00 91.81 322 SER A C 1
ATOM 2271 O O . SER A 1 322 ? 16.408 8.170 -45.132 1.00 91.81 322 SER A O 1
ATOM 2273 N N . GLY A 1 323 ? 17.706 7.837 -43.321 1.00 89.81 323 GLY A N 1
ATOM 2274 C CA . GLY A 1 323 ? 18.406 9.118 -43.325 1.00 89.81 323 GLY A CA 1
ATOM 2275 C C . GLY A 1 323 ? 19.842 9.029 -43.848 1.00 89.81 323 GLY A C 1
ATOM 2276 O O . GLY A 1 323 ? 20.220 8.098 -44.556 1.00 89.81 323 GLY A O 1
ATOM 2277 N N . LEU A 1 324 ? 20.650 10.023 -43.480 1.00 90.56 324 LEU A N 1
ATOM 2278 C CA . LEU A 1 324 ? 22.068 10.097 -43.822 1.00 90.56 324 LEU A CA 1
ATOM 2279 C C . LEU A 1 324 ? 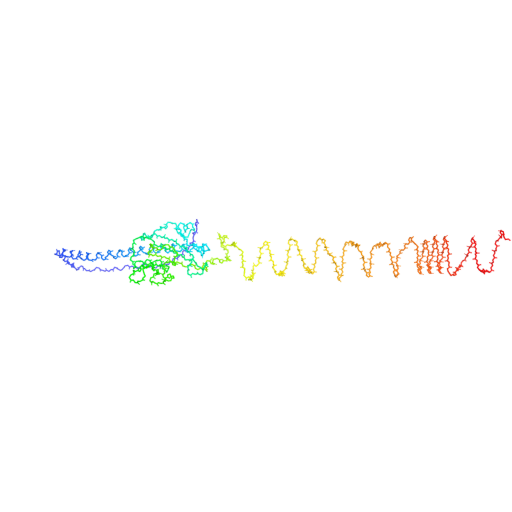22.906 9.210 -42.894 1.00 90.56 324 LEU A C 1
ATOM 2281 O O . LEU A 1 324 ? 22.727 9.228 -41.678 1.00 90.56 324 LEU A O 1
ATOM 2285 N N . ILE A 1 325 ? 23.889 8.518 -43.465 1.00 94.19 325 ILE A N 1
ATOM 2286 C CA . ILE A 1 325 ? 24.997 7.926 -42.714 1.00 94.19 325 ILE A CA 1
ATOM 2287 C C . ILE A 1 325 ? 26.159 8.919 -42.764 1.00 94.19 325 ILE A C 1
ATOM 2289 O O . ILE A 1 325 ? 26.709 9.168 -43.834 1.00 94.19 325 ILE A O 1
ATOM 2293 N N . SER A 1 326 ? 26.521 9.491 -41.615 1.00 94.06 326 SER A N 1
ATOM 2294 C CA . SER A 1 326 ? 27.714 10.329 -41.460 1.00 94.06 326 SER A CA 1
ATOM 2295 C C . SER A 1 326 ? 28.731 9.566 -40.625 1.00 94.06 326 SER A C 1
ATOM 2297 O O . SER A 1 326 ? 28.507 9.344 -39.437 1.00 94.06 326 SER A O 1
ATOM 2299 N N . ALA A 1 327 ? 29.829 9.145 -41.244 1.00 93.12 327 ALA A N 1
ATOM 2300 C CA . ALA A 1 327 ? 30.874 8.367 -40.593 1.00 93.12 327 ALA A CA 1
ATOM 2301 C C . ALA A 1 327 ? 32.253 8.811 -41.089 1.00 93.12 327 ALA A C 1
ATOM 2303 O O . ALA A 1 327 ? 32.411 9.096 -42.275 1.00 93.12 327 ALA A O 1
ATOM 2304 N N . ASP A 1 328 ? 33.251 8.805 -40.201 1.00 93.88 328 ASP A N 1
ATOM 2305 C CA . ASP A 1 328 ? 34.650 9.087 -40.565 1.00 93.88 328 ASP A CA 1
ATOM 2306 C C . ASP A 1 328 ? 35.199 8.053 -41.559 1.00 93.88 328 ASP A C 1
ATOM 2308 O O . ASP A 1 328 ? 36.051 8.351 -42.393 1.00 93.88 328 ASP A O 1
ATOM 2312 N N . SER A 1 329 ? 34.703 6.816 -41.476 1.00 92.94 329 SER A N 1
ATOM 2313 C CA . SER A 1 329 ? 34.994 5.757 -42.437 1.00 92.94 329 SER A CA 1
ATOM 2314 C C . SER A 1 329 ? 33.787 4.842 -42.609 1.00 92.94 329 SER A C 1
ATOM 2316 O O . SER A 1 329 ? 33.070 4.549 -41.651 1.00 92.94 329 SER A O 1
ATOM 2318 N N . LEU A 1 330 ? 33.577 4.376 -43.840 1.00 93.81 330 LEU A N 1
ATOM 2319 C CA . LEU A 1 330 ? 32.577 3.372 -44.175 1.00 93.81 330 LEU A CA 1
ATOM 2320 C C . LEU A 1 330 ? 33.273 2.216 -44.892 1.00 93.81 330 LEU A C 1
ATOM 2322 O O . LEU A 1 330 ? 33.901 2.412 -45.929 1.00 93.81 330 LEU A O 1
ATOM 2326 N N . SER A 1 331 ? 33.159 1.017 -44.327 1.00 92.44 331 SER A N 1
ATOM 2327 C CA . SER A 1 331 ? 33.672 -0.218 -44.917 1.00 92.44 331 SER A CA 1
ATOM 2328 C C . SER A 1 331 ? 32.509 -1.167 -45.166 1.00 92.44 331 SER A C 1
ATOM 2330 O O . SER A 1 331 ? 31.724 -1.443 -44.258 1.00 92.44 331 SER A O 1
ATOM 2332 N N . THR A 1 332 ? 32.393 -1.661 -46.394 1.00 92.12 332 THR A N 1
ATOM 2333 C CA . THR A 1 332 ? 31.395 -2.654 -46.789 1.00 92.12 332 THR A CA 1
ATOM 2334 C C . THR A 1 332 ? 32.115 -3.923 -47.229 1.00 92.12 332 THR A C 1
ATOM 2336 O O . THR A 1 332 ? 33.108 -3.872 -47.949 1.00 92.12 332 THR A O 1
ATOM 2339 N N . SER A 1 333 ? 31.635 -5.087 -46.787 1.00 88.06 333 SER A N 1
ATOM 2340 C CA . SER A 1 333 ? 32.151 -6.381 -47.260 1.00 88.06 333 SER A CA 1
ATOM 2341 C C . SER A 1 333 ? 31.599 -6.770 -48.635 1.00 88.06 333 SER A C 1
ATOM 2343 O O . SER A 1 333 ? 32.173 -7.627 -49.303 1.00 88.06 333 SER A O 1
ATOM 2345 N N . GLY A 1 334 ? 30.486 -6.154 -49.037 1.00 86.62 334 GLY A N 1
ATOM 2346 C CA . GLY A 1 334 ? 29.893 -6.263 -50.364 1.00 86.62 334 GLY A CA 1
ATOM 2347 C C . GLY A 1 334 ? 29.843 -4.913 -51.073 1.00 86.62 334 GLY A C 1
ATOM 2348 O O . GLY A 1 334 ? 30.565 -3.977 -50.721 1.00 86.62 334 GLY A O 1
ATOM 2349 N N . ASP A 1 335 ? 28.957 -4.821 -52.056 1.00 87.94 335 ASP A N 1
ATOM 2350 C CA . ASP A 1 335 ? 28.838 -3.651 -52.920 1.00 87.94 335 ASP A CA 1
ATOM 2351 C C . ASP A 1 335 ? 28.319 -2.417 -52.170 1.00 87.94 335 ASP A C 1
ATOM 2353 O O . ASP A 1 335 ? 27.366 -2.491 -51.389 1.00 87.94 335 ASP A O 1
ATOM 2357 N N . LEU A 1 336 ? 28.896 -1.254 -52.480 1.00 91.12 336 LEU A N 1
ATOM 2358 C CA . LEU A 1 336 ? 28.316 0.041 -52.144 1.00 91.12 336 LEU A CA 1
ATOM 2359 C C . LEU A 1 336 ? 27.467 0.523 -53.324 1.00 91.12 336 LEU A C 1
ATOM 2361 O O . LEU A 1 336 ? 27.997 0.937 -54.354 1.00 91.12 336 LEU A O 1
ATOM 2365 N N . GLN A 1 337 ? 26.144 0.490 -53.169 1.00 88.50 337 GLN A N 1
ATOM 2366 C CA . GLN A 1 337 ? 25.221 1.091 -54.131 1.00 88.50 337 GLN A CA 1
ATOM 2367 C C . GLN A 1 337 ? 24.890 2.516 -53.692 1.00 88.50 337 GLN A C 1
ATOM 2369 O O . GLN A 1 337 ? 24.241 2.724 -52.669 1.00 88.50 337 GLN A O 1
ATOM 2374 N N . ALA A 1 338 ? 25.326 3.500 -54.475 1.00 88.75 338 ALA A N 1
ATOM 2375 C CA . ALA A 1 338 ? 25.035 4.907 -54.243 1.00 88.75 338 ALA A CA 1
ATOM 2376 C C . ALA A 1 338 ? 24.482 5.540 -55.523 1.00 88.75 338 ALA A C 1
ATOM 2378 O O . ALA A 1 338 ? 24.967 5.259 -56.618 1.00 88.75 338 ALA A O 1
ATOM 2379 N N . ALA A 1 339 ? 23.480 6.417 -55.392 1.00 87.06 339 ALA A N 1
ATOM 2380 C CA . ALA A 1 339 ? 22.950 7.175 -56.532 1.00 87.06 339 ALA A CA 1
ATOM 2381 C C . ALA A 1 339 ? 24.003 8.126 -57.135 1.00 87.06 339 ALA A C 1
ATOM 2383 O O . ALA A 1 339 ? 23.955 8.442 -58.320 1.00 87.06 339 ALA A O 1
ATOM 2384 N N . GLY A 1 340 ? 24.967 8.553 -56.318 1.00 85.94 340 GLY A N 1
ATOM 2385 C CA . GLY A 1 340 ? 26.173 9.253 -56.733 1.00 85.94 340 GLY A CA 1
ATOM 2386 C C . GLY A 1 340 ? 27.288 8.993 -55.726 1.00 85.94 340 GLY A C 1
ATOM 2387 O O . GLY A 1 340 ? 27.025 8.839 -54.534 1.00 85.94 340 GLY A O 1
ATOM 2388 N N . LEU A 1 341 ? 28.525 8.933 -56.213 1.00 90.00 341 LEU A N 1
ATOM 2389 C CA . LEU A 1 341 ? 29.714 8.740 -55.393 1.00 90.00 341 LEU A CA 1
ATOM 2390 C C . LEU A 1 341 ? 30.723 9.842 -55.721 1.00 90.00 341 LEU A C 1
ATOM 2392 O O . LEU A 1 341 ? 31.265 9.877 -56.824 1.00 90.00 341 LEU A O 1
ATOM 2396 N N . THR A 1 342 ? 30.970 10.729 -54.758 1.00 87.62 342 THR A N 1
ATOM 2397 C CA . THR A 1 342 ? 32.042 11.729 -54.829 1.00 87.62 342 THR A CA 1
ATOM 2398 C C . THR A 1 342 ? 33.203 11.250 -53.975 1.00 87.62 342 THR A C 1
ATOM 2400 O O . THR A 1 342 ? 33.023 10.950 -52.797 1.00 87.62 342 THR A O 1
ATOM 2403 N N . VAL A 1 343 ? 34.396 11.198 -54.561 1.00 88.50 343 VAL A N 1
ATOM 2404 C CA . VAL A 1 343 ? 35.632 10.847 -53.859 1.00 88.50 343 VAL A CA 1
ATOM 2405 C C . VAL A 1 343 ? 36.555 12.059 -53.922 1.00 88.50 343 VAL A C 1
ATOM 2407 O O . VAL A 1 343 ? 37.055 12.391 -54.991 1.00 88.50 343 VAL A O 1
ATOM 2410 N N . GLU A 1 344 ? 36.757 12.742 -52.793 1.00 84.44 344 GLU A N 1
ATOM 2411 C CA . GLU A 1 344 ? 37.658 13.910 -52.716 1.00 84.44 344 GLU A CA 1
ATOM 2412 C C . GLU A 1 344 ? 39.146 13.515 -52.730 1.00 84.44 344 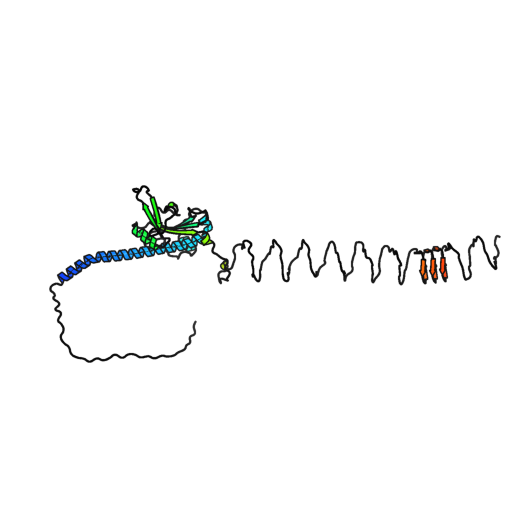GLU A C 1
ATOM 2414 O O . GLU A 1 344 ? 40.011 14.334 -53.033 1.00 84.44 344 GLU A O 1
ATOM 2419 N N . GLY A 1 345 ? 39.442 12.254 -52.396 1.00 84.12 345 GLY A N 1
ATOM 2420 C CA . GLY A 1 345 ? 40.780 11.667 -52.420 1.00 84.12 345 GLY A CA 1
ATOM 2421 C C . GLY A 1 345 ? 40.993 10.735 -53.614 1.00 84.12 345 GLY A C 1
ATOM 2422 O O . GLY A 1 345 ? 40.675 11.060 -54.754 1.00 84.12 345 GLY A O 1
ATOM 2423 N N . SER A 1 346 ? 41.545 9.552 -53.352 1.00 82.81 346 SER A N 1
ATOM 2424 C CA . SER A 1 346 ? 41.749 8.513 -54.360 1.00 82.81 346 SER A CA 1
ATOM 2425 C C . SER A 1 346 ? 40.680 7.425 -54.274 1.00 82.81 346 SER A C 1
ATOM 2427 O O . SER A 1 346 ? 40.273 7.006 -53.192 1.00 82.81 346 SER A O 1
ATOM 2429 N N . ALA A 1 347 ? 40.262 6.927 -55.436 1.00 85.94 347 ALA A N 1
ATOM 2430 C CA . ALA A 1 347 ? 39.507 5.688 -55.553 1.00 85.94 347 ALA A CA 1
ATOM 2431 C C . ALA A 1 347 ? 40.455 4.584 -56.040 1.00 85.94 347 ALA A C 1
ATOM 2433 O O . ALA A 1 347 ? 41.128 4.750 -57.057 1.00 85.94 347 ALA A O 1
ATOM 2434 N N . SER A 1 348 ? 40.519 3.468 -55.314 1.00 84.38 348 SER A N 1
ATOM 2435 C CA . SER A 1 348 ? 41.269 2.272 -55.710 1.00 84.38 348 SER A CA 1
ATOM 2436 C C . SER A 1 348 ? 40.317 1.089 -55.735 1.00 84.38 348 SER A C 1
ATOM 2438 O O . SER A 1 348 ? 39.640 0.813 -54.746 1.00 84.38 348 SER A O 1
ATOM 2440 N N . ALA A 1 349 ? 40.253 0.401 -56.867 1.00 83.44 349 ALA A N 1
ATOM 2441 C CA . ALA A 1 349 ? 39.427 -0.778 -57.050 1.00 83.44 349 ALA A CA 1
ATOM 2442 C C . ALA A 1 349 ? 40.212 -1.816 -57.851 1.00 83.44 349 ALA A C 1
ATOM 2444 O O . ALA A 1 349 ? 40.994 -1.461 -58.732 1.00 83.44 349 ALA A O 1
ATOM 2445 N N . ALA A 1 350 ? 39.988 -3.102 -57.566 1.00 82.50 350 ALA A N 1
ATOM 2446 C CA . ALA A 1 350 ? 40.574 -4.181 -58.362 1.00 82.50 350 ALA A CA 1
ATOM 2447 C C . ALA A 1 350 ? 40.078 -4.146 -59.821 1.00 82.50 350 ALA A C 1
ATOM 2449 O O . ALA A 1 350 ? 40.824 -4.479 -60.736 1.00 82.50 350 ALA A O 1
ATOM 2450 N N . ALA A 1 351 ? 38.834 -3.707 -60.027 1.00 79.69 351 ALA A N 1
ATOM 2451 C CA . ALA A 1 351 ? 38.262 -3.370 -61.322 1.00 79.69 351 ALA A CA 1
ATOM 2452 C C . ALA A 1 351 ? 37.351 -2.146 -61.159 1.00 79.69 351 ALA A C 1
ATOM 2454 O O . ALA A 1 351 ? 36.567 -2.083 -60.211 1.00 79.69 351 ALA A O 1
ATOM 2455 N N . LEU A 1 352 ? 37.449 -1.186 -62.079 1.00 83.44 352 LEU A N 1
ATOM 2456 C CA . LEU A 1 352 ? 36.596 0.000 -62.124 1.00 83.44 352 LEU A CA 1
ATOM 2457 C C . LEU A 1 352 ? 35.981 0.113 -63.521 1.00 83.44 352 LEU A C 1
ATOM 2459 O O . LEU A 1 352 ? 36.706 0.254 -64.500 1.00 83.44 352 LEU A O 1
ATOM 2463 N N . SER A 1 353 ? 34.651 0.059 -63.603 1.00 80.62 353 SER A N 1
ATOM 2464 C CA . SER A 1 353 ? 33.894 0.247 -64.845 1.00 80.62 353 SER A CA 1
ATOM 2465 C C . SER A 1 353 ? 33.061 1.517 -64.738 1.00 80.62 353 SER A C 1
ATOM 2467 O O . SER A 1 353 ? 32.191 1.614 -63.872 1.00 80.62 353 SER A O 1
ATOM 2469 N N . VAL A 1 354 ? 33.300 2.477 -65.629 1.00 81.62 354 VAL A N 1
ATOM 2470 C CA . VAL A 1 354 ? 32.561 3.742 -65.685 1.00 81.62 354 VAL A CA 1
ATOM 2471 C C . VAL A 1 354 ? 31.797 3.783 -67.004 1.00 81.62 354 VAL A C 1
ATOM 2473 O O . VAL A 1 354 ? 32.397 3.884 -68.064 1.00 81.62 354 VAL A O 1
ATOM 2476 N N . ALA A 1 355 ? 30.467 3.682 -66.947 1.00 78.19 355 ALA A N 1
ATOM 2477 C CA . ALA A 1 355 ? 29.624 3.719 -68.149 1.00 78.19 355 ALA A CA 1
ATOM 2478 C C . ALA A 1 355 ? 29.515 5.128 -68.772 1.00 78.19 355 ALA A C 1
ATOM 2480 O O . ALA A 1 355 ? 29.098 5.266 -69.918 1.00 78.19 355 ALA A O 1
ATOM 2481 N N . GLY A 1 356 ? 29.840 6.170 -68.001 1.00 77.50 356 GLY A N 1
ATOM 2482 C CA . GLY A 1 356 ? 29.857 7.566 -68.439 1.00 77.50 356 GLY A CA 1
ATOM 2483 C C . GLY A 1 356 ? 31.261 8.079 -68.794 1.00 77.50 356 GLY A C 1
ATOM 2484 O O . GLY A 1 356 ? 32.228 7.318 -68.762 1.00 77.50 356 GLY A O 1
ATOM 2485 N N . PRO A 1 357 ? 31.393 9.378 -69.116 1.00 75.94 357 PRO A N 1
ATOM 2486 C CA . PRO A 1 357 ? 32.687 9.990 -69.403 1.00 75.94 357 PRO A CA 1
ATOM 2487 C C . PRO A 1 357 ? 33.609 9.961 -68.178 1.00 75.94 357 PRO A C 1
ATOM 2489 O O . PRO A 1 357 ? 33.161 10.134 -67.042 1.00 75.94 357 PRO A O 1
ATOM 2492 N N . VAL A 1 358 ? 34.911 9.801 -68.421 1.00 80.50 358 VAL A N 1
ATOM 2493 C CA . VAL A 1 358 ? 35.940 9.885 -67.378 1.00 80.50 358 VAL A CA 1
ATOM 2494 C C . VAL A 1 358 ? 36.624 11.246 -67.480 1.00 80.50 358 VAL A C 1
ATOM 2496 O O . VAL A 1 358 ? 37.335 11.529 -68.447 1.00 80.50 358 VAL A O 1
ATOM 2499 N N . ALA A 1 359 ? 36.408 12.087 -66.465 1.00 80.94 359 ALA A N 1
ATOM 2500 C CA . ALA A 1 359 ? 37.102 13.357 -66.290 1.00 80.94 359 ALA A CA 1
ATOM 2501 C C . ALA A 1 359 ? 38.079 13.245 -65.113 1.00 80.94 359 ALA A C 1
ATOM 2503 O O . ALA A 1 359 ? 37.652 13.081 -63.970 1.00 80.94 359 ALA A O 1
ATOM 2504 N N . ALA A 1 360 ? 39.384 13.317 -65.380 1.00 78.38 360 ALA A N 1
ATOM 2505 C CA . ALA A 1 360 ? 40.414 13.145 -64.354 1.00 78.38 360 ALA A CA 1
ATOM 2506 C C . ALA A 1 360 ? 41.620 14.061 -64.598 1.00 78.38 360 ALA A C 1
ATOM 2508 O O . ALA A 1 360 ? 42.052 14.240 -65.729 1.00 78.38 360 ALA A O 1
ATOM 2509 N N . SER A 1 361 ? 42.235 14.610 -63.547 1.00 83.56 361 SER A N 1
ATOM 2510 C CA . SER A 1 361 ? 43.500 15.352 -63.708 1.00 83.56 361 SER A CA 1
ATOM 2511 C C . SER A 1 361 ? 44.606 14.460 -64.284 1.00 83.56 361 SER A C 1
ATOM 2513 O O . SER A 1 361 ? 45.389 14.904 -65.122 1.00 83.56 361 SER A O 1
ATOM 2515 N N . SER A 1 362 ? 44.626 13.189 -63.883 1.00 81.62 362 SER A N 1
ATOM 2516 C CA . SER A 1 362 ? 45.468 12.145 -64.457 1.00 81.62 362 SER A CA 1
ATOM 2517 C C . SER A 1 362 ? 44.714 10.815 -64.506 1.00 81.62 362 SER A C 1
ATOM 2519 O O . SER A 1 362 ? 44.024 10.448 -63.555 1.00 81.62 362 SER A O 1
ATOM 2521 N N . LEU A 1 363 ? 44.861 10.084 -65.609 1.00 82.69 363 LEU A N 1
ATOM 2522 C CA . LEU A 1 363 ? 44.392 8.708 -65.763 1.00 82.69 363 LEU A CA 1
ATOM 2523 C C . LEU A 1 363 ? 45.605 7.792 -65.950 1.00 82.69 363 LEU A C 1
ATOM 2525 O O . LEU A 1 363 ? 46.390 8.000 -66.868 1.00 82.69 363 LEU A O 1
ATOM 2529 N N . SER A 1 364 ? 45.761 6.780 -65.097 1.00 82.69 364 SER A N 1
ATOM 2530 C CA . SER A 1 364 ? 46.796 5.749 -65.233 1.00 82.69 364 SER A CA 1
ATOM 2531 C C . SER A 1 364 ? 46.143 4.377 -65.157 1.00 82.69 364 SER A C 1
ATOM 2533 O O . SER A 1 364 ? 45.514 4.052 -64.149 1.00 82.69 364 SER A O 1
ATOM 2535 N N . ALA A 1 365 ? 46.249 3.593 -66.226 1.00 79.62 365 ALA A N 1
ATOM 2536 C CA . ALA A 1 365 ? 45.623 2.278 -66.328 1.00 79.62 365 ALA A CA 1
ATOM 2537 C C . ALA A 1 365 ? 46.517 1.317 -67.119 1.00 79.62 365 ALA A C 1
ATOM 2539 O O . ALA A 1 365 ? 47.226 1.734 -68.021 1.00 79.62 365 ALA A O 1
ATOM 2540 N N . SER A 1 366 ? 46.483 0.012 -66.846 1.00 83.00 366 SER A N 1
ATOM 2541 C CA . SER A 1 366 ? 47.115 -0.961 -67.757 1.00 83.00 366 SER A CA 1
ATOM 2542 C C . SER A 1 366 ? 46.399 -0.988 -69.113 1.00 83.00 366 SER A C 1
ATOM 2544 O O . SER A 1 366 ? 47.032 -1.025 -70.163 1.00 83.00 366 SER A O 1
ATOM 2546 N N . SER A 1 367 ? 45.072 -0.910 -69.076 1.00 79.56 367 SER A N 1
ATOM 2547 C CA . SER A 1 367 ? 44.177 -0.824 -70.225 1.00 79.56 367 SER A CA 1
ATOM 2548 C C . SER A 1 367 ? 42.983 0.045 -69.847 1.00 79.56 367 SER A C 1
ATOM 2550 O O . SER A 1 367 ? 42.454 -0.111 -68.745 1.00 79.56 367 SER A O 1
ATOM 2552 N N . ALA A 1 368 ? 42.557 0.941 -70.733 1.00 80.38 368 ALA A N 1
ATOM 2553 C CA . ALA A 1 368 ? 41.377 1.771 -70.519 1.00 80.38 368 ALA A CA 1
ATOM 2554 C C . ALA A 1 368 ? 40.494 1.793 -71.769 1.00 80.38 368 ALA A C 1
ATOM 2556 O O . ALA A 1 368 ? 40.957 2.153 -72.848 1.00 80.38 368 ALA A O 1
ATOM 2557 N N . GLU A 1 369 ? 39.221 1.450 -71.586 1.00 82.12 369 GLU A N 1
ATOM 2558 C CA . GLU A 1 369 ? 38.155 1.620 -72.574 1.00 82.12 369 GLU A CA 1
ATOM 2559 C C . GLU A 1 369 ? 37.215 2.707 -72.047 1.00 82.12 369 GLU A C 1
ATOM 2561 O O . GLU A 1 369 ? 36.611 2.550 -70.982 1.00 82.12 369 GLU A O 1
ATOM 2566 N N . VAL A 1 370 ? 37.127 3.842 -72.739 1.00 81.06 370 VAL A N 1
ATOM 2567 C CA . VAL A 1 370 ? 36.319 4.990 -72.299 1.00 81.06 370 VAL A CA 1
ATOM 2568 C C . VAL A 1 370 ? 35.507 5.558 -73.456 1.00 81.06 370 VAL A C 1
ATOM 2570 O O . VAL A 1 370 ? 35.953 5.575 -74.600 1.00 81.06 370 VAL A O 1
ATOM 2573 N N . THR A 1 371 ? 34.295 6.044 -73.169 1.00 81.38 371 THR A N 1
ATOM 2574 C CA . THR A 1 371 ? 33.463 6.666 -74.214 1.00 81.38 371 THR A CA 1
ATOM 2575 C C . THR A 1 371 ? 34.020 8.034 -74.592 1.00 81.38 371 THR A C 1
ATOM 2577 O O . THR A 1 371 ? 34.398 8.238 -75.735 1.00 81.38 371 THR A O 1
ATOM 2580 N N . ASP A 1 372 ? 34.160 8.940 -73.626 1.00 80.62 372 ASP A N 1
ATOM 2581 C CA . ASP A 1 372 ? 34.864 10.211 -73.799 1.00 80.62 372 ASP A CA 1
ATOM 2582 C C . ASP A 1 372 ? 35.930 10.338 -72.709 1.00 80.62 372 ASP A C 1
ATOM 2584 O O . ASP A 1 372 ? 35.677 10.037 -71.535 1.00 80.62 372 ASP A O 1
ATOM 2588 N N . LEU A 1 373 ? 37.115 10.803 -73.101 1.00 81.19 373 LEU A N 1
ATOM 2589 C CA . LEU A 1 373 ? 38.236 11.050 -72.204 1.00 81.19 373 LEU A CA 1
ATOM 2590 C C . LEU A 1 373 ? 38.527 12.545 -72.131 1.00 81.19 373 LEU A C 1
ATOM 2592 O O . LEU A 1 373 ? 38.882 13.161 -73.138 1.00 81.19 373 LEU A O 1
ATOM 2596 N N . VAL A 1 374 ? 38.460 13.107 -70.925 1.00 83.50 374 VAL A N 1
ATOM 2597 C CA . VAL A 1 374 ? 38.968 14.451 -70.630 1.00 83.50 374 VAL A CA 1
ATOM 2598 C C . VAL A 1 374 ? 39.988 14.326 -69.509 1.00 83.50 374 VAL A C 1
ATOM 2600 O O . VAL A 1 374 ? 39.621 14.197 -68.340 1.00 83.50 374 VAL A O 1
ATOM 2603 N N . ALA A 1 375 ? 41.274 14.334 -69.861 1.00 81.44 375 ALA A N 1
ATOM 2604 C CA . ALA A 1 375 ? 42.346 14.160 -68.888 1.00 81.44 375 ALA A CA 1
ATOM 2605 C C . ALA A 1 375 ? 43.450 15.211 -69.007 1.00 81.44 375 ALA A C 1
ATOM 2607 O O . ALA A 1 375 ? 43.777 15.656 -70.100 1.00 81.44 375 ALA A O 1
ATOM 2608 N N . GLY A 1 376 ? 44.075 15.596 -67.891 1.00 80.56 376 GLY A N 1
ATOM 2609 C CA . GLY A 1 376 ? 45.324 16.365 -67.951 1.00 80.56 376 GLY A CA 1
ATOM 2610 C C . GLY A 1 376 ? 46.423 15.522 -68.603 1.00 80.56 376 GLY A C 1
ATOM 2611 O O . GLY A 1 376 ? 46.938 15.870 -69.665 1.00 80.56 376 GLY A O 1
ATOM 2612 N N . SER A 1 377 ? 46.703 14.355 -68.027 1.00 80.31 377 SER A N 1
ATOM 2613 C CA . SER A 1 377 ? 47.535 13.308 -68.628 1.00 80.31 377 SER A CA 1
ATOM 2614 C C . SER A 1 377 ? 46.818 11.957 -68.614 1.00 80.31 377 SER A C 1
ATOM 2616 O O . SER A 1 377 ? 46.123 11.635 -67.651 1.00 80.31 377 SER A O 1
ATOM 2618 N N . ALA A 1 378 ? 46.990 11.153 -69.663 1.00 81.62 378 ALA A N 1
ATOM 2619 C CA . ALA A 1 378 ? 46.550 9.760 -69.674 1.00 81.62 378 ALA A CA 1
ATOM 2620 C C . ALA A 1 378 ? 47.718 8.837 -70.033 1.00 81.62 378 ALA A C 1
ATOM 2622 O O . ALA A 1 378 ? 48.381 9.042 -71.051 1.00 81.62 378 ALA A O 1
ATOM 2623 N N . THR A 1 379 ? 47.961 7.836 -69.191 1.00 82.25 379 THR A N 1
ATOM 2624 C CA . THR A 1 379 ? 49.020 6.840 -69.355 1.00 82.25 379 THR A CA 1
ATOM 2625 C C . THR A 1 379 ? 48.398 5.450 -69.366 1.00 82.25 379 THR A C 1
ATOM 2627 O O . THR A 1 379 ? 47.798 5.044 -68.368 1.00 82.25 379 THR A O 1
ATOM 2630 N N . ALA A 1 380 ? 48.515 4.720 -70.477 1.00 83.12 380 ALA A N 1
ATOM 2631 C CA . ALA A 1 380 ? 48.024 3.345 -70.535 1.00 83.12 380 ALA A CA 1
ATOM 2632 C C . ALA A 1 380 ? 48.788 2.452 -71.507 1.00 83.12 380 ALA A C 1
ATOM 2634 O O . ALA A 1 380 ? 49.236 2.910 -72.546 1.00 83.12 380 ALA A O 1
ATOM 2635 N N . SER A 1 381 ? 48.917 1.152 -71.225 1.00 84.00 381 SER A N 1
ATOM 2636 C CA . SER A 1 381 ? 49.529 0.248 -72.214 1.00 84.00 381 SER A CA 1
ATOM 2637 C C . SER A 1 381 ? 48.650 0.120 -73.464 1.00 84.00 381 SER A C 1
ATOM 2639 O O . SER A 1 381 ? 49.176 0.092 -74.574 1.00 84.00 381 SER A O 1
ATOM 2641 N N . SER A 1 382 ? 47.327 0.129 -73.282 1.00 81.44 382 SER A N 1
ATOM 2642 C CA . SER A 1 382 ? 46.328 0.204 -74.351 1.00 81.44 382 SER A CA 1
ATOM 2643 C C . SER A 1 382 ? 45.210 1.176 -73.962 1.00 81.44 382 SER A C 1
ATOM 2645 O O . SER A 1 382 ? 44.669 1.084 -72.856 1.00 81.44 382 SER A O 1
ATOM 2647 N N . LEU A 1 383 ? 44.889 2.125 -74.844 1.00 83.12 383 LEU A N 1
ATOM 2648 C CA . LEU A 1 383 ? 43.816 3.103 -74.652 1.00 83.12 383 LEU A CA 1
ATOM 2649 C C . LEU A 1 383 ? 42.859 3.077 -75.850 1.00 83.12 383 LEU A C 1
ATOM 2651 O O . LEU A 1 383 ? 43.248 3.424 -76.968 1.00 83.12 383 LEU A O 1
ATOM 2655 N N . GLU A 1 384 ? 41.602 2.717 -75.606 1.00 82.19 384 GLU A N 1
ATOM 2656 C CA . GLU A 1 384 ? 40.524 2.780 -76.592 1.00 82.19 384 GLU A CA 1
ATOM 2657 C C . GLU A 1 384 ? 39.510 3.855 -76.191 1.00 82.19 384 GLU A C 1
ATOM 2659 O O . GLU A 1 384 ? 38.938 3.826 -75.097 1.00 82.19 384 GLU A O 1
ATOM 2664 N N . VAL A 1 385 ? 39.299 4.827 -77.084 1.00 83.00 385 VAL A N 1
ATOM 2665 C CA . VAL A 1 385 ? 38.314 5.899 -76.904 1.00 83.00 385 VAL A CA 1
ATOM 2666 C C . VAL A 1 385 ? 37.312 5.861 -78.054 1.00 83.00 385 VAL A C 1
ATOM 2668 O O . VAL A 1 385 ? 37.655 6.172 -79.198 1.00 83.00 385 VAL A O 1
ATOM 2671 N N . SER A 1 386 ? 36.063 5.484 -77.771 1.00 80.25 386 SER A N 1
ATOM 2672 C CA . SER A 1 386 ? 35.030 5.353 -78.813 1.00 80.25 386 SER A CA 1
ATOM 2673 C C . SER A 1 386 ? 34.444 6.700 -79.261 1.00 80.25 386 SER A C 1
ATOM 2675 O O . SER A 1 386 ? 33.901 6.806 -80.359 1.00 80.25 386 SER A O 1
ATOM 2677 N N . GLY A 1 387 ? 34.529 7.718 -78.406 1.00 82.12 387 GLY A N 1
ATOM 2678 C CA . GLY A 1 387 ? 34.099 9.096 -78.636 1.00 82.12 387 GLY A CA 1
ATOM 2679 C C . GLY A 1 387 ? 35.290 10.047 -78.766 1.00 82.12 387 GLY A C 1
ATOM 2680 O O . GLY A 1 387 ? 36.174 9.841 -79.597 1.00 82.12 387 GLY A O 1
ATOM 2681 N N . THR A 1 388 ? 35.300 11.128 -77.987 1.00 79.38 388 THR A N 1
ATOM 2682 C CA . THR A 1 388 ? 36.315 12.191 -78.063 1.00 79.38 388 THR A CA 1
ATOM 2683 C C . THR A 1 388 ? 37.399 12.006 -77.007 1.00 79.38 388 THR A C 1
ATOM 2685 O O . THR A 1 388 ? 37.106 11.828 -75.826 1.00 79.38 388 THR A O 1
ATOM 2688 N N . ALA A 1 389 ? 38.663 12.140 -77.412 1.00 82.00 389 ALA A N 1
ATOM 2689 C CA . ALA A 1 389 ? 39.798 12.206 -76.496 1.00 82.00 389 ALA A CA 1
ATOM 2690 C C . ALA A 1 389 ? 40.379 13.627 -76.473 1.00 82.00 389 ALA A C 1
ATOM 2692 O O . ALA A 1 389 ? 40.888 14.117 -77.484 1.00 82.00 389 ALA A O 1
ATOM 2693 N N . THR A 1 390 ? 40.313 14.281 -75.311 1.00 80.06 390 THR A N 1
ATOM 2694 C CA . THR A 1 390 ? 40.940 15.581 -75.041 1.00 80.06 390 THR A CA 1
ATOM 2695 C C . THR A 1 390 ? 41.955 15.413 -73.918 1.00 80.06 390 THR A C 1
ATOM 2697 O O . THR A 1 390 ? 41.575 15.180 -72.769 1.00 80.06 390 THR A O 1
ATOM 2700 N N . ALA A 1 391 ? 43.243 15.537 -74.240 1.00 75.19 391 ALA A N 1
ATOM 2701 C CA . ALA A 1 391 ? 44.302 15.476 -73.238 1.00 75.19 391 ALA A CA 1
ATOM 2702 C C . ALA A 1 391 ? 45.463 16.431 -73.527 1.00 75.19 391 ALA A C 1
ATOM 2704 O O . ALA A 1 391 ? 45.727 16.783 -74.680 1.00 75.19 391 ALA A O 1
ATOM 2705 N N . VAL A 1 392 ? 46.180 16.848 -72.475 1.00 70.75 392 VAL A N 1
ATOM 2706 C CA . VAL A 1 392 ? 47.431 17.615 -72.638 1.00 70.75 392 VAL A CA 1
ATOM 2707 C C . VAL A 1 392 ? 48.564 16.679 -73.064 1.00 70.75 392 VAL A C 1
ATOM 2709 O O . VAL A 1 392 ? 49.373 17.052 -73.912 1.00 70.75 392 VAL A O 1
ATOM 2712 N N . GLN A 1 393 ? 48.583 15.453 -72.528 1.00 72.50 393 GLN A N 1
ATOM 2713 C CA . GLN A 1 393 ? 49.547 14.407 -72.868 1.00 72.50 393 GLN A CA 1
ATOM 2714 C C . GLN A 1 393 ? 48.875 13.024 -72.886 1.00 72.50 393 GLN A C 1
ATOM 2716 O O . GLN A 1 393 ? 48.277 12.613 -71.890 1.00 72.50 393 GLN A O 1
ATOM 2721 N N . LEU A 1 394 ? 49.003 12.308 -74.009 1.00 75.75 394 LEU A N 1
ATOM 2722 C CA . LEU A 1 394 ? 48.654 10.890 -74.147 1.00 75.75 394 LEU A CA 1
ATOM 2723 C C . LEU A 1 394 ? 49.952 10.089 -74.276 1.00 75.75 394 LEU A C 1
ATOM 2725 O O . LEU A 1 394 ? 50.695 10.283 -75.236 1.00 75.75 394 LEU A O 1
ATOM 2729 N N . ASP A 1 395 ? 50.231 9.230 -73.300 1.00 74.88 395 ASP A N 1
ATOM 2730 C CA . ASP A 1 395 ? 51.377 8.318 -73.301 1.00 74.88 395 ASP A CA 1
ATOM 2731 C C . ASP A 1 395 ? 50.859 6.879 -73.281 1.00 74.88 395 ASP A C 1
ATOM 2733 O O . ASP A 1 395 ? 50.476 6.343 -72.237 1.00 74.88 395 ASP A O 1
ATOM 2737 N N . SER A 1 396 ? 50.755 6.285 -74.467 1.00 74.75 396 SER A N 1
ATOM 2738 C CA . SER A 1 396 ? 50.212 4.944 -74.635 1.00 74.75 396 SER A CA 1
ATOM 2739 C C . SER A 1 396 ? 51.034 4.091 -75.582 1.00 74.75 396 SER A C 1
ATOM 2741 O O . SER A 1 396 ? 51.601 4.618 -76.537 1.00 74.75 396 SER A O 1
ATOM 2743 N N . GLY A 1 397 ? 51.039 2.774 -75.352 1.00 75.69 397 GLY A N 1
ATOM 2744 C CA . GLY A 1 397 ? 51.601 1.812 -76.304 1.00 75.69 397 GLY A CA 1
ATOM 2745 C C . GLY A 1 397 ? 50.811 1.831 -77.611 1.00 75.69 397 GLY A C 1
ATOM 2746 O O . GLY A 1 397 ? 51.323 2.279 -78.633 1.00 75.69 397 GLY A O 1
ATOM 2747 N N . ASP A 1 398 ? 49.536 1.446 -77.526 1.00 76.38 398 ASP A N 1
ATOM 2748 C CA . ASP A 1 398 ? 48.561 1.559 -78.613 1.00 76.38 398 ASP A CA 1
ATOM 2749 C C . ASP A 1 398 ? 47.413 2.493 -78.191 1.00 76.38 398 ASP A C 1
ATOM 2751 O O . ASP A 1 398 ? 46.782 2.280 -77.151 1.00 76.38 398 ASP A O 1
ATOM 2755 N N . ALA A 1 399 ? 47.126 3.516 -79.004 1.00 79.88 399 ALA A N 1
ATOM 2756 C CA . ALA A 1 399 ? 45.943 4.369 -78.862 1.00 79.88 399 ALA A CA 1
ATOM 2757 C C . ALA A 1 399 ? 45.058 4.270 -80.104 1.00 79.88 399 ALA A C 1
ATOM 2759 O O . ALA A 1 399 ? 45.505 4.545 -81.219 1.00 79.88 399 ALA A O 1
ATOM 2760 N N . SER A 1 400 ? 43.785 3.938 -79.893 1.00 79.75 400 SER A N 1
ATOM 2761 C CA . SER A 1 400 ? 42.747 3.960 -80.923 1.00 79.75 400 SER A CA 1
ATOM 2762 C C . SER A 1 400 ? 41.653 4.935 -80.504 1.00 79.75 400 SER A C 1
ATOM 2764 O O . SER A 1 400 ? 41.001 4.746 -79.478 1.00 79.75 400 SER A O 1
ATOM 2766 N N . ILE A 1 401 ? 41.472 6.003 -81.281 1.00 80.00 401 ILE A N 1
ATOM 2767 C CA . ILE A 1 401 ? 40.450 7.027 -81.042 1.00 80.00 401 ILE A CA 1
ATOM 2768 C C . ILE A 1 401 ? 39.545 7.037 -82.269 1.00 80.00 401 ILE A C 1
ATOM 2770 O O . ILE A 1 401 ? 39.970 7.450 -83.347 1.00 80.00 401 ILE A O 1
ATOM 2774 N N . ALA A 1 402 ? 38.316 6.543 -82.120 1.00 78.31 402 ALA A N 1
ATOM 2775 C CA . ALA A 1 402 ? 37.377 6.433 -83.238 1.00 78.31 402 ALA A CA 1
ATOM 2776 C C . ALA A 1 402 ? 36.758 7.789 -83.624 1.00 78.31 402 ALA A C 1
ATOM 2778 O O . ALA A 1 402 ? 36.425 8.007 -84.791 1.00 78.31 402 ALA A O 1
ATOM 2779 N N . GLY A 1 403 ? 36.592 8.688 -82.646 1.00 79.25 403 GLY A N 1
ATOM 2780 C CA . GLY A 1 403 ? 36.102 10.050 -82.846 1.00 79.25 403 GLY A CA 1
ATOM 2781 C C . GLY A 1 403 ? 37.224 11.058 -83.100 1.00 79.25 403 GLY A C 1
ATOM 2782 O O . GLY A 1 403 ? 38.174 10.802 -83.836 1.00 79.25 403 GLY A O 1
ATOM 2783 N N . ASN A 1 404 ? 37.112 12.242 -82.496 1.00 75.88 404 ASN A N 1
ATOM 2784 C CA . ASN A 1 404 ? 38.124 13.286 -82.635 1.00 75.88 404 ASN A CA 1
ATOM 2785 C C . ASN A 1 404 ? 39.206 13.140 -81.557 1.00 75.88 404 ASN A C 1
ATOM 2787 O O . ASN A 1 404 ? 38.900 13.057 -80.365 1.00 75.88 404 ASN A O 1
ATOM 2791 N N . ALA A 1 405 ? 40.469 13.193 -81.975 1.00 79.56 405 ALA A N 1
ATOM 2792 C CA . ALA A 1 405 ? 41.612 13.342 -81.085 1.00 79.56 405 ALA A CA 1
ATOM 2793 C C . ALA A 1 405 ? 42.069 14.808 -81.085 1.00 79.56 405 ALA A C 1
ATOM 2795 O O . ALA A 1 405 ? 42.437 15.343 -82.133 1.00 79.56 405 ALA A O 1
ATOM 2796 N N . SER A 1 406 ? 42.055 15.464 -79.923 1.00 79.25 406 SER A N 1
ATOM 2797 C CA . SER A 1 406 ? 42.584 16.820 -79.753 1.00 79.25 406 SER A CA 1
ATOM 2798 C C . SER A 1 406 ? 43.657 16.827 -78.668 1.00 79.25 406 SER A C 1
ATOM 2800 O O . SER A 1 406 ? 43.387 16.541 -77.501 1.00 79.25 406 SER A O 1
ATOM 2802 N N . LEU A 1 407 ? 44.888 17.141 -79.069 1.00 75.75 407 LEU A N 1
ATOM 2803 C CA . LEU A 1 407 ? 46.041 17.254 -78.183 1.00 75.75 407 LEU A CA 1
ATOM 2804 C C . LEU A 1 407 ? 46.368 18.734 -78.006 1.00 75.75 407 LEU A C 1
ATOM 2806 O O . LEU A 1 407 ? 46.657 19.427 -78.979 1.00 75.75 407 LEU A O 1
ATOM 2810 N N . GLY A 1 408 ? 46.331 19.216 -76.764 1.00 72.25 408 GLY A N 1
ATOM 2811 C CA . GLY A 1 408 ? 46.733 20.593 -76.449 1.00 72.25 408 GLY A CA 1
ATOM 2812 C C . GLY A 1 408 ? 48.250 20.821 -76.529 1.00 72.25 408 GLY A C 1
ATOM 2813 O O . GLY A 1 408 ? 48.693 21.968 -76.558 1.00 72.25 408 GLY A O 1
ATOM 2814 N N . GLY A 1 409 ? 49.034 19.735 -76.537 1.00 73.62 409 GLY A N 1
ATOM 2815 C CA . GLY A 1 409 ? 50.496 19.720 -76.632 1.00 73.62 409 GLY A CA 1
ATOM 2816 C C . GLY A 1 409 ? 51.021 19.124 -77.947 1.00 73.62 409 GLY A C 1
ATOM 2817 O O . GLY A 1 409 ? 50.394 19.235 -78.997 1.00 73.62 409 GLY A O 1
ATOM 2818 N N . ASN A 1 410 ? 52.191 18.482 -77.892 1.00 72.88 410 ASN A N 1
ATOM 2819 C CA . ASN A 1 410 ? 52.816 17.844 -79.057 1.00 72.88 410 ASN A CA 1
ATOM 2820 C C . ASN A 1 410 ? 52.296 16.411 -79.259 1.00 72.88 410 ASN A C 1
ATOM 2822 O O . ASN A 1 410 ? 52.183 15.658 -78.294 1.00 72.88 410 ASN A O 1
ATOM 2826 N N . LEU A 1 411 ? 52.084 16.002 -80.515 1.00 77.38 411 LEU A N 1
ATOM 2827 C CA . LEU A 1 411 ? 51.927 14.594 -80.892 1.00 77.38 411 LEU A CA 1
ATOM 2828 C C . LEU A 1 411 ? 53.286 14.037 -81.335 1.00 77.38 411 LEU A C 1
ATOM 2830 O O . LEU A 1 411 ? 53.795 14.415 -82.389 1.00 77.38 411 LEU A O 1
ATOM 2834 N N . ALA A 1 412 ? 53.872 13.142 -80.539 1.00 73.50 412 ALA A N 1
ATOM 2835 C CA . ALA A 1 412 ? 55.077 12.403 -80.905 1.00 73.50 412 ALA A CA 1
ATOM 2836 C C . ALA A 1 412 ? 54.702 10.964 -81.282 1.00 73.50 412 ALA A C 1
ATOM 2838 O O . ALA A 1 412 ? 54.136 10.242 -80.468 1.00 73.50 412 ALA A O 1
ATOM 2839 N N . VAL A 1 413 ? 55.029 10.540 -82.504 1.00 74.62 413 VAL A N 1
ATOM 2840 C CA . VAL A 1 413 ? 54.813 9.162 -82.971 1.00 74.62 413 VAL A CA 1
ATOM 2841 C C . VAL A 1 413 ? 56.181 8.514 -83.154 1.00 74.62 413 VAL A C 1
ATOM 2843 O O . VAL A 1 413 ? 56.943 8.920 -84.025 1.00 74.62 413 VAL A O 1
ATOM 2846 N N . GLY A 1 414 ? 56.515 7.533 -82.311 1.00 69.81 414 GLY A N 1
ATOM 2847 C CA . GLY A 1 414 ? 57.797 6.816 -82.396 1.00 69.81 414 GLY A CA 1
ATOM 2848 C C . GLY A 1 414 ? 57.892 5.848 -83.585 1.00 69.81 414 GLY A C 1
ATOM 2849 O O . GLY A 1 414 ? 58.990 5.450 -83.964 1.00 69.81 414 GLY A O 1
ATOM 2850 N N . GLY A 1 415 ? 56.744 5.473 -84.162 1.00 78.50 415 GLY A N 1
ATOM 2851 C CA . GLY A 1 415 ? 56.617 4.658 -85.373 1.00 78.50 415 GLY A CA 1
ATOM 2852 C C . GLY A 1 415 ? 56.185 5.468 -86.603 1.00 78.50 415 GLY A C 1
ATOM 2853 O O . GLY A 1 415 ? 56.489 6.651 -86.731 1.00 78.50 415 GLY A O 1
ATOM 2854 N N . GLY A 1 416 ? 55.457 4.832 -87.526 1.00 73.19 416 GLY A N 1
ATOM 2855 C CA . GLY A 1 416 ? 54.893 5.503 -88.702 1.00 73.19 416 GLY A CA 1
ATOM 2856 C C . GLY A 1 416 ? 53.570 6.206 -88.392 1.00 73.19 416 GLY A C 1
ATOM 2857 O O . GLY A 1 416 ? 52.675 5.603 -87.808 1.00 73.19 416 GLY A O 1
ATOM 2858 N N . ALA A 1 417 ? 53.422 7.458 -88.826 1.00 79.00 417 ALA A N 1
ATOM 2859 C CA . ALA A 1 417 ? 52.149 8.174 -88.803 1.00 79.00 417 ALA A CA 1
ATOM 2860 C C . ALA A 1 417 ? 51.536 8.179 -90.211 1.00 79.00 417 ALA A C 1
ATOM 2862 O O . ALA A 1 417 ? 52.146 8.683 -91.154 1.00 79.00 417 ALA A O 1
ATOM 2863 N N . ALA A 1 418 ? 50.332 7.626 -90.360 1.00 77.00 418 ALA A N 1
ATOM 2864 C CA . ALA A 1 418 ? 49.584 7.651 -91.612 1.00 77.00 418 ALA A CA 1
ATOM 2865 C C . ALA A 1 418 ? 48.363 8.564 -91.466 1.00 77.00 418 ALA A C 1
ATOM 2867 O O . ALA A 1 418 ? 47.499 8.322 -90.628 1.00 77.00 418 ALA A O 1
ATOM 2868 N N . VAL A 1 419 ? 48.279 9.600 -92.302 1.00 80.56 419 VAL A N 1
ATOM 2869 C CA . VAL A 1 419 ? 47.096 10.464 -92.402 1.00 80.56 419 VAL A CA 1
ATOM 2870 C C . VAL A 1 419 ? 46.390 10.123 -93.708 1.00 80.56 419 VAL A C 1
ATOM 2872 O O . VAL A 1 419 ? 46.896 10.418 -94.785 1.00 80.56 419 VAL A O 1
ATOM 2875 N N . THR A 1 420 ? 45.241 9.454 -93.619 1.00 76.62 420 THR A N 1
ATOM 2876 C CA . THR A 1 420 ? 44.435 9.058 -94.789 1.00 76.62 420 THR A CA 1
ATOM 2877 C C . THR A 1 420 ? 43.504 10.172 -95.277 1.00 76.62 420 THR A C 1
ATOM 2879 O O . THR A 1 420 ? 43.024 10.118 -96.407 1.00 76.62 420 THR A O 1
ATOM 2882 N N . GLY A 1 421 ? 43.256 11.179 -94.433 1.00 80.12 421 GLY A N 1
ATOM 2883 C CA . GLY A 1 421 ? 42.525 12.401 -94.764 1.00 80.12 421 GLY A CA 1
ATOM 2884 C C . GLY A 1 421 ? 43.453 13.583 -95.055 1.00 80.12 421 GLY A C 1
ATOM 2885 O O . GLY A 1 421 ? 44.565 13.433 -95.553 1.00 80.12 421 GLY A O 1
ATOM 2886 N N . THR A 1 422 ? 43.000 14.790 -94.725 1.00 77.69 422 THR A N 1
ATOM 2887 C CA . THR A 1 422 ? 43.788 16.017 -94.891 1.00 77.69 422 THR A CA 1
ATOM 2888 C C . THR A 1 422 ? 44.656 16.296 -93.669 1.00 77.69 422 THR A C 1
ATOM 2890 O O . THR A 1 422 ? 44.133 16.431 -92.564 1.00 77.69 422 THR A O 1
ATOM 2893 N N . LEU A 1 423 ? 45.961 16.483 -93.873 1.00 82.25 423 LEU A N 1
ATOM 2894 C CA . LEU A 1 423 ? 46.851 17.078 -92.878 1.00 82.25 423 LEU A CA 1
ATOM 2895 C C . LEU A 1 423 ? 46.929 18.594 -93.111 1.00 82.25 423 LEU A C 1
ATOM 2897 O O . LEU A 1 423 ? 47.418 19.033 -94.150 1.00 82.25 423 LEU A O 1
ATOM 2901 N N . GLN A 1 424 ? 46.470 19.393 -92.147 1.00 78.81 424 GLN A N 1
ATOM 2902 C CA . GLN A 1 424 ? 46.695 20.841 -92.126 1.00 78.81 424 GLN A CA 1
ATOM 2903 C C . GLN A 1 424 ? 47.714 21.161 -91.036 1.00 78.81 424 GLN A C 1
ATOM 2905 O O . GLN A 1 424 ? 47.449 20.964 -89.854 1.00 78.81 424 GLN A O 1
ATOM 2910 N N . ALA A 1 425 ? 48.887 21.644 -91.435 1.00 80.31 425 ALA A N 1
ATOM 2911 C CA . ALA A 1 425 ? 49.964 22.005 -90.524 1.00 80.31 425 ALA A CA 1
ATOM 2912 C C . ALA A 1 425 ? 50.502 23.391 -90.888 1.00 80.31 425 ALA A C 1
ATOM 2914 O O . ALA A 1 425 ? 50.647 23.711 -92.066 1.00 80.31 425 ALA A O 1
ATOM 2915 N N . GLY A 1 426 ? 50.818 24.208 -89.879 1.00 81.56 426 GLY A N 1
ATOM 2916 C CA . GLY A 1 426 ? 51.452 25.514 -90.101 1.00 81.56 426 GLY A CA 1
ATOM 2917 C C . GLY A 1 426 ? 52.864 25.393 -90.689 1.00 81.56 426 GLY A C 1
ATOM 2918 O O . GLY A 1 426 ? 53.285 26.250 -91.459 1.00 81.56 426 GLY A O 1
ATOM 2919 N N . ALA A 1 427 ? 53.573 24.310 -90.359 1.00 81.12 427 ALA A N 1
ATOM 2920 C CA . ALA A 1 427 ? 54.854 23.932 -90.944 1.00 81.12 427 ALA A CA 1
ATOM 2921 C C . ALA A 1 427 ? 55.009 22.404 -90.920 1.00 81.12 427 ALA A C 1
ATOM 2923 O O . ALA A 1 427 ? 54.597 21.753 -89.960 1.00 81.12 427 ALA A O 1
ATOM 2924 N N . VAL A 1 428 ? 55.628 21.843 -91.961 1.00 79.19 428 VAL A N 1
ATOM 2925 C CA . VAL A 1 428 ? 55.987 20.420 -92.043 1.00 79.19 428 VAL A CA 1
ATOM 2926 C C . VAL A 1 428 ? 57.490 20.328 -92.281 1.00 79.19 428 VAL A C 1
ATOM 2928 O O . VAL A 1 428 ? 57.986 20.824 -93.290 1.00 79.19 428 VAL A O 1
ATOM 2931 N N . GLY A 1 429 ? 58.214 19.714 -91.345 1.00 78.69 429 GLY A N 1
ATOM 2932 C CA . GLY A 1 429 ? 59.617 19.338 -91.515 1.00 78.69 429 GLY A CA 1
ATOM 2933 C C . GLY A 1 429 ? 59.709 17.842 -91.789 1.00 78.69 429 GLY A C 1
ATOM 2934 O O . GLY A 1 429 ? 59.176 17.053 -91.015 1.00 78.69 429 GLY A O 1
ATOM 2935 N N . ALA A 1 430 ? 60.353 17.453 -92.887 1.00 79.12 430 ALA A N 1
ATOM 2936 C CA . ALA A 1 430 ? 60.568 16.054 -93.239 1.00 79.12 430 ALA A CA 1
ATOM 2937 C C . ALA A 1 430 ? 61.952 15.883 -93.870 1.00 79.12 430 ALA A C 1
ATOM 2939 O O . ALA A 1 430 ? 62.338 16.680 -94.725 1.00 79.12 430 ALA A O 1
ATOM 2940 N N . ASP A 1 431 ? 62.663 14.818 -93.497 1.00 84.44 431 ASP A N 1
ATOM 2941 C CA . ASP A 1 431 ? 63.921 14.433 -94.154 1.00 84.44 431 ASP A CA 1
ATOM 2942 C C . ASP A 1 431 ? 63.679 13.972 -95.603 1.00 84.44 431 ASP A C 1
ATOM 2944 O O . ASP A 1 431 ? 64.530 14.128 -96.477 1.00 84.44 431 ASP A O 1
ATOM 2948 N N . SER A 1 432 ? 62.490 13.425 -95.875 1.00 78.44 432 SER A N 1
ATOM 2949 C CA . SER A 1 432 ? 62.007 13.069 -97.207 1.00 78.44 432 SER A CA 1
ATOM 2950 C C . SER A 1 432 ? 60.482 13.174 -97.244 1.00 78.44 432 SER A C 1
ATOM 2952 O O . SER A 1 432 ? 59.801 12.627 -96.378 1.00 78.44 432 SER A O 1
ATOM 2954 N N . LEU A 1 433 ? 59.941 13.876 -98.242 1.00 79.00 433 LEU A N 1
ATOM 2955 C CA . LEU A 1 433 ? 58.503 13.987 -98.484 1.00 79.00 433 LEU A CA 1
ATOM 2956 C C . LEU A 1 433 ? 58.188 13.425 -99.869 1.00 79.00 433 LEU A C 1
ATOM 2958 O O . LEU A 1 433 ? 58.601 13.986 -100.884 1.00 79.00 433 LEU A O 1
ATOM 2962 N N . VAL A 1 434 ? 57.434 12.329 -99.909 1.00 72.31 434 VAL A N 1
ATOM 2963 C CA . VAL A 1 434 ? 56.925 11.748 -101.154 1.00 72.31 434 VAL A CA 1
ATOM 2964 C C . VAL A 1 434 ? 55.455 12.126 -101.284 1.00 72.31 434 VAL A C 1
ATOM 2966 O O . VAL A 1 434 ? 54.609 11.620 -100.552 1.00 72.31 434 VAL A O 1
ATOM 2969 N N . VAL A 1 435 ? 55.150 13.032 -102.210 1.00 74.88 435 VAL A N 1
ATOM 2970 C CA . VAL A 1 435 ? 53.773 13.425 -102.529 1.00 74.88 435 VAL A CA 1
ATOM 2971 C C . VAL A 1 435 ? 53.278 12.522 -103.659 1.00 74.88 435 VAL A C 1
ATOM 2973 O O . VAL A 1 435 ? 53.857 12.512 -104.746 1.00 74.88 435 VAL A O 1
ATOM 2976 N N . GLY A 1 436 ? 52.236 11.727 -103.402 1.00 66.94 436 GLY A N 1
ATOM 2977 C CA . GLY A 1 436 ? 51.539 10.979 -104.454 1.00 66.94 436 GLY A CA 1
ATOM 2978 C C . GLY A 1 436 ? 50.907 11.926 -105.481 1.00 66.94 436 GLY A C 1
ATOM 2979 O O . GLY A 1 436 ? 50.714 13.106 -105.201 1.00 66.94 436 GLY A O 1
ATOM 2980 N N . SER A 1 437 ? 50.594 11.436 -106.682 1.00 67.25 437 SER A N 1
ATOM 2981 C CA . SER A 1 437 ? 50.048 12.264 -107.769 1.00 67.25 437 SER A CA 1
ATOM 2982 C C . SER A 1 437 ? 48.856 13.118 -107.312 1.00 67.25 437 SER A C 1
ATOM 2984 O O . SER A 1 437 ? 47.812 12.577 -106.949 1.00 67.25 437 SER A O 1
ATOM 2986 N N . CYS A 1 438 ? 49.008 14.443 -107.368 1.00 59.06 438 CYS A N 1
ATOM 2987 C CA . CYS A 1 438 ? 47.927 15.402 -107.158 1.00 59.06 438 CYS A CA 1
ATOM 2988 C C . CYS A 1 438 ? 46.904 15.262 -108.290 1.00 59.06 438 CYS A C 1
ATOM 2990 O O . CYS A 1 438 ? 47.192 15.589 -109.438 1.00 59.06 438 CYS A O 1
ATOM 2992 N N . THR A 1 439 ? 45.695 14.804 -107.990 1.00 57.22 439 THR A N 1
ATOM 2993 C CA . THR A 1 439 ? 44.560 14.976 -108.902 1.00 57.22 439 THR A CA 1
ATOM 2994 C C . THR A 1 439 ? 43.893 16.313 -108.600 1.00 57.22 439 THR A C 1
ATOM 2996 O O . THR A 1 439 ? 43.119 16.407 -107.650 1.00 57.22 439 THR A O 1
ATOM 2999 N N . GLY A 1 440 ? 44.205 17.338 -109.401 1.00 59.16 440 GLY A N 1
ATOM 3000 C CA . GLY A 1 440 ? 43.587 18.671 -109.315 1.00 59.16 440 GLY A CA 1
ATOM 3001 C C . GLY A 1 440 ? 44.452 19.773 -108.692 1.00 59.16 440 GLY A C 1
ATOM 3002 O O . GLY A 1 440 ? 43.953 20.878 -108.491 1.00 59.16 440 GLY A O 1
ATOM 3003 N N . CYS A 1 441 ? 45.722 19.479 -108.423 1.00 55.34 441 CYS A N 1
ATOM 3004 C CA . CYS A 1 441 ? 46.797 20.469 -108.412 1.00 55.34 441 CYS A CA 1
ATOM 3005 C C . CYS A 1 441 ? 47.426 20.458 -109.823 1.00 55.34 441 CYS A C 1
ATOM 3007 O O . CYS A 1 441 ? 47.969 21.502 -110.222 1.00 55.34 441 CYS A O 1
#

pLDDT: mean 82.82, std 14.01, range [36.31, 96.94]

Sequence (441 aa):
MPLIAGLSARGRGRFRRRPTRRVAPFRGPLRRRLRRGNMLLGALAALALAALTLPRGVAMLQEQTDRQLRIVSGSQASAVLVAADAYAKAHFPTLAVGSEVAIPLADLVDEGLLRAGLSGQTALGQSIAVTAGADASGPAGGAVTIVVALTGGPPLGLTDRVKLAAAIGEAGGYLRQTDAASGGGGSEVYGAFHGWCSDGCDPADLPGDLSTTQVLAVERLPRQSVLEPYLYRVAVPGFPEANRMSTDLDLDGFDLTGAGRLDAGDVAVSGSLSVAGDASIGGALSVTGTLSAGELQASGPVTVDDLAVEGTATLAGPVAVSGLISADSLSTSGDLQAAGLTVEGSASAAALSVAGPVAASSLSASSAEVTDLVAGSATASSLEVSGTATAVQLDSGDASIAGNASLGGNLAVGGGAAVTGTLQAGAVGADSLVVGSCTGC

Foldseek 3Di:
DDDDDDDDDDDDDDDDDDDDDDDDDDDDDPPPPPPPPCPVVVVVVVVVVCVVCVVVVVVVVVVVVLLVLLLQLLVLQLLVVQLVLVVCLVVVVDQLAHDKDKDDPVNSVVVVSHDPPRDCAGSQGFGWTKMKHHQPPDDRSFKMKIKTFRFDGDDDDPVSQLSSQVSNPQQKKFWDQDDCVVVDGAIFIAHRVNSDAAVVSHPVSHGDDCVRGGMMGMDMGGPVNSPDDDQDPDDDPPCVVSPDDPDDDDPVPDDDPDPVDDDDPDDDDPDDDDDPDDDDDPDDDDDPDDDDDPDDDDPDDDDDPDDDDPDDDDDPDDDDDPDDDDDPDDDDPDDDDDPDDDDPDDDDDPDDDDPAADAECEAEDCEDAGQEYHYQEYAYQYYEHAEEYEYCYYHYVDYDHNYDYDHPHDDDDPDDDDDPDDDDDPDDDDPDDDDDDDDPD

Secondary structure (DSSP, 8-state):
---------------PPPPP---------------TTSHHHHHHHHHHHHHHHHHHHHHHHHHHHHHHHHHHHHHHHHHHHHHHHHHHHHTHHHHTTSPPEE--HHHHHHTTSS-TT--SB-TTSPEEEEEEEE-TTSPTTSEEEEEEEEESSSPPPHHHHHHHHHHH-TTEEEEEEEPGGGS--EEEEEEGGGS-B-GGG-GGGSSS--TTEEEEEEEEEEGGGG---PPP-S--TT-TTTTS-SS----TT------S----S----SS----SS----SS----SS----S----SS----S----SS----SS----SS----S----SS----S----SS----SS---SS-EEEEEEEEEEEEESSEEEEEEEEEEEEESS-EEEEEEEEEEEEESS-EEESS----SS----SS----S----S---PPP-S--